Protein 2GS9 (pdb70)

Foldseek 3Di:
DLCQPVQPCVCVQCPDPVNVVQVVFVVVQVVVQDDDFAAEEEEQCRLVPVLQVDDHQAYEYEHQHPSLVNNCVRNVSYHYHRDALLDDPAAFQQTQEYEYAQNCQAHPDNLSSVVSRNRNHHVVHKYKYKFQACQALVVVVLCVCLVVPRPPSVRTDHHHVVVVCVRQNDFPDKGAGAQAHPPDDPPVVVSRVVSVVVPGGGRMIMGMHD/DLCQPVLVCVCVQCPDPVVVVFVVQVVVQVVVPDDDFAEEEEFQCRLVPVVQPDPHQAYEYEHQHPNLVNNCVSRVSYHYHHDHLLDDPAAFQAGQEYEYAQNLFQHDDNLSSVVSSNRNHHVNHKYKYKFQACQALVVVVLCVCLVVPDPDSVRTDHHHVVNVCVRQNAFPDKGAGALAHPPDDPVPVVSRVVSVVVVGGGRMIMGMHD

Structure (mmCIF, N/CA/C/O backbone):
data_2GS9
#
_entry.id   2GS9
#
_cell.length_a   161.662
_cell.length_b   161.662
_cell.length_c   139.946
_cell.angle_alpha   90.00
_cell.angle_beta   90.00
_cell.angle_gamma   120.00
#
_symmetry.space_group_name_H-M   'P 65 2 2'
#
loop_
_entity.id
_entity.type
_entity.pdbx_description
1 polymer 'Hypothetical protein TT1324'
2 non-polymer S-ADENOSYL-L-HOMOCYSTEINE
3 non-polymer 'FORMIC ACID'
4 water water
#
loop_
_atom_site.group_PDB
_atom_site.id
_atom_site.type_symbol
_atom_site.label_atom_id
_atom_site.label_alt_id
_atom_site.label_comp_id
_atom_site.label_asym_id
_atom_site.label_entity_id
_atom_site.label_seq_id
_atom_site.pdbx_PDB_ins_code
_atom_site.Cartn_x
_atom_site.Cartn_y
_atom_site.Cartn_z
_atom_site.occupancy
_atom_site.B_iso_or_equiv
_atom_site.auth_seq_id
_atom_site.auth_comp_id
_atom_site.auth_asym_id
_atom_site.auth_atom_id
_atom_site.pdbx_PDB_model_num
ATOM 1 N N . ASP A 1 1 ? 39.581 39.551 15.929 1.00 46.29 2 ASP A N 1
ATOM 2 C CA . ASP A 1 1 ? 40.630 40.601 15.724 1.00 47.03 2 ASP A CA 1
ATOM 3 C C . ASP A 1 1 ? 41.756 40.497 16.747 1.00 45.96 2 ASP A C 1
ATOM 4 O O . ASP A 1 1 ? 41.628 40.972 17.877 1.00 45.71 2 ASP A O 1
ATOM 9 N N . PRO A 1 2 ? 42.886 39.890 16.345 1.00 44.81 3 PRO A N 1
ATOM 10 C CA . PRO A 1 2 ? 44.081 39.685 17.173 1.00 42.64 3 PRO A CA 1
ATOM 11 C C . PRO A 1 2 ? 44.742 40.972 17.645 1.00 41.74 3 PRO A C 1
ATOM 12 O O . PRO A 1 2 ? 45.519 40.967 18.599 1.00 41.77 3 PRO A O 1
ATOM 16 N N . PHE A 1 3 ? 44.436 42.076 16.978 1.00 40.57 4 PHE A N 1
ATOM 17 C CA . PHE A 1 3 ? 45.022 43.357 17.350 1.00 40.71 4 PHE A CA 1
ATOM 18 C C . PHE A 1 3 ? 44.116 44.140 18.270 1.00 39.81 4 PHE A C 1
ATOM 19 O O . PHE A 1 3 ? 44.500 45.192 18.775 1.00 40.03 4 PHE A O 1
ATOM 27 N N . ALA A 1 4 ? 42.917 43.615 18.489 1.00 38.98 5 ALA A N 1
ATOM 28 C CA . ALA A 1 4 ? 41.926 44.273 19.327 1.00 39.00 5 ALA A CA 1
ATOM 29 C C . ALA A 1 4 ? 42.474 44.919 20.601 1.00 39.73 5 ALA A C 1
ATOM 30 O O . ALA A 1 4 ? 42.064 46.022 20.965 1.00 39.94 5 ALA A O 1
ATOM 32 N N . SER A 1 5 ? 43.413 44.257 21.269 1.00 40.05 6 SER A N 1
ATOM 33 C CA . SER A 1 5 ? 43.955 44.803 22.509 1.00 41.62 6 SER A CA 1
ATOM 34 C C . SER A 1 5 ? 45.392 45.307 22.425 1.00 42.17 6 SER A C 1
ATOM 35 O O . SER A 1 5 ? 45.970 45.689 23.444 1.00 42.77 6 SER A O 1
ATOM 38 N N . LEU A 1 6 ? 45.967 45.322 21.226 1.00 41.78 7 LEU A N 1
ATOM 39 C CA . LEU A 1 6 ? 47.357 45.744 21.052 1.00 40.61 7 LEU A CA 1
ATOM 40 C C . LEU A 1 6 ? 47.563 47.173 20.559 1.00 41.10 7 LEU A C 1
ATOM 41 O O . LEU A 1 6 ? 48.668 47.708 20.641 1.00 42.40 7 LEU A O 1
ATOM 46 N N . ALA A 1 7 ? 46.504 47.791 20.052 1.00 40.93 8 ALA A N 1
ATOM 47 C CA . ALA A 1 7 ? 46.596 49.140 19.500 1.00 41.05 8 ALA A CA 1
ATOM 48 C C . ALA A 1 7 ? 47.349 50.183 20.316 1.00 40.00 8 ALA A C 1
ATOM 49 O O . ALA A 1 7 ? 48.300 50.785 19.829 1.00 39.08 8 ALA A O 1
ATOM 51 N N . GLU A 1 8 ? 46.927 50.405 21.551 1.00 41.01 9 GLU A N 1
ATOM 52 C CA . GLU A 1 8 ? 47.565 51.421 22.372 1.00 43.65 9 GLU A CA 1
ATOM 53 C C . GLU A 1 8 ? 49.072 51.347 22.536 1.00 42.75 9 GLU A C 1
ATOM 54 O O . GLU A 1 8 ? 49.755 52.355 22.367 1.00 43.24 9 GLU A O 1
ATOM 60 N N . ALA A 1 9 ? 49.597 50.173 22.868 1.00 40.75 10 ALA A N 1
ATOM 61 C CA . ALA A 1 9 ? 51.034 50.039 23.074 1.00 39.75 10 ALA A CA 1
ATOM 62 C C . ALA A 1 9 ? 51.764 49.379 21.907 1.00 38.42 10 ALA A C 1
ATOM 63 O O . ALA A 1 9 ? 52.896 48.917 22.056 1.00 37.06 10 ALA A O 1
ATOM 65 N N . TYR A 1 10 ? 51.119 49.353 20.748 1.00 36.84 11 TYR A N 1
ATOM 66 C CA . TYR A 1 10 ? 51.694 48.741 19.562 1.00 37.04 11 TYR A CA 1
ATOM 67 C C . TYR A 1 10 ? 53.072 49.287 19.171 1.00 38.35 11 TYR A C 1
ATOM 68 O O . TYR A 1 10 ? 53.897 48.563 18.613 1.00 40.86 11 TYR A O 1
ATOM 77 N N . GLU A 1 11 ? 53.324 50.557 19.462 1.00 37.21 12 GLU A N 1
ATOM 78 C CA . GLU A 1 11 ? 54.597 51.177 19.113 1.00 36.15 12 GLU A CA 1
ATOM 79 C C . GLU A 1 11 ? 55.552 51.356 20.287 1.00 34.84 12 GLU A C 1
ATOM 80 O O . GLU A 1 11 ? 56.622 51.943 20.129 1.00 34.36 12 GLU A O 1
ATOM 86 N N . ALA A 1 12 ? 55.164 50.865 21.458 1.00 32.89 13 ALA A N 1
ATOM 87 C CA . ALA A 1 12 ? 55.988 50.995 22.654 1.00 31.56 13 ALA A CA 1
ATOM 88 C C . ALA A 1 12 ? 57.380 50.433 22.438 1.00 31.21 13 ALA A C 1
ATOM 89 O O . ALA A 1 12 ? 58.381 51.039 22.821 1.00 29.98 13 ALA A O 1
ATOM 91 N N . TRP A 1 13 ? 57.442 49.267 21.814 1.00 31.60 14 TRP A N 1
ATOM 92 C CA . TRP A 1 13 ? 58.722 48.628 21.578 1.00 33.19 14 TRP A CA 1
ATOM 93 C C . TRP A 1 13 ? 59.700 49.500 20.777 1.00 33.44 14 TRP A C 1
ATOM 94 O O . TRP A 1 13 ? 60.915 49.425 20.986 1.00 32.36 14 TRP A O 1
ATOM 105 N N . TYR A 1 14 ? 59.179 50.325 19.869 1.00 32.55 15 TYR A N 1
ATOM 106 C CA . TYR A 1 14 ? 60.047 51.187 19.068 1.00 32.15 15 TYR A CA 1
ATOM 107 C C . TYR A 1 14 ? 60.823 52.174 19.928 1.00 33.00 15 TYR A C 1
ATOM 108 O O . TYR A 1 14 ? 61.807 52.763 19.479 1.00 33.24 15 TYR A O 1
ATOM 117 N N . GLY A 1 15 ? 60.375 52.348 21.166 1.00 32.55 16 GLY A N 1
ATOM 118 C CA . GLY A 1 15 ? 61.050 53.257 22.068 1.00 31.31 16 GLY A CA 1
ATOM 119 C C . GLY A 1 15 ? 62.280 52.633 22.696 1.00 32.14 16 GLY A C 1
ATOM 120 O O . GLY A 1 15 ? 63.199 53.346 23.095 1.00 31.92 16 GLY A O 1
ATOM 121 N N . THR A 1 16 ? 62.303 51.306 22.792 1.00 31.43 17 THR A N 1
ATOM 122 C CA . THR A 1 16 ? 63.446 50.618 23.379 1.00 30.76 17 THR A CA 1
ATOM 123 C C . THR A 1 16 ? 64.635 50.643 22.424 1.00 30.59 17 THR A C 1
ATOM 124 O O . THR A 1 16 ? 64.474 50.802 21.212 1.00 30.53 17 THR A O 1
ATOM 128 N N . PRO A 1 17 ? 65.851 50.495 22.967 1.00 29.92 18 PRO A N 1
ATOM 129 C CA . PRO A 1 17 ? 67.087 50.502 22.181 1.00 28.90 18 PRO A CA 1
ATOM 130 C C . PRO A 1 17 ? 67.054 49.574 20.982 1.00 28.44 18 PRO A C 1
ATOM 131 O O . PRO A 1 17 ? 67.297 49.999 19.852 1.00 30.00 18 PRO A O 1
ATOM 135 N N . LEU A 1 18 ? 66.752 48.307 21.221 1.00 27.79 19 LEU A N 1
ATOM 136 C CA . LEU A 1 18 ? 66.704 47.354 20.126 1.00 26.74 19 LEU A CA 1
ATOM 137 C C . LEU A 1 18 ? 65.576 47.689 19.159 1.00 26.57 19 LEU A C 1
ATOM 138 O O . LEU A 1 18 ? 65.772 47.707 17.940 1.00 26.16 19 LEU A O 1
ATOM 143 N N . GLY A 1 19 ? 64.394 47.954 19.706 1.00 25.56 20 GLY A N 1
ATOM 144 C CA . GLY A 1 19 ? 63.262 48.285 18.864 1.00 26.07 20 GLY A CA 1
ATOM 145 C C . GLY A 1 19 ? 63.523 49.533 18.035 1.00 27.26 20 GLY A C 1
ATOM 146 O O . GLY A 1 19 ? 63.165 49.604 16.856 1.00 25.68 20 GLY A O 1
ATOM 147 N N . ALA A 1 20 ? 64.150 50.525 18.656 1.00 27.43 21 ALA A N 1
ATOM 148 C CA . ALA A 1 20 ? 64.460 51.769 17.965 1.00 28.05 21 ALA A CA 1
ATOM 149 C C . ALA A 1 20 ? 65.369 51.466 16.776 1.00 28.78 21 ALA A C 1
ATOM 150 O O . ALA A 1 20 ? 65.216 52.037 15.686 1.00 28.66 21 ALA A O 1
ATOM 152 N N . TYR A 1 21 ? 66.308 50.553 16.991 1.00 27.51 22 TYR A N 1
ATOM 153 C CA . TYR A 1 21 ? 67.241 50.175 15.946 1.00 27.34 22 TYR A CA 1
ATOM 154 C C . TYR A 1 21 ? 66.501 49.448 14.818 1.00 27.40 22 TYR A C 1
ATOM 155 O O . TYR A 1 21 ? 66.689 49.732 13.633 1.00 25.74 22 TYR A O 1
ATOM 164 N N . VAL A 1 22 ? 65.654 48.503 15.195 1.00 26.21 23 VAL A N 1
ATOM 165 C CA . VAL A 1 22 ? 64.929 47.746 14.203 1.00 25.67 23 VAL A CA 1
ATOM 166 C C . VAL A 1 22 ? 64.058 48.647 13.336 1.00 25.66 23 VAL A C 1
ATOM 167 O O . VAL A 1 22 ? 64.140 48.603 12.107 1.00 23.63 23 VAL A O 1
ATOM 171 N N . ILE A 1 23 ? 63.236 49.477 13.974 1.00 25.79 24 ILE A N 1
ATOM 172 C CA . ILE A 1 23 ? 62.338 50.339 13.226 1.00 25.95 24 ILE A CA 1
ATOM 173 C C . ILE A 1 23 ? 63.110 51.340 12.368 1.00 27.05 24 ILE A C 1
ATOM 174 O O . ILE A 1 23 ? 62.658 51.715 11.281 1.00 27.51 24 ILE A O 1
ATOM 179 N N . ALA A 1 24 ? 64.279 51.760 12.841 1.00 26.62 25 ALA A N 1
ATOM 180 C CA . ALA A 1 24 ? 65.100 52.680 12.064 1.00 27.46 25 ALA A CA 1
ATOM 181 C C . ALA A 1 24 ? 65.599 51.974 10.802 1.00 29.74 25 ALA A C 1
ATOM 182 O O . ALA A 1 24 ? 65.518 52.517 9.702 1.00 32.95 25 ALA A O 1
ATOM 184 N N . GLU A 1 25 ? 66.110 50.759 10.949 1.00 29.77 26 GLU A N 1
ATOM 185 C CA . GLU A 1 25 ? 66.604 50.054 9.785 1.00 31.47 26 GLU A CA 1
ATOM 186 C C . GLU A 1 25 ? 65.516 49.749 8.782 1.00 31.29 26 GLU A C 1
ATOM 187 O O . GLU A 1 25 ? 65.742 49.851 7.575 1.00 32.17 26 GLU A O 1
ATOM 193 N N . GLU A 1 26 ? 64.336 49.382 9.273 1.00 31.44 27 GLU A N 1
ATOM 194 C CA . GLU A 1 26 ? 63.230 49.053 8.380 1.00 31.35 27 GLU A CA 1
ATOM 195 C C . GLU A 1 26 ? 62.786 50.272 7.580 1.00 31.27 27 GLU A C 1
ATOM 196 O O . GLU A 1 26 ? 62.563 50.178 6.371 1.00 29.36 27 GLU A O 1
ATOM 202 N N . GLU A 1 27 ? 62.664 51.419 8.240 1.00 30.66 28 GLU A N 1
ATOM 203 C CA . GLU A 1 27 ? 62.264 52.611 7.514 1.00 33.07 28 GLU A CA 1
ATOM 204 C C . GLU A 1 27 ? 63.297 52.931 6.422 1.00 33.27 28 GLU A C 1
ATOM 205 O O . GLU A 1 27 ? 62.942 53.234 5.274 1.00 32.22 28 GLU A O 1
ATOM 211 N N . ARG A 1 28 ? 64.574 52.844 6.781 1.00 32.21 29 ARG A N 1
ATOM 212 C CA . ARG A 1 28 ? 65.647 53.144 5.841 1.00 32.41 29 ARG A CA 1
ATOM 213 C C . ARG A 1 28 ? 65.534 52.247 4.610 1.00 31.86 29 ARG A C 1
ATOM 214 O O . ARG A 1 28 ? 65.675 52.704 3.473 1.00 31.68 29 ARG A O 1
ATOM 222 N N . ALA A 1 29 ? 65.253 50.971 4.840 1.00 29.08 30 ALA A N 1
ATOM 223 C CA . ALA A 1 29 ? 65.112 50.023 3.751 1.00 28.53 30 ALA A CA 1
ATOM 224 C C . ALA A 1 29 ? 63.896 50.380 2.910 1.00 30.32 30 ALA A C 1
ATOM 225 O O . ALA A 1 29 ? 63.952 50.343 1.679 1.00 32.63 30 ALA A O 1
ATOM 227 N N . LEU A 1 30 ? 62.798 50.718 3.581 1.00 28.91 31 LEU A N 1
ATOM 228 C CA . LEU A 1 30 ? 61.563 51.085 2.901 1.00 28.40 31 LEU A CA 1
ATOM 229 C C . LEU A 1 30 ? 61.781 52.319 2.025 1.00 29.16 31 LEU A C 1
ATOM 230 O O . LEU A 1 30 ? 61.334 52.369 0.878 1.00 26.35 31 LEU A O 1
ATOM 235 N N . LYS A 1 31 ? 62.474 53.311 2.574 1.00 29.64 32 LYS A N 1
ATOM 236 C CA . LYS A 1 31 ? 62.740 54.534 1.836 1.00 29.95 32 LYS A CA 1
ATOM 237 C C . LYS A 1 31 ? 63.488 54.209 0.555 1.00 31.69 32 LYS A C 1
ATOM 238 O O . LYS A 1 31 ? 63.281 54.845 -0.474 1.00 33.17 32 LYS A O 1
ATOM 244 N N . GLY A 1 32 ? 64.331 53.188 0.610 1.00 32.93 33 GLY A N 1
ATOM 245 C CA . GLY A 1 32 ? 65.087 52.803 -0.567 1.00 34.02 33 GLY A CA 1
ATOM 246 C C . GLY A 1 32 ? 64.252 52.235 -1.698 1.00 34.63 33 GLY A C 1
ATOM 247 O O . GLY A 1 32 ? 64.731 52.122 -2.818 1.00 35.47 33 GLY A O 1
ATOM 248 N N . LEU A 1 33 ? 63.009 51.869 -1.415 1.00 36.42 34 LEU A N 1
ATOM 249 C CA . LEU A 1 33 ? 62.138 51.317 -2.446 1.00 38.71 34 LEU A CA 1
ATOM 250 C C . LEU A 1 33 ? 61.008 52.256 -2.847 1.00 40.55 34 LEU A C 1
ATOM 251 O O . LEU A 1 33 ? 60.394 52.080 -3.904 1.00 40.85 34 LEU A O 1
ATOM 256 N N . LEU A 1 34 ? 60.727 53.244 -2.002 1.00 42.23 35 LEU A N 1
ATOM 257 C CA . LEU A 1 34 ? 59.648 54.187 -2.272 1.00 43.14 35 LEU A CA 1
ATOM 258 C C . LEU A 1 34 ? 59.859 54.981 -3.546 1.00 42.57 35 LEU A C 1
ATOM 259 O O . LEU A 1 34 ? 60.831 55.718 -3.675 1.00 42.78 35 LEU A O 1
ATOM 264 N N . PRO A 1 35 ? 58.948 54.824 -4.515 1.00 42.22 36 PRO A N 1
ATOM 265 C CA . PRO A 1 35 ? 59.045 55.538 -5.789 1.00 42.96 36 PRO A CA 1
ATOM 266 C C . PRO A 1 35 ? 58.317 56.879 -5.782 1.00 43.46 36 PRO A C 1
ATOM 267 O O . PRO A 1 35 ? 57.579 57.196 -4.850 1.00 42.14 36 PRO A O 1
ATOM 271 N N . PRO A 1 36 ? 58.543 57.700 -6.819 1.00 45.37 37 PRO A N 1
ATOM 272 C CA . PRO A 1 36 ? 57.878 59.006 -6.900 1.00 44.28 37 PRO A CA 1
ATOM 273 C C . PRO A 1 36 ? 56.394 58.763 -7.129 1.00 43.23 37 PRO A C 1
ATOM 274 O O . PRO A 1 36 ? 56.010 57.777 -7.765 1.00 42.38 37 PRO A O 1
ATOM 278 N N . GLY A 1 37 ? 55.556 59.651 -6.612 1.00 41.98 38 GLY A N 1
ATOM 279 C CA . GLY A 1 37 ? 54.132 59.470 -6.790 1.00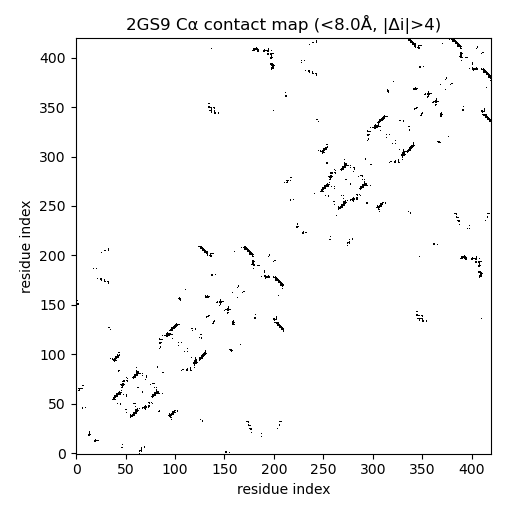 40.48 38 GLY A CA 1
ATOM 280 C C . GLY A 1 37 ? 53.324 60.546 -6.107 1.00 40.41 38 GLY A C 1
ATOM 281 O O . GLY A 1 37 ? 53.858 61.368 -5.356 1.00 37.79 38 GLY A O 1
ATOM 282 N N . GLU A 1 38 ? 52.022 60.531 -6.365 1.00 41.17 39 GLU A N 1
ATOM 283 C CA . GLU A 1 38 ? 51.130 61.514 -5.786 1.00 42.71 39 GLU A CA 1
ATOM 284 C C . GLU A 1 38 ? 50.231 60.886 -4.741 1.00 40.73 39 GLU A C 1
ATOM 285 O O . GLU A 1 38 ? 50.088 61.414 -3.643 1.00 40.84 39 GLU A O 1
ATOM 291 N N . SER A 1 39 ? 49.628 59.753 -5.084 1.00 39.46 40 SER A N 1
ATOM 292 C CA . SER A 1 39 ? 48.726 59.078 -4.162 1.00 39.01 40 SER A CA 1
ATOM 293 C C . SER A 1 39 ? 49.258 57.746 -3.661 1.00 37.89 40 SER A C 1
ATOM 294 O O . SER A 1 39 ? 49.740 56.916 -4.438 1.00 36.83 40 SER A O 1
ATOM 297 N N . LEU A 1 40 ? 49.146 57.554 -2.352 1.00 36.70 41 LEU A N 1
ATOM 298 C CA . LEU A 1 40 ? 49.584 56.333 -1.698 1.00 34.91 41 LEU A CA 1
ATOM 299 C C . LEU A 1 40 ? 48.447 55.711 -0.911 1.00 34.87 41 LEU A C 1
ATOM 300 O O . LEU A 1 40 ? 47.673 56.407 -0.251 1.00 34.86 41 LEU A O 1
ATOM 305 N N . LEU A 1 41 ? 48.360 54.391 -0.980 1.00 33.98 42 LEU A N 1
ATOM 306 C CA . LEU A 1 41 ? 47.351 53.651 -0.253 1.00 32.22 42 LEU A CA 1
ATOM 307 C C . LEU A 1 41 ? 48.023 52.567 0.575 1.00 32.90 42 LEU A C 1
ATOM 308 O O . LEU A 1 41 ? 48.702 51.707 0.019 1.00 34.60 42 LEU A O 1
ATOM 313 N N . GLU A 1 42 ? 47.868 52.604 1.894 1.00 32.26 43 GLU A N 1
ATOM 314 C CA . GLU A 1 42 ? 48.449 51.539 2.698 1.00 32.72 43 GLU A CA 1
ATOM 315 C C . GLU A 1 42 ? 47.338 50.617 3.192 1.00 33.29 43 GLU A C 1
ATOM 316 O O . GLU A 1 42 ? 46.430 51.047 3.906 1.00 33.21 43 GLU A O 1
ATOM 322 N N . VAL A 1 43 ? 47.400 49.352 2.791 1.00 32.91 44 VAL A N 1
ATOM 323 C CA . VAL A 1 43 ? 46.411 48.373 3.222 1.00 31.50 44 VAL A CA 1
ATOM 324 C C . VAL A 1 43 ? 46.920 47.827 4.557 1.00 31.88 44 VAL A C 1
ATOM 325 O O . VAL A 1 43 ? 48.048 47.352 4.649 1.00 32.67 44 VAL A O 1
ATOM 329 N N . GLY A 1 44 ? 46.090 47.905 5.590 1.00 31.78 45 GLY A N 1
ATOM 330 C CA . GLY A 1 44 ? 46.506 47.446 6.902 1.00 29.58 45 GLY A CA 1
ATOM 331 C C . GLY A 1 44 ? 47.415 48.501 7.502 1.00 29.75 45 GLY A C 1
ATOM 332 O O . GLY A 1 44 ? 48.481 48.183 8.012 1.00 30.46 45 GLY A O 1
ATOM 333 N N . ALA A 1 45 ? 46.988 49.761 7.437 1.00 29.84 46 ALA A N 1
ATOM 334 C CA . ALA A 1 45 ? 47.766 50.885 7.954 1.00 28.68 46 ALA A CA 1
ATOM 335 C C . ALA A 1 45 ? 47.892 50.912 9.479 1.00 28.43 46 ALA A C 1
ATOM 336 O O . ALA A 1 45 ? 48.614 51.749 10.041 1.00 27.75 46 ALA A O 1
ATOM 338 N N . GLY A 1 46 ? 47.186 50.001 10.141 1.00 27.57 47 GLY A N 1
ATOM 339 C CA . GLY A 1 46 ? 47.250 49.901 11.592 1.00 29.26 47 GLY A CA 1
ATOM 340 C C . GLY A 1 46 ? 47.229 51.204 12.380 1.00 29.98 47 GLY A C 1
ATOM 341 O O . GLY A 1 46 ? 46.250 51.955 12.326 1.00 29.77 47 GLY A O 1
ATOM 342 N N . THR A 1 47 ? 48.295 51.476 13.127 1.00 28.35 48 THR A N 1
ATOM 343 C CA . THR A 1 47 ? 48.334 52.698 13.914 1.00 28.24 48 THR A CA 1
ATOM 344 C C . THR A 1 47 ? 48.847 53.869 13.090 1.00 27.91 48 THR A C 1
ATOM 345 O O . THR A 1 47 ? 49.117 54.945 13.628 1.00 27.98 48 THR A O 1
ATOM 349 N N . GLY A 1 48 ? 48.973 53.650 11.781 1.00 26.28 49 GLY A N 1
ATOM 350 C CA . GLY A 1 48 ? 49.427 54.701 10.887 1.00 26.67 49 GLY A CA 1
ATOM 351 C C . GLY A 1 48 ? 50.880 55.114 11.017 1.00 27.66 49 GLY A C 1
ATOM 352 O O . GLY A 1 48 ? 51.237 56.237 10.667 1.00 29.32 49 GLY A O 1
ATOM 353 N N . TYR A 1 49 ? 51.724 54.207 11.496 1.00 29.05 50 TYR A N 1
ATOM 354 C CA . TYR A 1 49 ? 53.141 54.500 11.681 1.00 29.56 50 TYR A CA 1
ATOM 355 C C . TYR A 1 49 ? 53.810 54.981 10.400 1.00 31.08 50 TYR A C 1
ATOM 356 O O . TYR A 1 49 ? 54.601 55.928 10.420 1.00 31.52 50 TYR A O 1
ATOM 365 N N . TRP A 1 50 ? 53.506 54.319 9.290 1.00 31.99 51 TRP A N 1
ATOM 366 C CA . TRP A 1 50 ? 54.100 54.693 8.018 1.00 33.14 51 TRP A CA 1
ATOM 367 C C . TRP A 1 50 ? 53.368 55.855 7.379 1.00 35.49 51 TRP A C 1
ATOM 368 O O . TRP A 1 50 ? 53.994 56.724 6.765 1.00 36.34 51 TRP A O 1
ATOM 379 N N . LEU A 1 51 ? 52.046 55.889 7.529 1.00 36.45 52 LEU A N 1
ATOM 380 C CA . LEU A 1 51 ? 51.285 56.987 6.949 1.00 37.01 52 LEU A CA 1
ATOM 381 C C . LEU A 1 51 ? 51.794 58.355 7.385 1.00 37.61 52 LEU A C 1
ATOM 382 O O . LEU A 1 51 ? 51.904 59.264 6.557 1.00 38.34 52 LEU A O 1
ATOM 387 N N . ARG A 1 52 ? 52.120 58.516 8.663 1.00 36.51 53 ARG A N 1
ATOM 388 C CA . ARG A 1 52 ? 52.606 59.813 9.104 1.00 39.42 53 ARG A CA 1
ATOM 389 C C . ARG A 1 52 ? 54.061 60.081 8.725 1.00 39.70 53 ARG A C 1
ATOM 390 O O . ARG A 1 52 ? 54.494 61.228 8.688 1.00 42.33 53 ARG A O 1
ATOM 398 N N . ARG A 1 53 ? 54.821 59.036 8.425 1.00 39.78 54 ARG A N 1
ATOM 399 C CA . ARG A 1 53 ? 56.216 59.235 8.063 1.00 39.46 54 ARG A CA 1
ATOM 400 C C . ARG A 1 53 ? 56.475 59.354 6.557 1.00 40.47 54 ARG A C 1
ATOM 401 O O . ARG A 1 53 ? 57.470 59.944 6.143 1.00 40.83 54 ARG A O 1
ATOM 409 N N . LEU A 1 54 ? 55.585 58.817 5.731 1.00 42.32 55 LEU A N 1
ATOM 410 C CA . LEU A 1 54 ? 55.778 58.915 4.288 1.00 43.37 55 LEU A CA 1
ATOM 411 C C . LEU A 1 54 ? 55.434 60.326 3.795 1.00 45.00 55 LEU A C 1
ATOM 412 O O . LEU A 1 54 ? 54.522 60.977 4.313 1.00 46.02 55 LEU A O 1
ATOM 417 N N . PRO A 1 55 ? 56.167 60.811 2.780 1.00 45.09 56 PRO A N 1
ATOM 418 C CA . PRO A 1 55 ? 56.032 62.132 2.159 1.00 44.99 56 PRO A CA 1
ATOM 419 C C . PRO A 1 55 ? 54.928 62.367 1.130 1.00 44.76 56 PRO A C 1
ATOM 420 O O . PRO A 1 55 ? 54.608 63.517 0.834 1.00 46.14 56 PRO A O 1
ATOM 424 N N . TYR A 1 56 ? 54.354 61.307 0.575 1.00 42.99 57 TYR A N 1
ATOM 425 C CA . TYR A 1 56 ? 53.304 61.474 -0.427 1.00 43.10 57 TYR A CA 1
ATOM 426 C C . TYR A 1 56 ? 52.240 62.500 -0.027 1.00 43.13 57 TYR A C 1
ATOM 427 O O . TYR A 1 56 ? 51.775 62.527 1.117 1.00 43.77 57 TYR A O 1
ATOM 436 N N . PRO A 1 57 ? 51.846 63.365 -0.973 1.00 42.10 58 PRO A N 1
ATOM 437 C CA . PRO A 1 57 ? 50.840 64.403 -0.738 1.00 41.39 58 PRO A CA 1
ATOM 438 C C . PRO A 1 57 ? 49.430 63.855 -0.564 1.00 40.35 58 PRO A C 1
ATOM 439 O O . PRO A 1 57 ? 48.607 64.465 0.101 1.00 42.19 58 PRO A O 1
ATOM 443 N N . GLN A 1 58 ? 49.149 62.707 -1.165 1.00 39.73 59 GLN A N 1
ATOM 444 C CA . GLN A 1 58 ? 47.826 62.101 -1.047 1.00 38.82 59 GLN A CA 1
ATOM 445 C C . GLN A 1 58 ? 47.951 60.734 -0.376 1.00 36.74 59 GLN A C 1
ATOM 446 O O . GLN A 1 58 ? 48.408 59.768 -0.997 1.00 34.12 59 GLN A O 1
ATOM 452 N N . LYS A 1 59 ? 47.538 60.649 0.885 1.00 34.09 60 LYS A N 1
ATOM 453 C CA . LYS A 1 59 ? 47.645 59.394 1.624 1.00 33.02 60 LYS A CA 1
ATOM 454 C C . LYS A 1 59 ? 46.316 58.849 2.117 1.00 32.12 60 LYS A C 1
ATOM 455 O O . LYS A 1 59 ? 45.507 59.572 2.691 1.00 32.94 60 LYS A O 1
ATOM 461 N N . VAL A 1 60 ? 46.119 57.552 1.899 1.00 32.29 61 VAL A N 1
ATOM 462 C CA . VAL A 1 60 ? 44.897 56.848 2.281 1.00 30.90 61 VAL A CA 1
ATOM 463 C C . VAL A 1 60 ? 45.216 55.555 3.044 1.00 30.71 61 VAL A C 1
ATOM 464 O O . VAL A 1 60 ? 46.017 54.739 2.600 1.00 30.19 61 VAL A O 1
ATOM 468 N N . GLY A 1 61 ? 44.577 55.357 4.187 1.00 32.10 62 GLY A N 1
ATOM 469 C CA . GLY A 1 61 ? 44.831 54.152 4.952 1.00 31.71 62 GLY A CA 1
ATOM 470 C C . GLY A 1 61 ? 43.614 53.265 5.137 1.00 32.03 62 GLY A C 1
ATOM 471 O O . GLY A 1 61 ? 42.570 53.714 5.609 1.00 33.45 62 GLY A O 1
ATOM 472 N N . VAL A 1 62 ? 43.746 52.002 4.749 1.00 31.72 63 VAL A N 1
ATOM 473 C CA . VAL A 1 62 ? 42.671 51.025 4.898 1.00 32.05 63 VAL A CA 1
ATOM 474 C C . VAL A 1 62 ? 43.017 50.126 6.082 1.00 33.43 63 VAL A C 1
ATOM 475 O O . VAL A 1 62 ? 44.036 49.442 6.079 1.00 33.44 63 VAL A O 1
ATOM 479 N N . GLU A 1 63 ? 42.163 50.141 7.094 1.00 34.72 64 GLU A N 1
ATOM 480 C CA . GLU A 1 63 ? 42.384 49.356 8.295 1.00 35.90 64 GLU A CA 1
ATOM 481 C C . GLU A 1 63 ? 41.056 48.803 8.799 1.00 36.70 64 GLU A C 1
ATOM 482 O O . GLU A 1 63 ? 40.132 49.558 9.104 1.00 38.37 64 GLU A O 1
ATOM 488 N N . PRO A 1 64 ? 40.940 47.472 8.878 1.00 36.18 65 PRO A N 1
ATOM 489 C CA . PRO A 1 64 ? 39.716 46.823 9.348 1.00 37.10 65 PRO A CA 1
ATOM 490 C C . PRO A 1 64 ? 39.546 46.794 10.871 1.00 38.34 65 PRO A C 1
ATOM 491 O O . PRO A 1 64 ? 38.419 46.797 11.371 1.00 39.33 65 PRO A O 1
ATOM 495 N N . SER A 1 65 ? 40.650 46.768 11.609 1.00 38.65 66 SER A N 1
ATOM 496 C CA . SER A 1 65 ? 40.559 46.729 13.062 1.00 40.39 66 SER A CA 1
ATOM 497 C C . SER A 1 65 ? 40.108 48.058 13.638 1.00 41.55 66 SER A C 1
ATOM 498 O O . SER A 1 65 ? 40.793 49.070 13.491 1.00 42.06 66 SER A O 1
ATOM 501 N N . GLU A 1 66 ? 38.957 48.053 14.301 1.00 43.17 67 GLU A N 1
ATOM 502 C CA . GLU A 1 66 ? 38.431 49.270 14.905 1.00 45.56 67 GLU A CA 1
ATOM 503 C C . GLU A 1 66 ? 39.440 49.823 15.899 1.00 44.95 67 GLU A C 1
ATOM 504 O O . GLU A 1 66 ? 39.667 51.035 15.965 1.00 44.08 67 GLU A O 1
ATOM 510 N N . ALA A 1 67 ? 40.048 48.918 16.662 1.00 45.06 68 ALA A N 1
ATOM 511 C CA . ALA A 1 67 ? 41.043 49.282 17.666 1.00 44.57 68 ALA A CA 1
ATOM 512 C C . ALA A 1 67 ? 42.241 49.988 17.034 1.00 44.20 68 ALA A C 1
ATOM 513 O O . ALA A 1 67 ? 42.617 51.086 17.455 1.00 44.00 68 ALA A O 1
ATOM 523 N N . LEU A 1 69 ? 42.497 51.257 13.975 1.00 39.42 70 LEU A N 1
ATOM 524 C CA . LEU A 1 69 ? 41.966 52.438 13.312 1.00 38.08 70 LEU A CA 1
ATOM 525 C C . LEU A 1 69 ? 41.775 53.620 14.264 1.00 36.91 70 LEU A C 1
ATOM 526 O O . LEU A 1 69 ? 42.084 54.762 13.921 1.00 34.01 70 LEU A O 1
ATOM 531 N N . ALA A 1 70 ? 41.263 53.348 15.458 1.00 37.36 71 ALA A N 1
ATOM 532 C CA . ALA A 1 70 ? 41.051 54.409 16.433 1.00 39.13 71 ALA A CA 1
ATOM 533 C C . ALA A 1 70 ? 42.357 55.166 16.662 1.00 41.65 71 ALA A C 1
ATOM 534 O O . ALA A 1 70 ? 42.381 56.401 16.670 1.00 43.90 71 ALA A O 1
ATOM 536 N N . VAL A 1 71 ? 43.446 54.419 16.836 1.00 42.11 72 VAL A N 1
ATOM 537 C CA . VAL A 1 71 ? 44.758 55.020 17.062 1.00 40.89 72 VAL A CA 1
ATOM 538 C C . VAL A 1 71 ? 45.337 55.634 15.796 1.00 40.49 72 VAL A C 1
ATOM 539 O O . VAL A 1 71 ? 45.791 56.778 15.804 1.00 40.11 72 VAL A O 1
ATOM 543 N N . GLY A 1 72 ? 45.317 54.869 14.709 1.00 40.72 73 GLY A N 1
ATOM 544 C CA . GLY A 1 72 ? 45.847 55.349 13.443 1.00 41.34 73 GLY A CA 1
ATOM 545 C C . GLY A 1 72 ? 45.369 56.716 12.973 1.00 41.99 73 GLY A C 1
ATOM 546 O O . GLY A 1 72 ? 46.174 57.594 12.661 1.00 41.06 73 GLY A O 1
ATOM 547 N N . ARG A 1 73 ? 44.062 56.918 12.917 1.00 43.66 74 ARG A N 1
ATOM 548 C CA . ARG A 1 73 ? 43.557 58.200 12.452 1.00 47.08 74 ARG A CA 1
ATOM 549 C C . ARG A 1 73 ? 43.910 59.340 13.395 1.00 47.47 74 ARG A C 1
ATOM 550 O O . ARG A 1 73 ? 43.954 60.507 12.994 1.00 47.53 74 ARG A O 1
ATOM 558 N N . ARG A 1 74 ? 44.164 59.002 14.652 1.00 47.26 75 ARG A N 1
ATOM 559 C CA . ARG A 1 74 ? 44.545 60.008 15.627 1.00 47.05 75 ARG A CA 1
ATOM 560 C C . ARG A 1 74 ? 45.982 60.442 15.314 1.00 45.25 75 ARG A C 1
ATOM 561 O O . ARG A 1 74 ? 46.280 61.632 15.230 1.00 43.58 75 ARG A O 1
ATOM 569 N N . ARG A 1 75 ? 46.856 59.459 15.104 1.00 44.45 76 ARG A N 1
ATOM 570 C CA . ARG A 1 75 ? 48.267 59.710 14.824 1.00 42.84 76 ARG A CA 1
ATOM 571 C C . ARG A 1 75 ? 48.602 60.160 13.407 1.00 41.12 76 ARG A C 1
ATOM 572 O O . ARG A 1 75 ? 49.596 60.844 13.204 1.00 40.10 76 ARG A O 1
ATOM 580 N N . ALA A 1 76 ? 47.788 59.789 12.425 1.00 40.03 77 ALA A N 1
ATOM 581 C CA . ALA A 1 76 ? 48.039 60.216 11.047 1.00 39.85 77 ALA A CA 1
ATOM 582 C C . ALA A 1 76 ? 46.793 60.887 10.454 1.00 40.01 77 ALA A C 1
ATOM 583 O O . ALA A 1 76 ? 46.288 60.474 9.407 1.00 38.98 77 ALA A O 1
ATOM 585 N N . PRO A 1 77 ? 46.293 61.945 11.119 1.00 39.86 78 PRO A N 1
ATOM 586 C CA . PRO A 1 77 ? 45.106 62.689 10.685 1.00 39.10 78 PRO A CA 1
ATOM 587 C C . PRO A 1 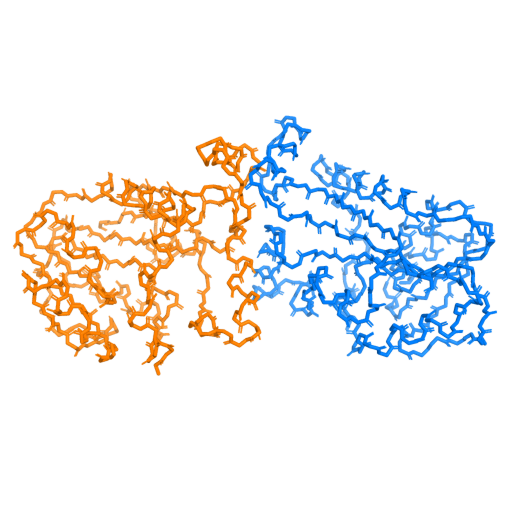77 ? 45.149 63.239 9.258 1.00 38.82 78 PRO A C 1
ATOM 588 O O . PRO A 1 77 ? 44.115 63.328 8.595 1.00 38.60 78 PRO A O 1
ATOM 592 N N . GLU A 1 78 ? 46.334 63.606 8.786 1.00 37.95 79 GLU A N 1
ATOM 593 C CA . GLU A 1 78 ? 46.458 64.154 7.443 1.00 39.15 79 GLU A CA 1
ATOM 594 C C . GLU A 1 78 ? 45.993 63.181 6.369 1.00 39.43 79 GLU A C 1
ATOM 595 O O . GLU A 1 78 ? 45.755 63.578 5.235 1.00 41.38 79 GLU A O 1
ATOM 601 N N . ALA A 1 79 ? 45.856 61.909 6.716 1.00 39.05 80 ALA A N 1
ATOM 602 C CA . ALA A 1 79 ? 45.429 60.921 5.732 1.00 39.24 80 ALA A CA 1
ATOM 603 C C . ALA A 1 79 ? 43.952 60.620 5.867 1.00 39.00 80 ALA A C 1
ATOM 604 O O . ALA A 1 79 ? 43.338 60.934 6.881 1.00 39.86 80 ALA A O 1
ATOM 606 N N . THR A 1 80 ? 43.387 60.014 4.831 1.00 38.31 81 THR A N 1
ATOM 607 C CA . THR A 1 80 ? 41.980 59.636 4.832 1.00 37.50 81 THR A CA 1
ATOM 608 C C . THR A 1 80 ? 41.927 58.196 5.318 1.00 37.86 81 THR A C 1
ATOM 609 O O . THR A 1 80 ? 42.514 57.307 4.692 1.00 38.70 81 THR A O 1
ATOM 613 N N . TRP A 1 81 ? 41.232 57.958 6.427 1.00 37.32 82 TRP A N 1
ATOM 614 C CA . TRP A 1 81 ? 41.141 56.606 6.974 1.00 36.58 82 TRP A CA 1
ATOM 615 C C . TRP A 1 81 ? 39.852 55.878 6.617 1.00 36.50 82 TRP A C 1
ATOM 616 O O . TRP A 1 81 ? 38.756 56.328 6.943 1.00 37.35 82 TRP A O 1
ATOM 627 N N . VAL A 1 82 ? 40.002 54.735 5.953 1.00 36.16 83 VAL A N 1
ATOM 628 C CA . VAL A 1 82 ? 38.872 53.929 5.517 1.00 36.37 83 VAL A CA 1
ATOM 629 C C . VAL A 1 82 ? 38.802 52.571 6.229 1.00 39.13 83 VAL A C 1
ATOM 630 O O . VAL A 1 82 ? 39.794 51.846 6.303 1.00 41.17 83 VAL A O 1
ATOM 634 N N . ARG A 1 83 ? 37.630 52.227 6.755 1.00 40.27 84 ARG A N 1
ATOM 635 C CA . ARG A 1 83 ? 37.452 50.950 7.438 1.00 41.83 84 ARG A CA 1
ATOM 636 C C . ARG A 1 83 ? 37.023 49.904 6.421 1.00 41.96 84 ARG A C 1
ATOM 637 O O . ARG A 1 83 ? 35.859 49.842 6.045 1.00 41.93 84 ARG A O 1
ATOM 645 N N . ALA A 1 84 ? 37.973 49.090 5.975 1.00 42.56 85 ALA A N 1
ATOM 646 C CA . ALA A 1 84 ? 37.698 48.050 4.991 1.00 42.64 85 ALA A CA 1
ATOM 647 C C . ALA A 1 84 ? 38.728 46.923 5.078 1.00 43.54 85 ALA A C 1
ATOM 648 O O . ALA A 1 84 ? 39.683 46.997 5.853 1.00 42.98 85 ALA A O 1
ATOM 650 N N . TRP A 1 85 ? 38.526 45.881 4.277 1.00 43.46 86 TRP A N 1
ATOM 651 C CA . TRP A 1 85 ? 39.439 44.749 4.261 1.00 43.50 86 TRP A CA 1
ATOM 652 C C . TRP A 1 85 ? 40.228 44.745 2.961 1.00 43.33 86 TRP A C 1
ATOM 653 O O . TRP A 1 85 ? 39.730 45.200 1.928 1.00 43.02 86 TRP A O 1
ATOM 664 N N . GLY A 1 86 ? 41.458 44.240 3.019 1.00 40.94 87 GLY A N 1
ATOM 665 C CA . GLY A 1 86 ? 42.293 44.193 1.835 1.00 40.35 87 GLY A CA 1
ATOM 666 C C . GLY A 1 86 ? 41.652 43.407 0.706 1.00 40.94 87 GLY A C 1
ATOM 667 O O . GLY A 1 86 ? 41.871 43.701 -0.470 1.00 40.23 87 GLY A O 1
ATOM 668 N N . GLU A 1 87 ? 40.857 42.404 1.066 1.00 40.80 88 GLU A N 1
ATOM 669 C CA . GLU A 1 87 ? 40.177 41.565 0.086 1.00 42.31 88 GLU A CA 1
ATOM 670 C C . GLU A 1 87 ? 39.165 42.341 -0.773 1.00 43.18 88 GLU A C 1
ATOM 671 O O . GLU A 1 87 ? 38.866 41.938 -1.899 1.00 44.32 88 GLU A O 1
ATOM 677 N N . ALA A 1 88 ? 38.638 43.445 -0.246 1.00 41.69 89 ALA A N 1
ATOM 678 C CA . ALA A 1 88 ? 37.659 44.244 -0.982 1.00 39.94 89 ALA A CA 1
ATOM 679 C C . ALA A 1 88 ? 37.856 45.740 -0.778 1.00 38.85 89 ALA A C 1
ATOM 680 O O . ALA A 1 88 ? 37.189 46.350 0.051 1.00 38.29 89 ALA A O 1
ATOM 682 N N . LEU A 1 89 ? 38.768 46.328 -1.543 1.00 38.72 90 LEU A N 1
ATOM 683 C CA . LEU A 1 89 ? 39.049 47.754 -1.439 1.00 38.36 90 LEU A CA 1
ATOM 684 C C . LEU A 1 89 ? 37.959 48.574 -2.133 1.00 39.92 90 LEU A C 1
ATOM 685 O O . LEU A 1 89 ? 37.690 48.388 -3.328 1.00 39.81 90 LEU A O 1
ATOM 690 N N . PRO A 1 90 ? 37.317 49.497 -1.388 1.00 40.03 91 PRO A N 1
ATOM 691 C CA . PRO A 1 90 ? 36.245 50.365 -1.891 1.00 38.96 91 PRO A CA 1
ATOM 692 C C . PRO A 1 90 ? 36.746 51.521 -2.757 1.00 39.31 91 PRO A C 1
ATOM 693 O O . PRO A 1 90 ? 36.407 52.680 -2.513 1.00 39.66 91 PRO A O 1
ATOM 697 N N . PHE A 1 91 ? 37.556 51.207 -3.761 1.00 38.09 92 PHE A N 1
ATOM 698 C CA . PHE A 1 91 ? 38.081 52.231 -4.649 1.00 38.32 92 PHE A CA 1
ATOM 699 C C . PHE A 1 91 ? 37.947 51.735 -6.071 1.00 38.78 92 PHE A C 1
ATOM 700 O O . PHE A 1 91 ? 37.976 50.530 -6.319 1.00 38.26 92 PHE A O 1
ATOM 708 N N . PRO A 1 92 ? 37.777 52.657 -7.025 1.00 38.96 93 PRO A N 1
ATOM 709 C CA . PRO A 1 92 ? 37.653 52.249 -8.424 1.00 39.52 93 PRO A CA 1
ATOM 710 C C . PRO A 1 92 ? 39.045 51.841 -8.895 1.00 40.46 93 PRO A C 1
ATOM 711 O O . PRO A 1 92 ? 40.036 52.146 -8.231 1.00 40.90 93 PRO A O 1
ATOM 715 N N . GLY A 1 93 ? 39.121 51.154 -10.028 1.00 40.90 94 GLY A N 1
ATOM 716 C CA . GLY A 1 93 ? 40.411 50.730 -10.532 1.00 41.72 94 GLY A CA 1
ATOM 717 C C . GLY A 1 93 ? 41.328 51.879 -10.907 1.00 43.89 94 GLY A C 1
ATOM 718 O O . GLY A 1 93 ? 40.883 52.999 -11.141 1.00 44.44 94 GLY A O 1
ATOM 719 N N . GLU A 1 94 ? 42.622 51.591 -10.950 1.00 45.72 95 GLU A N 1
ATOM 720 C CA . GLU A 1 94 ? 43.641 52.570 -11.317 1.00 47.67 95 GLU A CA 1
ATOM 721 C C . GLU A 1 94 ? 43.483 53.928 -10.650 1.00 46.81 95 GLU A C 1
ATOM 722 O O . GLU A 1 94 ? 43.393 54.950 -11.330 1.00 46.45 95 GLU A O 1
ATOM 728 N N . SER A 1 95 ? 43.480 53.942 -9.321 1.00 46.49 96 SER A N 1
ATOM 729 C CA . SER A 1 95 ? 43.322 55.187 -8.582 1.00 44.85 96 SER A CA 1
ATOM 730 C C . SER A 1 95 ? 44.529 55.599 -7.737 1.00 43.58 96 SER A C 1
ATOM 731 O O . SER A 1 95 ? 44.581 56.728 -7.246 1.00 43.82 96 SER A O 1
ATOM 734 N N . PHE A 1 96 ? 45.504 54.704 -7.578 1.00 40.97 97 PHE A N 1
ATOM 735 C CA . PHE A 1 96 ? 46.697 55.023 -6.786 1.00 37.85 97 PHE A CA 1
ATOM 736 C C . PHE A 1 96 ? 48.013 54.833 -7.546 1.00 37.03 97 PHE A C 1
ATOM 737 O O . PHE A 1 96 ? 48.104 54.008 -8.454 1.00 36.39 97 PHE A O 1
ATOM 745 N N . ASP A 1 97 ? 49.029 55.599 -7.162 1.00 37.29 98 ASP A N 1
ATOM 746 C CA . ASP A 1 97 ? 50.341 55.498 -7.789 1.00 39.47 98 ASP A CA 1
ATOM 747 C C . ASP A 1 97 ? 51.173 54.458 -7.058 1.00 40.27 98 ASP A C 1
ATOM 748 O O . ASP A 1 97 ? 52.014 53.790 -7.657 1.00 41.86 98 ASP A O 1
ATOM 753 N N . VAL A 1 98 ? 50.939 54.341 -5.753 1.00 40.38 99 VAL A N 1
ATOM 754 C CA . VAL A 1 98 ? 51.667 53.401 -4.908 1.00 38.02 99 VAL A CA 1
ATOM 755 C C . VAL A 1 98 ? 50.761 52.740 -3.872 1.00 37.33 99 VAL A C 1
ATOM 756 O O . VAL A 1 98 ? 49.957 53.409 -3.231 1.00 37.90 99 VAL A O 1
ATOM 760 N N . VAL A 1 99 ? 50.877 51.425 -3.724 1.00 35.65 100 VAL A N 1
ATOM 761 C CA . VAL A 1 99 ? 50.107 50.716 -2.706 1.00 34.79 100 VAL A CA 1
ATOM 762 C C . VAL A 1 99 ? 51.120 49.993 -1.822 1.00 34.69 100 VAL A C 1
ATOM 763 O O . VAL A 1 99 ? 51.974 49.252 -2.318 1.00 33.67 100 VAL A O 1
ATOM 767 N N . LEU A 1 100 ? 51.027 50.236 -0.516 1.00 33.49 101 LEU A N 1
ATOM 768 C CA . LEU A 1 100 ? 51.942 49.653 0.456 1.00 31.54 101 LEU A CA 1
ATOM 769 C C . LEU A 1 100 ? 51.299 48.587 1.322 1.00 31.90 101 LEU A C 1
ATOM 770 O O . LEU A 1 100 ? 50.183 48.752 1.808 1.00 32.69 101 LEU A O 1
ATOM 775 N N . LEU A 1 101 ? 52.020 47.490 1.507 1.00 32.64 102 LEU A N 1
ATOM 776 C CA . LEU A 1 101 ? 51.574 46.374 2.339 1.00 33.60 102 LEU A CA 1
ATOM 777 C C . LEU A 1 101 ? 52.748 45.993 3.237 1.00 33.54 102 LEU A C 1
ATOM 778 O O . LEU A 1 101 ? 53.613 45.210 2.849 1.00 34.21 102 LEU A O 1
ATOM 783 N N . PHE A 1 102 ? 52.779 46.561 4.435 1.00 33.16 103 PHE A N 1
ATOM 784 C CA . PHE A 1 102 ? 53.864 46.302 5.368 1.00 33.23 103 PHE A CA 1
ATOM 785 C C . PHE A 1 102 ? 53.429 45.331 6.459 1.00 33.89 103 PHE A C 1
ATOM 786 O O . PHE A 1 102 ? 52.597 45.674 7.302 1.00 34.45 103 PHE A O 1
ATOM 794 N N . THR A 1 103 ? 54.013 44.131 6.437 1.00 34.19 104 THR A N 1
ATOM 795 C CA . THR A 1 103 ? 53.706 43.053 7.386 1.00 36.13 104 THR A CA 1
ATOM 796 C C . THR A 1 103 ? 52.205 42.936 7.637 1.00 36.82 104 THR A C 1
ATOM 797 O O . THR A 1 103 ? 51.746 42.856 8.782 1.00 39.11 104 THR A O 1
ATOM 801 N N . THR A 1 104 ? 51.447 42.918 6.549 1.00 35.41 105 THR A N 1
ATOM 802 C CA . THR A 1 104 ? 50.002 42.821 6.622 1.00 34.31 105 THR A CA 1
ATOM 803 C C . THR A 1 104 ? 49.549 41.483 6.065 1.00 33.08 105 THR A C 1
ATOM 804 O O . THR A 1 104 ? 48.608 40.884 6.577 1.00 32.53 105 THR A O 1
ATOM 808 N N . LEU A 1 105 ? 50.229 41.012 5.025 1.00 32.90 106 LEU A N 1
ATOM 809 C CA . LEU A 1 105 ? 49.899 39.729 4.416 1.00 33.38 106 LEU A CA 1
ATOM 810 C C . LEU A 1 105 ? 49.981 38.591 5.439 1.00 33.50 106 LEU A C 1
ATOM 811 O O . LEU A 1 105 ? 49.378 37.532 5.261 1.00 34.77 106 LEU A O 1
ATOM 816 N N . GLU A 1 106 ? 50.726 38.821 6.515 1.00 33.75 107 GLU A N 1
ATOM 817 C CA . GLU A 1 106 ? 50.866 37.839 7.578 1.00 34.49 107 GLU A CA 1
ATOM 818 C C . GLU A 1 106 ? 49.544 37.653 8.319 1.00 35.27 107 GLU A C 1
ATOM 819 O O . GLU A 1 106 ? 49.343 36.641 8.994 1.00 36.13 107 GLU A O 1
ATOM 825 N N . PHE A 1 107 ? 48.642 38.620 8.187 1.00 35.03 108 PHE A N 1
ATOM 826 C CA . PHE A 1 107 ? 47.379 38.562 8.903 1.00 35.83 108 PHE A CA 1
ATOM 827 C C . PHE A 1 107 ? 46.094 38.608 8.090 1.00 38.50 108 PHE A C 1
ATOM 828 O O . PHE A 1 107 ? 45.016 38.441 8.664 1.00 38.70 108 PHE A O 1
ATOM 836 N N . VAL A 1 108 ? 46.182 38.846 6.782 1.00 40.52 109 VAL A N 1
ATOM 837 C CA . VAL A 1 108 ? 44.973 38.916 5.958 1.00 42.42 109 VAL A CA 1
ATOM 838 C C . VAL A 1 108 ? 44.295 37.552 5.898 1.00 44.64 109 VAL A C 1
ATOM 839 O O . VAL A 1 108 ? 44.865 36.560 6.338 1.00 45.22 109 VAL A O 1
ATOM 843 N N . GLU A 1 109 ? 43.076 37.494 5.373 1.00 46.47 110 GLU A N 1
ATOM 844 C CA . GLU A 1 109 ? 42.390 36.217 5.302 1.00 48.45 110 GLU A CA 1
ATOM 845 C C . GLU A 1 109 ? 42.630 35.513 3.976 1.00 47.00 110 GLU A C 1
ATOM 846 O O . GLU A 1 109 ? 42.529 34.293 3.880 1.00 46.19 110 GLU A O 1
ATOM 852 N N . ASP A 1 110 ? 42.956 36.289 2.954 1.00 46.75 111 ASP A N 1
ATOM 853 C CA . ASP A 1 110 ? 43.221 35.736 1.633 1.00 46.72 111 ASP A CA 1
ATOM 854 C C . ASP A 1 110 ? 44.331 36.562 1.003 1.00 45.72 111 ASP A C 1
ATOM 855 O O . ASP A 1 110 ? 44.111 37.699 0.598 1.00 45.86 111 ASP A O 1
ATOM 860 N N . VAL A 1 111 ? 45.524 35.989 0.920 1.00 46.26 112 VAL A N 1
ATOM 861 C CA . VAL A 1 111 ? 46.662 36.705 0.364 1.00 46.92 112 VAL A CA 1
ATOM 862 C C . VAL A 1 111 ? 46.544 37.010 -1.121 1.00 47.95 112 VAL A C 1
ATOM 863 O O . VAL A 1 111 ? 46.724 38.156 -1.536 1.00 47.41 112 VAL A O 1
ATOM 867 N N . GLU A 1 112 ? 46.245 35.998 -1.925 1.00 49.04 113 GLU A N 1
ATOM 868 C CA . GLU A 1 112 ? 46.134 36.221 -3.357 1.00 52.29 113 GLU A CA 1
ATOM 869 C C . GLU A 1 112 ? 45.072 37.257 -3.692 1.00 51.43 113 GLU A C 1
ATOM 870 O O . GLU A 1 112 ? 45.251 38.077 -4.597 1.00 51.36 113 GLU A O 1
ATOM 876 N N . ARG A 1 113 ? 43.969 37.225 -2.954 1.00 49.85 114 ARG A N 1
ATOM 877 C CA . ARG A 1 113 ? 42.878 38.157 -3.185 1.00 49.20 114 ARG A CA 1
ATOM 878 C C . ARG A 1 113 ? 43.329 39.578 -2.876 1.00 47.18 114 ARG A C 1
ATOM 879 O O . ARG A 1 113 ? 43.096 40.498 -3.667 1.00 46.87 114 ARG A O 1
ATOM 887 N N . VAL A 1 114 ? 43.983 39.744 -1.727 1.00 43.92 115 VAL A N 1
ATOM 888 C CA . VAL A 1 114 ? 44.492 41.044 -1.290 1.00 40.18 115 VAL A CA 1
ATOM 889 C C . VAL A 1 114 ? 45.461 41.624 -2.322 1.00 39.41 115 VAL A C 1
ATOM 890 O O . VAL A 1 114 ? 45.459 42.829 -2.583 1.00 37.47 115 VAL A O 1
ATOM 894 N N . LEU A 1 115 ? 46.284 40.757 -2.906 1.00 38.72 116 LEU A N 1
ATOM 895 C CA . LEU A 1 115 ? 47.249 41.180 -3.912 1.00 38.87 116 LEU A CA 1
ATOM 896 C C . LEU A 1 115 ? 46.542 41.585 -5.193 1.00 39.23 116 LEU A C 1
ATOM 897 O O . LEU A 1 115 ? 46.980 42.501 -5.888 1.00 39.53 116 LEU A O 1
ATOM 902 N N . LEU A 1 116 ? 45.447 40.902 -5.507 1.00 39.72 117 LEU A N 1
ATOM 903 C CA . LEU A 1 116 ? 44.689 41.230 -6.703 1.00 41.07 117 LEU A CA 1
ATOM 904 C C . LEU A 1 116 ? 44.070 42.604 -6.532 1.00 40.52 117 LEU A C 1
ATOM 905 O O . LEU A 1 116 ? 44.140 43.451 -7.428 1.00 40.25 117 LEU A O 1
ATOM 910 N N . GLU A 1 117 ? 43.467 42.820 -5.371 1.00 39.30 118 GLU A N 1
ATOM 911 C CA . GLU A 1 117 ? 42.858 44.100 -5.067 1.00 38.47 118 GLU A CA 1
ATOM 912 C C . GLU A 1 117 ? 43.902 45.209 -5.155 1.00 38.37 118 GLU A C 1
ATOM 913 O O . GLU A 1 117 ? 43.646 46.273 -5.718 1.00 37.70 118 GLU A O 1
ATOM 919 N N . ALA A 1 118 ? 45.084 44.950 -4.609 1.00 37.13 119 ALA A N 1
ATOM 920 C CA . ALA A 1 118 ? 46.158 45.931 -4.640 1.00 37.32 119 ALA A CA 1
ATOM 921 C C . ALA A 1 118 ? 46.508 46.337 -6.069 1.00 37.68 119 ALA A C 1
ATOM 922 O O . ALA A 1 118 ? 46.731 47.518 -6.347 1.00 37.31 119 ALA A O 1
ATOM 924 N N . ARG A 1 119 ? 46.550 45.367 -6.978 1.00 38.37 120 ARG A N 1
ATOM 925 C CA . ARG A 1 119 ? 46.901 45.658 -8.362 1.00 40.28 120 ARG A CA 1
ATOM 926 C C . ARG A 1 119 ? 45.781 46.329 -9.165 1.00 40.75 120 ARG A C 1
ATOM 927 O O . ARG A 1 119 ? 46.051 47.127 -10.072 1.00 41.48 120 ARG A O 1
ATOM 935 N N . ARG A 1 120 ? 44.533 46.013 -8.833 1.00 40.71 121 ARG A N 1
ATOM 936 C CA . ARG A 1 120 ? 43.377 46.598 -9.519 1.00 41.89 121 ARG A CA 1
ATOM 937 C C . ARG A 1 120 ? 43.295 48.092 -9.224 1.00 42.19 121 ARG A C 1
ATOM 938 O O . ARG A 1 120 ? 43.134 48.923 -10.112 1.00 42.00 121 ARG A O 1
ATOM 946 N N . VAL A 1 121 ? 43.405 48.400 -7.945 1.00 43.24 122 VAL A N 1
ATOM 947 C CA . VAL A 1 121 ? 43.347 49.751 -7.424 1.00 44.48 122 VAL A CA 1
ATOM 948 C C . VAL A 1 121 ? 44.572 50.553 -7.865 1.00 45.25 122 VAL A C 1
ATOM 949 O O . VAL A 1 121 ? 44.581 51.791 -7.874 1.00 44.81 122 VAL A O 1
ATOM 953 N N . LEU A 1 122 ? 45.608 49.825 -8.244 1.00 46.55 123 LEU A N 1
ATOM 954 C CA . LEU A 1 122 ? 46.850 50.433 -8.680 1.00 49.31 123 LEU A CA 1
ATOM 955 C C . LEU A 1 122 ? 46.685 50.868 -10.134 1.00 50.96 123 LEU A C 1
ATOM 956 O O . LEU A 1 122 ? 46.144 50.118 -10.954 1.00 51.93 123 LEU A O 1
ATOM 961 N N . ARG A 1 123 ? 47.131 52.077 -10.459 1.00 51.53 124 ARG A N 1
ATOM 962 C CA . ARG A 1 123 ? 47.003 52.544 -11.829 1.00 53.70 124 ARG A CA 1
ATOM 963 C C . ARG A 1 123 ? 48.140 52.013 -12.701 1.00 53.40 124 ARG A C 1
ATOM 964 O O . ARG A 1 123 ? 49.142 51.522 -12.190 1.00 52.90 124 ARG A O 1
ATOM 972 N N . PRO A 1 124 ? 47.988 52.099 -14.035 1.00 54.07 125 PRO A N 1
ATOM 973 C CA . PRO A 1 124 ? 48.983 51.629 -15.008 1.00 52.67 125 PRO A CA 1
ATOM 974 C C . PRO A 1 124 ? 50.433 51.834 -14.594 1.00 51.13 125 PRO A C 1
ATOM 975 O O . PRO A 1 124 ? 50.871 52.964 -14.379 1.00 50.29 125 PRO A O 1
ATOM 979 N N . GLY A 1 125 ? 51.170 50.730 -14.489 1.00 50.86 126 GLY A N 1
ATOM 980 C CA . GLY A 1 125 ? 52.571 50.794 -14.101 1.00 50.95 126 GLY A CA 1
ATOM 981 C C . GLY A 1 125 ? 52.746 51.210 -12.652 1.00 50.79 126 GLY A C 1
ATOM 982 O O . GLY A 1 125 ? 53.838 51.605 -12.230 1.00 50.23 126 GLY A O 1
ATOM 983 N N . GLY A 1 126 ? 51.657 51.123 -11.892 1.00 50.22 127 GLY A N 1
ATOM 984 C CA . GLY A 1 126 ? 51.685 51.495 -10.489 1.00 47.86 127 GLY A CA 1
ATOM 985 C C . GLY A 1 126 ? 52.638 50.637 -9.682 1.00 46.40 127 GLY A C 1
ATOM 986 O O . GLY A 1 126 ? 52.879 49.468 -10.008 1.00 45.66 127 GLY A O 1
ATOM 987 N N . ALA A 1 127 ? 53.174 51.223 -8.618 1.00 43.50 128 ALA A N 1
ATOM 988 C CA . ALA A 1 127 ? 54.116 50.533 -7.757 1.00 41.16 128 ALA A CA 1
ATOM 989 C C . ALA A 1 127 ? 53.466 49.871 -6.547 1.00 40.50 128 ALA A C 1
ATOM 990 O O . ALA A 1 127 ? 52.785 50.522 -5.749 1.00 40.67 128 ALA A O 1
ATOM 992 N N . LEU A 1 128 ? 53.672 48.564 -6.434 1.00 39.07 129 LEU A N 1
ATOM 993 C CA . LEU A 1 128 ? 53.175 47.797 -5.301 1.00 37.45 129 LEU A CA 1
ATOM 994 C C . LEU A 1 128 ? 54.403 47.460 -4.448 1.00 37.77 129 LEU A C 1
ATOM 995 O O . LEU A 1 128 ? 55.320 46.783 -4.908 1.00 38.77 129 LEU A O 1
ATOM 1000 N N . VAL A 1 129 ? 54.436 47.957 -3.219 1.00 36.34 130 VAL A N 1
ATOM 1001 C CA . VAL A 1 129 ? 55.549 47.682 -2.325 1.00 34.25 130 VAL A CA 1
ATOM 1002 C C . VAL A 1 129 ? 55.058 46.765 -1.208 1.00 34.33 130 VAL A C 1
ATOM 1003 O O . VAL A 1 129 ? 54.117 47.096 -0.484 1.00 34.06 130 VAL A O 1
ATOM 1007 N N . VAL A 1 130 ? 55.688 45.601 -1.086 1.00 34.61 131 VAL A N 1
ATOM 1008 C CA . VAL A 1 130 ? 55.303 44.630 -0.070 1.00 32.89 131 VAL A CA 1
ATOM 1009 C C . VAL A 1 130 ? 56.440 44.350 0.904 1.00 33.99 131 VAL A C 1
ATOM 1010 O O . VAL A 1 130 ? 57.594 44.162 0.507 1.00 32.66 131 VAL A O 1
ATOM 1014 N N . GLY A 1 131 ? 56.102 44.334 2.186 1.00 34.20 132 GLY A N 1
ATOM 1015 C CA . GLY A 1 131 ? 57.088 44.060 3.208 1.00 34.16 132 GLY A CA 1
ATOM 1016 C C . GLY A 1 131 ? 56.596 42.931 4.090 1.00 34.32 132 GLY A C 1
ATOM 1017 O O . GLY A 1 131 ? 55.451 42.958 4.547 1.00 34.91 132 GLY A O 1
ATOM 1018 N N . VAL A 1 132 ? 57.447 41.935 4.323 1.00 33.79 133 VAL A N 1
ATOM 1019 C CA . VAL A 1 132 ? 57.087 40.801 5.171 1.00 34.02 133 VAL A CA 1
ATOM 1020 C C . VAL A 1 132 ? 58.219 40.423 6.112 1.00 34.20 133 VAL A C 1
ATOM 1021 O O . VAL A 1 132 ? 59.378 40.773 5.878 1.00 33.11 133 VAL A O 1
ATOM 1025 N N . LEU A 1 133 ? 57.872 39.715 7.183 1.00 35.78 134 LEU A N 1
ATOM 1026 C CA . LEU A 1 133 ? 58.866 39.231 8.133 1.00 37.31 134 LEU A CA 1
ATOM 1027 C C . LEU A 1 133 ? 59.318 37.903 7.550 1.00 38.35 134 LEU A C 1
ATOM 1028 O O . LEU A 1 133 ? 58.653 36.889 7.739 1.00 39.75 134 LEU A O 1
ATOM 1033 N N . GLU A 1 134 ? 60.425 37.935 6.808 1.00 37.92 135 GLU A N 1
ATOM 1034 C CA . GLU A 1 134 ? 61.002 36.760 6.162 1.00 38.00 135 GLU A CA 1
ATOM 1035 C C . GLU A 1 134 ? 60.880 35.554 7.093 1.00 37.03 135 GLU A C 1
ATOM 1036 O O . GLU A 1 134 ? 61.427 35.544 8.203 1.00 34.93 135 GLU A O 1
ATOM 1042 N N . ALA A 1 135 ? 60.158 34.538 6.633 1.00 36.32 136 ALA A N 1
ATOM 1043 C CA . ALA A 1 135 ? 59.926 33.338 7.426 1.00 36.56 136 ALA A CA 1
ATOM 1044 C C . ALA A 1 135 ? 61.194 32.631 7.899 1.00 36.66 136 ALA A C 1
ATOM 1045 O O . ALA A 1 135 ? 61.172 31.925 8.912 1.00 37.17 136 ALA A O 1
ATOM 1047 N N . LEU A 1 136 ? 62.297 32.833 7.183 1.00 35.93 137 LEU A N 1
ATOM 1048 C CA . LEU A 1 136 ? 63.549 32.170 7.519 1.00 34.43 137 LEU A CA 1
ATOM 1049 C C . LEU A 1 136 ? 64.486 32.892 8.466 1.00 33.14 137 LEU A C 1
ATOM 1050 O O . LEU A 1 136 ? 65.607 32.437 8.686 1.00 32.46 137 LEU A O 1
ATOM 1055 N N . SER A 1 137 ? 64.043 33.998 9.047 1.00 31.95 138 SER A N 1
ATOM 1056 C CA . SER A 1 137 ? 64.919 34.724 9.961 1.00 31.73 138 SER A CA 1
ATOM 1057 C C . SER A 1 137 ? 64.685 34.293 11.404 1.00 31.26 138 SER A C 1
ATOM 1058 O O . SER A 1 137 ? 63.604 33.817 11.748 1.00 33.04 138 SER A O 1
ATOM 1061 N N . PRO A 1 138 ? 65.701 34.450 12.267 1.00 30.28 139 PRO A N 1
ATOM 1062 C CA . PRO A 1 138 ? 65.555 34.066 13.675 1.00 29.80 139 PRO A CA 1
ATOM 1063 C C . PRO A 1 138 ? 64.377 34.768 14.351 1.00 29.64 139 PRO A C 1
ATOM 1064 O O . PRO A 1 138 ? 63.878 34.300 15.378 1.00 30.32 139 PRO A O 1
ATOM 1068 N N . TRP A 1 139 ? 63.945 35.894 13.783 1.00 28.05 140 TRP A N 1
ATOM 1069 C CA . TRP A 1 139 ? 62.800 36.629 14.329 1.00 26.86 140 TRP A CA 1
ATOM 1070 C C . TRP A 1 139 ? 61.540 35.805 14.085 1.00 26.77 140 TRP A C 1
ATOM 1071 O O . TRP A 1 139 ? 60.659 35.722 14.939 1.00 28.00 140 TRP A O 1
ATOM 1082 N N . ALA A 1 140 ? 61.459 35.192 12.912 1.00 24.44 141 ALA A N 1
ATOM 1083 C CA . ALA A 1 140 ? 60.321 34.353 12.608 1.00 25.50 141 ALA A CA 1
ATOM 1084 C C . ALA A 1 140 ? 60.325 33.220 13.633 1.00 26.75 141 ALA A C 1
ATOM 1085 O O . ALA A 1 140 ? 59.272 32.816 14.132 1.00 27.23 141 ALA A O 1
ATOM 1087 N N . ALA A 1 141 ? 61.512 32.709 13.952 1.00 26.21 142 ALA A N 1
ATOM 1088 C CA . ALA A 1 141 ? 61.597 31.625 14.918 1.00 27.45 142 ALA A CA 1
ATOM 1089 C C . ALA A 1 141 ? 60.963 32.088 16.226 1.00 28.39 142 ALA A C 1
ATOM 1090 O O . ALA A 1 141 ? 60.155 31.378 16.815 1.00 30.21 142 ALA A O 1
ATOM 1092 N N . LEU A 1 142 ? 61.316 33.291 16.666 1.00 27.92 143 LEU A N 1
ATOM 1093 C CA . LEU A 1 142 ? 60.770 33.829 17.900 1.00 27.68 143 LEU A CA 1
ATOM 1094 C C . LEU A 1 142 ? 59.254 34.008 17.815 1.00 29.65 143 LEU A C 1
ATOM 1095 O O . LEU A 1 142 ? 58.517 33.578 18.705 1.00 29.65 143 LEU A O 1
ATOM 1100 N N . TYR A 1 143 ? 58.781 34.631 16.741 1.00 30.48 144 TYR A N 1
ATOM 1101 C CA . TYR A 1 143 ? 57.354 34.857 16.605 1.00 31.41 144 TYR A CA 1
ATOM 1102 C C . TYR A 1 143 ? 56.566 33.567 16.463 1.00 32.66 144 TYR A C 1
ATOM 1103 O O . TYR A 1 143 ? 55.471 33.447 17.015 1.00 34.19 144 TYR A O 1
ATOM 1112 N N . ARG A 1 144 ? 57.106 32.598 15.733 1.00 33.09 145 ARG A N 1
ATOM 1113 C CA . ARG A 1 144 ? 56.405 31.329 15.596 1.00 33.84 145 ARG A CA 1
ATOM 1114 C C . ARG A 1 144 ? 56.244 30.712 16.989 1.00 34.99 145 ARG A C 1
ATOM 1115 O O . ARG A 1 144 ? 55.171 30.222 17.337 1.00 35.55 145 ARG A O 1
ATOM 1123 N N . ARG A 1 145 ? 57.306 30.752 17.792 1.00 34.41 146 ARG A N 1
ATOM 1124 C CA . ARG A 1 145 ? 57.253 30.197 19.139 1.00 34.62 146 ARG A CA 1
ATOM 1125 C C . ARG A 1 145 ? 56.243 30.947 19.996 1.00 35.27 146 ARG A C 1
ATOM 1126 O O . ARG A 1 145 ? 55.415 30.337 20.675 1.00 35.26 146 ARG A O 1
ATOM 1134 N N . LEU A 1 146 ? 56.321 32.273 19.968 1.00 36.47 147 LEU A N 1
ATOM 1135 C CA . LEU A 1 146 ? 55.400 33.107 20.731 1.00 37.93 147 LEU A CA 1
ATOM 1136 C C . LEU A 1 146 ? 53.967 32.811 20.310 1.00 38.85 147 LEU A C 1
ATOM 1137 O O . LEU A 1 146 ? 53.059 32.783 21.140 1.00 38.60 147 LEU A O 1
ATOM 1142 N N . GLY A 1 147 ? 53.780 32.590 19.013 1.00 39.91 148 GLY A N 1
ATOM 1143 C CA . GLY A 1 147 ? 52.464 32.293 18.490 1.00 41.61 148 GLY A CA 1
ATOM 1144 C C . GLY A 1 147 ? 51.882 31.045 19.116 1.00 44.63 148 GLY A C 1
ATOM 1145 O O . GLY A 1 147 ? 50.833 31.106 19.762 1.00 45.41 148 GLY A O 1
ATOM 1146 N N . GLU A 1 148 ? 52.558 29.911 18.935 1.00 46.97 149 GLU A N 1
ATOM 1147 C CA . GLU A 1 148 ? 52.085 28.648 19.496 1.00 49.17 149 GLU A CA 1
ATOM 1148 C C . GLU A 1 148 ? 51.972 28.750 21.010 1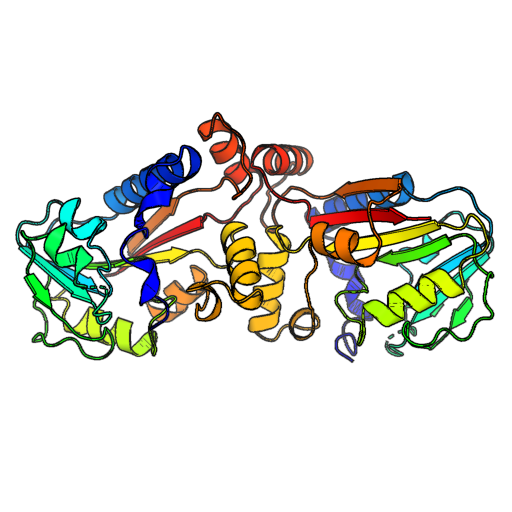.00 48.84 149 GLU A C 1
ATOM 1149 O O . GLU A 1 148 ? 51.221 28.010 21.640 1.00 49.47 149 GLU A O 1
ATOM 1155 N N . LYS A 1 149 ? 52.719 29.677 21.588 1.00 48.64 150 LYS A N 1
ATOM 1156 C CA . LYS A 1 149 ? 52.685 29.885 23.024 1.00 49.70 150 LYS A CA 1
ATOM 1157 C C . LYS A 1 149 ? 51.438 30.717 23.341 1.00 49.63 150 LYS A C 1
ATOM 1158 O O . LYS A 1 149 ? 51.220 31.128 24.484 1.00 50.08 150 LYS A O 1
ATOM 1164 N N . GLY A 1 150 ? 50.636 30.976 22.309 1.00 48.18 151 GLY A N 1
ATOM 1165 C CA . GLY A 1 150 ? 49.409 31.739 22.475 1.00 47.13 151 GLY A CA 1
ATOM 1166 C C . GLY A 1 150 ? 49.494 33.259 22.558 1.00 47.11 151 GLY A C 1
ATOM 1167 O O . GLY A 1 150 ? 48.505 33.908 22.907 1.00 47.30 151 GLY A O 1
ATOM 1168 N N . VAL A 1 151 ? 50.649 33.843 22.247 1.00 45.50 152 VAL A N 1
ATOM 1169 C CA . VAL A 1 151 ? 50.782 35.298 22.298 1.00 42.97 152 VAL A CA 1
ATOM 1170 C C . VAL A 1 151 ? 50.214 35.954 21.037 1.00 42.64 152 VAL A C 1
ATOM 1171 O O . VAL A 1 151 ? 50.453 35.499 19.916 1.00 42.17 152 VAL A O 1
ATOM 1175 N N . LEU A 1 152 ? 49.452 37.024 21.232 1.00 41.70 153 LEU A N 1
ATOM 1176 C CA . LEU A 1 152 ? 48.850 37.743 20.120 1.00 40.76 153 LEU A CA 1
ATOM 1177 C C . LEU A 1 152 ? 49.793 38.811 19.607 1.00 39.63 153 LEU A C 1
ATOM 1178 O O . LEU A 1 152 ? 50.546 39.410 20.378 1.00 39.54 153 LEU A O 1
ATOM 1183 N N . PRO A 1 153 ? 49.730 39.106 18.304 1.00 37.92 154 PRO A N 1
ATOM 1184 C CA . PRO A 1 153 ? 48.844 38.520 17.298 1.00 38.13 154 PRO A CA 1
ATOM 1185 C C . PRO A 1 153 ? 49.476 37.317 16.615 1.00 39.14 154 PRO A C 1
ATOM 1186 O O . PRO A 1 153 ? 48.904 36.730 15.691 1.00 39.78 154 PRO A O 1
ATOM 1190 N N . TRP A 1 154 ? 50.663 36.963 17.079 1.00 38.85 155 TRP A N 1
ATOM 1191 C CA . TRP A 1 154 ? 51.432 35.876 16.500 1.00 38.58 155 TRP A CA 1
ATOM 1192 C C . TRP A 1 154 ? 50.719 34.534 16.355 1.00 39.65 155 TRP A C 1
ATOM 1193 O O . TRP A 1 154 ? 50.957 33.798 15.393 1.00 38.35 155 TRP A O 1
ATOM 1204 N N . ALA A 1 155 ? 49.834 34.218 17.292 1.00 41.63 156 ALA A N 1
ATOM 1205 C CA . ALA A 1 155 ? 49.112 32.951 17.229 1.00 44.01 156 ALA A CA 1
ATOM 1206 C C . ALA A 1 155 ? 48.305 32.840 15.936 1.00 45.28 156 ALA A C 1
ATOM 1207 O O . ALA A 1 155 ? 48.040 31.740 15.454 1.00 46.55 156 ALA A O 1
ATOM 1209 N N . GLN A 1 156 ? 47.934 33.979 15.362 1.00 46.29 157 GLN A N 1
ATOM 1210 C CA . GLN A 1 156 ? 47.146 33.975 14.139 1.00 47.82 157 GLN A CA 1
ATOM 1211 C C . GLN A 1 156 ? 47.878 34.483 12.906 1.00 46.53 157 GLN A C 1
ATOM 1212 O O . GLN A 1 156 ? 47.248 34.869 11.919 1.00 46.56 157 GLN A O 1
ATOM 1218 N N . ALA A 1 157 ? 49.204 34.467 12.953 1.00 44.69 158 ALA A N 1
ATOM 1219 C CA . ALA A 1 157 ? 50.002 34.939 11.831 1.00 43.34 158 ALA A CA 1
ATOM 1220 C C . ALA A 1 157 ? 50.392 33.790 10.911 1.00 42.42 158 ALA A C 1
ATOM 1221 O O . ALA A 1 157 ? 50.312 32.631 11.294 1.00 43.52 158 ALA A O 1
ATOM 1223 N N . ARG A 1 158 ? 50.777 34.119 9.685 1.00 41.69 159 ARG A N 1
ATOM 1224 C CA . ARG A 1 158 ? 51.239 33.128 8.720 1.00 41.78 159 ARG A CA 1
ATOM 1225 C C . ARG A 1 158 ? 52.576 33.727 8.331 1.00 40.58 159 ARG A C 1
ATOM 1226 O O . ARG A 1 158 ? 52.700 34.943 8.268 1.00 41.75 159 ARG A O 1
ATOM 1234 N N . PHE A 1 159 ? 53.585 32.911 8.077 1.00 40.93 160 PHE A N 1
ATOM 1235 C CA . PHE A 1 159 ? 54.876 33.487 7.717 1.00 40.51 160 PHE A CA 1
ATOM 1236 C C . PHE A 1 159 ? 55.259 33.246 6.278 1.00 38.78 160 PHE A C 1
ATOM 1237 O O . PHE A 1 159 ? 55.111 32.145 5.754 1.00 37.52 160 PHE A O 1
ATOM 1245 N N . LEU A 1 160 ? 55.742 34.304 5.639 1.00 37.87 161 LEU A N 1
ATOM 1246 C CA . LEU A 1 160 ? 56.122 34.243 4.240 1.00 36.71 161 LEU A CA 1
ATOM 1247 C C . LEU A 1 160 ? 57.599 34.479 4.021 1.00 36.69 161 LEU A C 1
ATOM 1248 O O . LEU A 1 160 ? 58.250 35.197 4.777 1.00 36.63 161 LEU A O 1
ATOM 1253 N N . ALA A 1 161 ? 58.119 33.859 2.972 1.00 37.18 162 ALA A N 1
ATOM 1254 C CA . ALA A 1 161 ? 59.514 34.005 2.594 1.00 37.27 162 ALA A CA 1
ATOM 1255 C C . ALA A 1 161 ? 59.492 34.747 1.266 1.00 37.91 162 ALA A C 1
ATOM 1256 O O . ALA A 1 161 ? 58.505 34.672 0.530 1.00 37.86 162 ALA A O 1
ATOM 1258 N N . ARG A 1 162 ? 60.566 35.465 0.959 1.00 37.92 163 ARG A N 1
ATOM 1259 C CA . ARG A 1 162 ? 60.626 36.211 -0.287 1.00 39.05 163 ARG A CA 1
ATOM 1260 C C . ARG A 1 162 ? 60.271 35.294 -1.460 1.00 39.79 163 ARG A C 1
ATOM 1261 O O . ARG A 1 162 ? 59.735 35.738 -2.478 1.00 40.64 163 ARG A O 1
ATOM 1269 N N . GLU A 1 163 ? 60.559 34.008 -1.303 1.00 40.03 164 GLU A N 1
ATOM 1270 C CA . GLU A 1 163 ? 60.260 33.032 -2.340 1.00 40.55 164 GLU A CA 1
ATOM 1271 C C . GLU A 1 163 ? 58.760 32.991 -2.622 1.00 40.17 164 GLU A C 1
ATOM 1272 O O . GLU A 1 163 ? 58.341 32.895 -3.775 1.00 39.77 164 GLU A O 1
ATOM 1278 N N . ASP A 1 164 ? 57.955 33.053 -1.565 1.00 39.36 165 ASP A N 1
ATOM 1279 C CA . ASP A 1 164 ? 56.504 33.013 -1.709 1.00 39.59 165 ASP A CA 1
ATOM 1280 C C . ASP A 1 164 ? 55.958 34.221 -2.457 1.00 39.00 165 ASP A C 1
ATOM 1281 O O . ASP A 1 164 ? 55.029 34.097 -3.256 1.00 38.20 165 ASP A O 1
ATOM 1286 N N . LEU A 1 165 ? 56.522 35.392 -2.177 1.00 38.55 166 LEU A N 1
ATOM 1287 C CA . LEU A 1 165 ? 56.083 36.611 -2.835 1.00 38.36 166 LEU A CA 1
ATOM 1288 C C . LEU A 1 165 ? 56.411 36.508 -4.310 1.00 39.21 166 LEU A C 1
ATOM 1289 O O . LEU A 1 165 ? 55.533 36.668 -5.154 1.00 39.27 166 LEU A O 1
ATOM 1294 N N . LYS A 1 166 ? 57.674 36.230 -4.617 1.00 39.72 167 LYS A N 1
ATOM 1295 C CA . LYS A 1 166 ? 58.101 36.103 -6.004 1.00 39.29 167 LYS A CA 1
ATOM 1296 C C . LYS A 1 166 ? 57.248 35.053 -6.698 1.00 39.78 167 LYS A C 1
ATOM 1297 O O . LYS A 1 166 ? 56.953 35.153 -7.886 1.00 40.74 167 LYS A O 1
ATOM 1303 N N . ALA A 1 167 ? 56.829 34.053 -5.938 1.00 39.78 168 ALA A N 1
ATOM 1304 C CA . ALA A 1 167 ? 55.993 33.004 -6.483 1.00 40.50 168 ALA A CA 1
ATOM 1305 C C . ALA A 1 167 ? 54.638 33.582 -6.874 1.00 41.88 168 ALA A C 1
ATOM 1306 O O . ALA A 1 167 ? 54.037 33.159 -7.859 1.00 44.66 168 ALA A O 1
ATOM 1308 N N . LEU A 1 168 ? 54.161 34.552 -6.099 1.00 41.87 169 LEU A N 1
ATOM 1309 C CA . LEU A 1 168 ? 52.865 35.179 -6.345 1.00 41.20 169 LEU A CA 1
ATOM 1310 C C . LEU A 1 168 ? 52.862 36.389 -7.279 1.00 41.85 169 LEU A C 1
ATOM 1311 O O . LEU A 1 168 ? 51.970 36.536 -8.103 1.00 42.71 169 LEU A O 1
ATOM 1316 N N . LEU A 1 169 ? 53.857 37.252 -7.152 1.00 41.73 170 LEU A N 1
ATOM 1317 C CA . LEU A 1 169 ? 53.910 38.459 -7.961 1.00 43.11 170 LEU A CA 1
ATOM 1318 C C . LEU A 1 169 ? 54.946 38.402 -9.073 1.00 44.52 170 LEU A C 1
ATOM 1319 O O . LEU A 1 169 ? 55.015 39.299 -9.910 1.00 45.37 170 LEU A O 1
ATOM 1324 N N . GLY A 1 170 ? 55.752 37.351 -9.089 1.00 45.94 171 GLY A N 1
ATOM 1325 C CA . GLY A 1 170 ? 56.779 37.264 -10.105 1.00 46.27 171 GLY A CA 1
ATOM 1326 C C . GLY A 1 170 ? 57.992 38.026 -9.613 1.00 47.78 171 GLY A C 1
ATOM 1327 O O . GLY A 1 170 ? 58.036 38.433 -8.454 1.00 48.14 171 GLY A O 1
ATOM 1328 N N . PRO A 1 171 ? 58.991 38.248 -10.474 1.00 48.91 172 PRO A N 1
ATOM 1329 C CA . PRO A 1 171 ? 60.236 38.961 -10.159 1.00 48.96 172 PRO A CA 1
ATOM 1330 C C . PRO A 1 171 ? 60.089 40.456 -9.884 1.00 49.21 172 PRO A C 1
ATOM 1331 O O . PRO A 1 171 ? 59.721 41.226 -10.771 1.00 47.91 172 PRO A O 1
ATOM 1335 N N . PRO A 1 172 ? 60.399 40.886 -8.651 1.00 49.23 173 PRO A N 1
ATOM 1336 C CA . PRO A 1 172 ? 60.304 42.295 -8.263 1.00 49.03 173 PRO A CA 1
ATOM 1337 C C . PRO A 1 172 ? 61.269 43.181 -9.034 1.00 48.45 173 PRO A C 1
ATOM 1338 O O . PRO A 1 172 ? 62.369 42.765 -9.382 1.00 50.24 173 PRO A O 1
ATOM 1342 N N . GLU A 1 173 ? 60.838 44.407 -9.292 1.00 47.56 174 GLU A N 1
ATOM 1343 C CA . GLU A 1 173 ? 61.632 45.394 -10.008 1.00 46.29 174 GLU A CA 1
ATOM 1344 C C . GLU A 1 173 ? 62.785 45.869 -9.128 1.00 44.07 174 GLU A C 1
ATOM 1345 O O . GLU A 1 173 ? 63.806 46.345 -9.618 1.00 43.59 174 GLU A O 1
ATOM 1351 N N . ALA A 1 174 ? 62.607 45.740 -7.819 1.00 42.41 175 ALA A N 1
ATOM 1352 C CA . ALA A 1 174 ? 63.622 46.154 -6.855 1.00 40.17 175 ALA A CA 1
ATOM 1353 C C . ALA A 1 174 ? 63.358 45.447 -5.538 1.00 38.75 175 ALA A C 1
ATOM 1354 O O . ALA A 1 174 ? 62.237 45.015 -5.273 1.00 39.47 175 ALA A O 1
ATOM 1356 N N . GLU A 1 175 ? 64.392 45.334 -4.714 1.00 37.73 176 GLU A N 1
ATOM 1357 C CA . GLU A 1 175 ? 64.268 44.658 -3.430 1.00 35.99 176 GLU A CA 1
ATOM 1358 C C . GLU A 1 175 ? 64.988 45.424 -2.348 1.00 34.00 176 GLU A C 1
ATOM 1359 O O . GLU A 1 175 ? 65.817 46.281 -2.628 1.00 32.67 176 GLU A O 1
ATOM 1365 N N . GLY A 1 176 ? 64.666 45.083 -1.106 1.00 33.06 177 GLY A N 1
ATOM 1366 C CA . GLY A 1 176 ? 65.290 45.709 0.043 1.00 30.32 177 GLY A CA 1
ATOM 1367 C C . GLY A 1 176 ? 65.199 44.725 1.192 1.00 29.47 177 GLY A C 1
ATOM 1368 O O . GLY A 1 176 ? 64.365 43.818 1.165 1.00 27.51 177 GLY A O 1
ATOM 1369 N N . GLU A 1 177 ? 66.059 44.887 2.190 1.00 28.42 178 GLU A N 1
ATOM 1370 C CA . GLU A 1 177 ? 66.048 44.000 3.344 1.00 29.17 178 GLU A CA 1
ATOM 1371 C C . GLU A 1 177 ? 66.690 44.683 4.524 1.00 29.23 178 GLU A C 1
ATOM 1372 O O . GLU A 1 177 ? 67.599 45.495 4.362 1.00 29.72 178 GLU A O 1
ATOM 1378 N N . ALA A 1 178 ? 66.220 44.348 5.721 1.00 27.95 179 ALA A N 1
ATOM 1379 C CA . ALA A 1 178 ? 66.757 44.974 6.912 1.00 26.26 179 ALA A CA 1
ATOM 1380 C C . ALA A 1 178 ? 66.709 44.099 8.149 1.00 26.57 179 ALA A C 1
ATOM 1381 O O . ALA A 1 178 ? 65.852 43.218 8.272 1.00 24.54 179 ALA A O 1
ATOM 1383 N N . VAL A 1 179 ? 67.630 44.399 9.066 1.00 26.37 180 VAL A N 1
ATOM 1384 C CA . VAL A 1 179 ? 67.758 43.719 10.347 1.00 27.27 180 VAL A CA 1
ATOM 1385 C C . VAL A 1 179 ? 68.282 42.296 10.216 1.00 27.43 180 VAL A C 1
ATOM 1386 O O . VAL A 1 179 ? 67.498 41.345 10.099 1.00 26.27 180 VAL A O 1
ATOM 1390 N N . PHE A 1 180 ? 69.606 42.156 10.230 1.00 27.93 181 PHE A N 1
ATOM 1391 C CA . PHE A 1 180 ? 70.226 40.839 10.134 1.00 27.86 181 PHE A CA 1
ATOM 1392 C C . PHE A 1 180 ? 70.629 40.321 11.497 1.00 26.29 181 PHE A C 1
ATOM 1393 O O . PHE A 1 180 ? 70.935 39.148 11.628 1.00 26.46 181 PHE A O 1
ATOM 1401 N N . LEU A 1 181 ? 70.637 41.188 12.506 1.00 25.49 182 LEU A N 1
ATOM 1402 C CA . LEU A 1 181 ? 70.975 40.736 13.850 1.00 26.71 182 LEU A CA 1
ATOM 1403 C C . LEU A 1 181 ? 69.791 39.914 14.377 1.00 27.30 182 LEU A C 1
ATOM 1404 O O . LEU A 1 181 ? 68.718 39.911 13.775 1.00 29.66 182 LEU A O 1
ATOM 1409 N N . ALA A 1 182 ? 69.979 39.211 15.485 1.00 25.85 183 ALA A N 1
ATOM 1410 C CA . ALA A 1 182 ? 68.915 38.382 16.033 1.00 24.78 183 ALA A CA 1
ATOM 1411 C C . ALA A 1 182 ? 68.221 39.065 17.208 1.00 25.66 183 ALA A C 1
ATOM 1412 O O . ALA A 1 182 ? 68.743 40.027 17.768 1.00 27.44 183 ALA A O 1
ATOM 1414 N N . PRO A 1 183 ? 67.032 38.570 17.594 1.00 24.83 184 PRO A N 1
ATOM 1415 C CA . PRO A 1 183 ? 66.248 39.111 18.704 1.00 24.24 184 PRO A CA 1
ATOM 1416 C C . PRO A 1 183 ? 67.028 39.314 20.001 1.00 25.13 184 PRO A C 1
ATOM 1417 O O . PRO A 1 183 ? 66.767 40.254 20.743 1.00 25.52 184 PRO A O 1
ATOM 1421 N N . GLU A 1 184 ? 67.989 38.446 20.283 1.00 25.78 185 GLU A N 1
ATOM 1422 C CA . GLU A 1 184 ? 68.738 38.585 21.525 1.00 26.75 185 GLU A CA 1
ATOM 1423 C C . GLU A 1 184 ? 70.097 39.248 21.353 1.00 27.09 185 GLU A C 1
ATOM 1424 O O . GLU A 1 184 ? 71.001 39.067 22.173 1.00 27.43 185 GLU A O 1
ATOM 1430 N N . ALA A 1 185 ? 70.226 40.041 20.296 1.00 25.55 186 ALA A N 1
ATOM 1431 C CA . ALA A 1 185 ? 71.471 40.730 20.015 1.00 24.20 186 ALA A CA 1
ATOM 1432 C C . ALA A 1 185 ? 71.838 41.716 21.107 1.00 25.46 186 ALA A C 1
ATOM 1433 O O . ALA A 1 185 ? 70.976 42.266 21.787 1.00 25.14 186 ALA A O 1
ATOM 1435 N N . HIS A 1 186 ? 73.135 41.932 21.274 1.00 29.42 187 HIS A N 1
ATOM 1436 C CA . HIS A 1 186 ? 73.638 42.885 22.251 1.00 32.43 187 HIS A CA 1
ATOM 1437 C C . HIS A 1 186 ? 74.325 44.036 21.517 1.00 32.27 187 HIS A C 1
ATOM 1438 O O . HIS A 1 186 ? 74.982 43.835 20.493 1.00 32.33 187 HIS A O 1
ATOM 1445 N N . PRO A 1 187 ? 74.170 45.261 22.029 1.00 33.42 188 PRO A N 1
ATOM 1446 C CA . PRO A 1 187 ? 74.764 46.471 21.442 1.00 33.59 188 PRO A CA 1
ATOM 1447 C C . PRO A 1 187 ? 76.272 46.527 21.654 1.00 34.65 188 PRO A C 1
ATOM 1448 O O . PRO A 1 187 ? 76.798 45.836 22.515 1.00 36.13 188 PRO A O 1
ATOM 1452 N N . PRO A 1 188 ? 76.994 47.327 20.850 1.00 36.67 189 PRO A N 1
ATOM 1453 C CA . PRO A 1 188 ? 76.510 48.181 19.748 1.00 36.98 189 PRO A CA 1
ATOM 1454 C C . PRO A 1 188 ? 75.831 47.377 18.634 1.00 35.92 189 PRO A C 1
ATOM 1455 O O . PRO A 1 188 ? 76.452 46.531 17.987 1.00 36.12 189 PRO A O 1
ATOM 1459 N N . TYR A 1 189 ? 74.555 47.668 18.414 1.00 34.15 190 TYR A N 1
ATOM 1460 C CA . TYR A 1 189 ? 73.756 46.962 17.430 1.00 33.12 190 TYR A CA 1
ATOM 1461 C C . TYR A 1 189 ? 74.277 46.898 15.996 1.00 32.68 190 TYR A C 1
ATOM 1462 O O . TYR A 1 189 ? 73.992 45.935 15.273 1.00 31.57 190 TYR A O 1
ATOM 1471 N N . GLU A 1 190 ? 75.047 47.890 15.571 1.00 32.58 191 GLU A N 1
ATOM 1472 C CA . GLU A 1 190 ? 75.556 47.843 14.206 1.00 34.51 191 GLU A CA 1
ATOM 1473 C C . GLU A 1 190 ? 76.525 46.676 14.026 1.00 33.11 191 GLU A C 1
ATOM 1474 O O . GLU A 1 190 ? 76.554 46.048 12.962 1.00 31.85 191 GLU A O 1
ATOM 1480 N N . GLU A 1 191 ? 77.306 46.374 15.063 1.00 31.73 192 GLU A N 1
ATOM 1481 C CA . GLU A 1 191 ? 78.233 45.250 14.986 1.00 33.17 192 GLU A CA 1
ATOM 1482 C C . GLU A 1 191 ? 77.396 43.979 14.851 1.00 32.63 192 GLU A C 1
ATOM 1483 O O . GLU A 1 191 ? 77.581 43.181 13.921 1.00 31.83 192 GLU A O 1
ATOM 1489 N N . ALA A 1 192 ? 76.478 43.800 15.798 1.00 30.25 193 ALA A N 1
ATOM 1490 C CA . ALA A 1 192 ? 75.594 42.645 15.809 1.00 28.50 193 ALA A CA 1
ATOM 1491 C C . ALA A 1 192 ? 74.936 42.484 14.451 1.00 28.26 193 ALA A C 1
ATOM 1492 O O . ALA A 1 192 ? 74.824 41.372 13.937 1.00 27.96 193 ALA A O 1
ATOM 1494 N N . ASP A 1 193 ? 74.505 43.599 13.869 1.00 27.74 194 ASP A N 1
ATOM 1495 C CA . ASP A 1 193 ? 73.840 43.565 12.573 1.00 27.84 194 ASP A CA 1
ATOM 1496 C C . ASP A 1 193 ? 74.760 43.090 11.453 1.00 27.40 194 ASP A C 1
ATOM 1497 O O . ASP A 1 193 ? 74.394 42.205 10.681 1.00 27.41 194 ASP A O 1
ATOM 1502 N N . LEU A 1 194 ? 75.953 43.666 11.348 1.00 26.42 195 LEU A N 1
ATOM 1503 C CA . LEU A 1 194 ? 76.872 43.226 10.302 1.00 27.13 195 LEU A CA 1
ATOM 1504 C C . LEU A 1 194 ? 77.207 41.746 10.520 1.00 27.21 195 LEU A C 1
ATOM 1505 O O . LEU A 1 194 ? 77.294 40.967 9.564 1.00 26.07 195 LEU A O 1
ATOM 1510 N N . ALA A 1 195 ? 77.363 41.369 11.789 1.00 26.17 196 ALA A N 1
ATOM 1511 C CA . ALA A 1 195 ? 77.670 39.993 12.167 1.00 26.44 196 ALA A CA 1
ATOM 1512 C C . ALA A 1 195 ? 76.574 39.052 11.690 1.00 25.65 196 ALA A C 1
ATOM 1513 O O . ALA A 1 195 ? 76.846 37.998 11.120 1.00 26.76 196 ALA A O 1
ATOM 1515 N N . GLY A 1 196 ? 75.329 39.437 11.929 1.00 25.26 197 GLY A N 1
ATOM 1516 C CA . GLY A 1 196 ? 74.221 38.608 11.510 1.00 26.41 197 GLY A CA 1
ATOM 1517 C C . GLY A 1 196 ? 74.231 38.380 10.016 1.00 27.85 197 GLY A C 1
ATOM 1518 O O . GLY A 1 196 ? 73.824 37.326 9.538 1.00 29.88 197 GLY A O 1
ATOM 1519 N N . ARG A 1 197 ? 74.697 39.370 9.263 1.00 30.98 198 ARG A N 1
ATOM 1520 C CA . ARG A 1 197 ? 74.744 39.237 7.813 1.00 31.89 198 ARG A CA 1
ATOM 1521 C C . ARG A 1 197 ? 75.749 38.156 7.445 1.00 30.32 198 ARG A C 1
ATOM 1522 O O . ARG A 1 197 ? 75.430 37.218 6.715 1.00 27.81 198 ARG A O 1
ATOM 1530 N N . ARG A 1 198 ? 76.959 38.306 7.978 1.00 30.15 199 ARG A N 1
ATOM 1531 C CA . ARG A 1 198 ? 78.056 37.377 7.753 1.00 32.16 199 ARG A CA 1
ATOM 1532 C C . ARG A 1 198 ? 77.731 35.953 8.206 1.00 33.33 199 ARG A C 1
ATOM 1533 O O . ARG A 1 198 ? 78.248 34.987 7.650 1.00 34.19 199 ARG A O 1
ATOM 1541 N N . ALA A 1 199 ? 76.893 35.828 9.230 1.00 32.80 200 ALA A N 1
ATOM 1542 C CA . ALA A 1 199 ? 76.521 34.520 9.738 1.00 31.24 200 ALA A CA 1
ATOM 1543 C C . ALA A 1 199 ? 75.558 33.837 8.785 1.00 30.48 200 ALA A C 1
ATOM 1544 O O . ALA A 1 199 ? 75.279 32.648 8.929 1.00 31.06 200 ALA A O 1
ATOM 1546 N N . GLY A 1 200 ? 75.040 34.593 7.819 1.00 29.13 201 GLY A N 1
ATOM 1547 C CA . GLY A 1 200 ? 74.118 34.023 6.853 1.00 27.46 201 GLY A CA 1
ATOM 1548 C C . GLY A 1 200 ? 72.645 34.188 7.183 1.00 28.15 201 GLY A C 1
ATOM 1549 O O . GLY A 1 200 ? 71.791 33.627 6.495 1.00 27.93 201 GLY A O 1
ATOM 1550 N N . ASN A 1 201 ? 72.335 34.953 8.224 1.00 27.08 202 ASN A N 1
ATOM 1551 C CA . ASN A 1 201 ? 70.945 35.166 8.618 1.00 27.90 202 ASN A CA 1
ATOM 1552 C C . ASN A 1 201 ? 70.100 35.765 7.504 1.00 29.58 202 ASN A C 1
ATOM 1553 O O . ASN A 1 201 ? 70.570 36.636 6.769 1.00 29.59 202 ASN A O 1
ATOM 1558 N N . ARG A 1 202 ? 68.858 35.298 7.372 1.00 30.13 203 ARG A N 1
ATOM 1559 C CA . ARG A 1 202 ? 67.945 35.898 6.409 1.00 29.78 203 ARG A CA 1
ATOM 1560 C C . ARG A 1 202 ? 67.551 37.168 7.164 1.00 29.39 203 ARG A C 1
ATOM 1561 O O . ARG A 1 202 ? 67.541 37.187 8.397 1.00 29.57 203 ARG A O 1
ATOM 1569 N N . PRO A 1 203 ? 67.241 38.251 6.452 1.00 28.95 204 PRO A N 1
ATOM 1570 C CA . PRO A 1 203 ? 66.876 39.455 7.206 1.00 28.19 204 PRO A CA 1
ATOM 1571 C C . PRO A 1 203 ? 65.521 39.314 7.895 1.00 27.56 204 PRO A C 1
ATOM 1572 O O . PRO A 1 203 ? 64.730 38.429 7.557 1.00 28.43 204 PRO A O 1
ATOM 1576 N N . ALA A 1 204 ? 65.254 40.171 8.870 1.00 26.34 205 ALA A N 1
ATOM 1577 C CA . ALA A 1 204 ? 63.968 40.122 9.549 1.00 27.33 205 ALA A CA 1
ATOM 1578 C C . ALA A 1 204 ? 62.903 40.716 8.617 1.00 28.03 205 ALA A C 1
ATOM 1579 O O . ALA A 1 204 ? 61.738 40.325 8.656 1.00 28.48 205 ALA A O 1
ATOM 1581 N N . LEU A 1 205 ? 63.306 41.659 7.774 1.00 29.17 206 LEU A N 1
ATO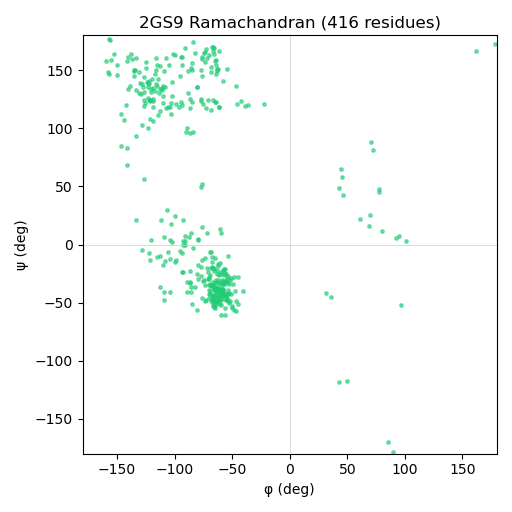M 1582 C CA . LEU A 1 205 ? 62.363 42.276 6.855 1.00 30.58 206 LEU A CA 1
ATOM 1583 C C . LEU A 1 205 ? 62.796 42.229 5.403 1.00 31.66 206 LEU A C 1
ATOM 1584 O O . LEU A 1 205 ? 63.882 42.686 5.043 1.00 32.74 206 LEU A O 1
ATOM 1589 N N . TYR A 1 206 ? 61.933 41.671 4.570 1.00 31.08 207 TYR A N 1
ATOM 1590 C CA . TYR A 1 206 ? 62.193 41.622 3.147 1.00 32.17 207 TYR A CA 1
ATOM 1591 C C . TYR A 1 206 ? 61.207 42.584 2.476 1.00 32.18 207 TYR A C 1
ATOM 1592 O O . TYR A 1 206 ? 60.029 42.599 2.821 1.00 30.95 207 TYR A O 1
ATOM 1601 N N . LEU A 1 207 ? 61.694 43.380 1.526 1.00 33.23 208 LEU A N 1
ATOM 1602 C CA . LEU A 1 207 ? 60.855 44.331 0.800 1.00 32.84 208 LEU A CA 1
ATOM 1603 C C . LEU A 1 207 ? 61.007 44.141 -0.701 1.00 35.16 208 LEU A C 1
ATOM 1604 O O . LEU A 1 207 ? 62.122 43.980 -1.210 1.00 35.12 208 LEU A O 1
ATOM 1609 N N . GLY A 1 208 ? 59.872 44.159 -1.398 1.00 36.93 209 GLY A N 1
ATOM 1610 C CA . GLY A 1 208 ? 59.860 44.024 -2.844 1.00 38.27 209 GLY A CA 1
ATOM 1611 C C . GLY A 1 208 ? 58.930 45.045 -3.489 1.00 40.53 209 GLY A C 1
ATOM 1612 O O . GLY A 1 208 ? 57.890 45.393 -2.920 1.00 39.25 209 GLY A O 1
ATOM 1613 N N . ARG A 1 209 ? 59.305 45.537 -4.671 1.00 41.97 210 ARG A N 1
ATOM 1614 C CA . ARG A 1 209 ? 58.486 46.506 -5.405 1.00 42.21 210 ARG A CA 1
ATOM 1615 C C . ARG A 1 209 ? 58.121 45.941 -6.771 1.00 42.92 210 ARG A C 1
ATOM 1616 O O . ARG A 1 209 ? 59.003 45.588 -7.552 1.00 43.37 210 ARG A O 1
ATOM 1624 N N . TRP A 1 210 ? 56.824 45.865 -7.056 1.00 43.80 211 TRP A N 1
ATOM 1625 C CA . TRP A 1 210 ? 56.339 45.330 -8.327 1.00 45.83 211 TRP A CA 1
ATOM 1626 C C . TRP A 1 210 ? 55.473 46.326 -9.091 1.00 48.13 211 TRP A C 1
ATOM 1627 O O . TRP A 1 210 ? 54.622 47.006 -8.504 1.00 48.39 211 TRP A O 1
ATOM 1638 N N . ARG A 1 211 ? 55.691 46.395 -10.405 1.00 49.24 212 ARG A N 1
ATOM 1639 C CA . ARG A 1 211 ? 54.917 47.270 -11.281 1.00 49.57 212 ARG A CA 1
ATOM 1640 C C . ARG A 1 211 ? 54.160 46.420 -12.298 1.00 50.84 212 ARG A C 1
ATOM 1641 O O . ARG A 1 211 ? 54.299 45.175 -12.236 1.00 51.47 212 ARG A O 1
ATOM 1650 N N . ASP B 1 1 ? 55.197 6.648 10.819 1.00 55.55 2 ASP B N 1
ATOM 1651 C CA . ASP B 1 1 ? 56.650 6.931 11.034 1.00 56.39 2 ASP B CA 1
ATOM 1652 C C . ASP B 1 1 ? 57.215 7.929 10.025 1.00 56.84 2 ASP B C 1
ATOM 1653 O O . ASP B 1 1 ? 57.426 7.609 8.852 1.00 56.07 2 ASP B O 1
ATOM 1658 N N . PRO B 1 2 ? 57.489 9.157 10.485 1.00 57.24 3 PRO B N 1
ATOM 1659 C CA . PRO B 1 2 ? 58.030 10.230 9.647 1.00 57.13 3 PRO B CA 1
ATOM 1660 C C . PRO B 1 2 ? 59.357 9.901 8.964 1.00 56.34 3 PRO B C 1
ATOM 1661 O O . PRO B 1 2 ? 59.609 10.350 7.843 1.00 54.85 3 PRO B O 1
ATOM 1665 N N . PHE B 1 3 ? 60.193 9.114 9.641 1.00 55.82 4 PHE B N 1
ATOM 1666 C CA . PHE B 1 3 ? 61.500 8.729 9.107 1.00 55.43 4 PHE B CA 1
ATOM 1667 C C . PHE B 1 3 ? 61.425 7.467 8.249 1.00 55.05 4 PHE B C 1
ATOM 1668 O O . PHE B 1 3 ? 62.452 6.946 7.816 1.00 54.66 4 PHE B O 1
ATOM 1676 N N . ALA B 1 4 ? 60.205 6.994 8.003 1.00 55.04 5 ALA B N 1
ATOM 1677 C CA . ALA B 1 4 ? 59.962 5.788 7.216 1.00 55.28 5 ALA B CA 1
ATOM 1678 C C . ALA B 1 4 ? 60.767 5.671 5.927 1.00 55.63 5 ALA B C 1
ATOM 1679 O O . ALA B 1 4 ? 61.043 4.565 5.469 1.00 54.95 5 ALA B O 1
ATOM 1681 N N . SER B 1 5 ? 61.149 6.796 5.336 1.00 56.76 6 SER B N 1
ATOM 1682 C CA . SER B 1 5 ? 61.906 6.747 4.090 1.00 57.45 6 SER B CA 1
ATOM 1683 C C . SER B 1 5 ? 63.121 7.667 4.080 1.00 56.99 6 SER B C 1
ATOM 1684 O O . SER B 1 5 ? 63.631 8.024 3.017 1.00 56.46 6 SER B O 1
ATOM 1687 N N . LEU B 1 6 ? 63.598 8.037 5.260 1.00 56.81 7 LEU B N 1
ATOM 1688 C CA . LEU B 1 6 ? 64.741 8.935 5.350 1.00 57.28 7 LEU B CA 1
ATOM 1689 C C . LEU B 1 6 ? 66.014 8.240 5.824 1.00 57.52 7 LEU B C 1
ATOM 1690 O O . LEU B 1 6 ? 67.113 8.786 5.704 1.00 58.13 7 LEU B O 1
ATOM 1695 N N . ALA B 1 7 ? 65.859 7.034 6.356 1.00 57.25 8 ALA B N 1
ATOM 1696 C CA . ALA B 1 7 ? 66.978 6.268 6.881 1.00 56.87 8 ALA B CA 1
ATOM 1697 C C . ALA B 1 7 ? 68.214 6.198 5.985 1.00 57.06 8 ALA B C 1
ATOM 1698 O O . ALA B 1 7 ? 69.331 6.437 6.444 1.00 56.48 8 ALA B O 1
ATOM 1700 N N . GLU B 1 8 ? 68.027 5.881 4.710 1.00 58.62 9 GLU B N 1
ATOM 1701 C CA . GLU B 1 8 ? 69.172 5.766 3.813 1.00 60.60 9 GLU B CA 1
ATOM 1702 C C . GLU B 1 8 ? 69.926 7.058 3.524 1.00 60.12 9 GLU B C 1
ATOM 1703 O O . GLU B 1 8 ? 71.157 7.082 3.582 1.00 59.58 9 GLU B O 1
ATOM 1709 N N . ALA B 1 9 ? 69.199 8.129 3.221 1.00 59.25 10 ALA B N 1
ATOM 1710 C CA . ALA B 1 9 ? 69.838 9.409 2.919 1.00 58.89 10 ALA B CA 1
ATOM 1711 C C . ALA B 1 9 ? 69.990 10.304 4.149 1.00 58.34 10 ALA B C 1
ATOM 1712 O O . ALA B 1 9 ? 70.519 11.410 4.057 1.00 58.32 10 ALA B O 1
ATOM 1714 N N . TYR B 1 10 ? 69.535 9.819 5.299 1.00 57.36 11 TYR B N 1
ATOM 1715 C CA . TYR B 1 10 ? 69.604 10.590 6.533 1.00 56.72 11 TYR B CA 1
ATOM 1716 C C . TYR B 1 10 ? 70.948 11.278 6.765 1.00 55.61 11 TYR B C 1
ATOM 1717 O O . TYR B 1 10 ? 70.993 12.474 7.027 1.00 56.40 11 TYR B O 1
ATOM 1726 N N . GLU B 1 11 ? 72.040 10.530 6.660 1.00 54.88 12 GLU B N 1
ATOM 1727 C CA . GLU B 1 11 ? 73.369 11.088 6.891 1.00 53.38 12 GLU B CA 1
ATOM 1728 C C . GLU B 1 11 ? 74.007 11.799 5.698 1.00 51.35 12 GLU B C 1
ATOM 1729 O O . GLU B 1 11 ? 75.092 12.371 5.817 1.00 50.72 12 GLU B O 1
ATOM 1735 N N . ALA B 1 12 ? 73.327 11.780 4.557 1.00 49.40 13 ALA B N 1
ATOM 1736 C CA . ALA B 1 12 ? 73.835 12.404 3.335 1.00 47.74 13 ALA B CA 1
ATOM 1737 C C . ALA B 1 12 ? 74.361 13.828 3.506 1.00 47.05 13 ALA B C 1
ATOM 1738 O O . ALA B 1 12 ? 75.510 14.121 3.167 1.00 45.73 13 ALA B O 1
ATOM 1740 N N . TRP B 1 13 ? 73.516 14.711 4.024 1.00 46.26 14 TRP B N 1
ATOM 1741 C CA . TRP B 1 13 ? 73.900 16.105 4.210 1.00 45.96 14 TRP B CA 1
ATOM 1742 C C . TRP B 1 13 ? 75.266 16.280 4.875 1.00 45.42 14 TRP B C 1
ATOM 1743 O O . TRP B 1 13 ? 76.042 17.162 4.493 1.00 44.06 14 TRP B O 1
ATOM 1754 N N . TYR B 1 14 ? 75.557 15.440 5.865 1.00 45.32 15 TYR B N 1
ATOM 1755 C CA . TYR B 1 14 ? 76.833 15.512 6.573 1.00 44.94 15 TYR B CA 1
ATOM 1756 C C . TYR B 1 14 ? 78.022 15.450 5.621 1.00 43.64 15 TYR B C 1
ATOM 1757 O O . TYR B 1 14 ? 79.163 15.674 6.028 1.00 42.65 15 TYR B O 1
ATOM 1766 N N . GLY B 1 15 ? 77.739 15.144 4.355 1.00 43.25 16 GLY B N 1
ATOM 1767 C CA . GLY B 1 15 ? 78.775 15.063 3.341 1.00 41.96 16 GLY B CA 1
ATOM 1768 C C . GLY B 1 15 ? 79.085 16.399 2.685 1.00 42.27 16 GLY B C 1
ATOM 1769 O O . GLY B 1 15 ? 80.166 16.583 2.132 1.00 43.68 16 GLY B O 1
ATOM 1770 N N . THR B 1 16 ? 78.142 17.336 2.735 1.00 41.49 17 THR B N 1
ATOM 1771 C CA . THR B 1 16 ? 78.360 18.655 2.147 1.00 40.03 17 THR B CA 1
ATOM 1772 C C . THR B 1 16 ? 79.263 19.475 3.069 1.00 39.15 17 THR B C 1
ATOM 1773 O O . THR B 1 16 ? 79.385 19.176 4.258 1.00 38.54 17 THR B O 1
ATOM 1777 N N . PRO B 1 17 ? 79.909 20.522 2.532 1.00 38.74 18 PRO B N 1
ATOM 1778 C CA . PRO B 1 17 ? 80.809 21.370 3.322 1.00 38.86 18 PRO B CA 1
ATOM 1779 C C . PRO B 1 17 ? 80.226 21.932 4.615 1.00 39.10 18 PRO B C 1
ATOM 1780 O O . PRO B 1 17 ? 80.849 21.828 5.673 1.00 37.52 18 PRO B O 1
ATOM 1784 N N . LEU B 1 18 ? 79.039 22.531 4.531 1.00 39.24 19 LEU B N 1
ATOM 1785 C CA . LEU B 1 18 ? 78.404 23.085 5.719 1.00 38.13 19 LEU B CA 1
ATOM 1786 C C . LEU B 1 18 ? 78.001 21.931 6.633 1.00 38.59 19 LEU B C 1
ATOM 1787 O O . LEU B 1 18 ? 78.286 21.951 7.835 1.00 38.38 19 LEU B O 1
ATOM 1792 N N . GLY B 1 19 ? 77.344 20.927 6.055 1.00 38.28 20 GLY B N 1
ATOM 1793 C CA . GLY B 1 19 ? 76.933 19.770 6.828 1.00 38.19 20 GLY B CA 1
ATOM 1794 C C . GLY B 1 19 ? 78.126 19.209 7.583 1.00 39.06 20 GLY B C 1
ATOM 1795 O O . GLY B 1 19 ? 78.061 18.957 8.792 1.00 39.98 20 GLY B O 1
ATOM 1796 N N . ALA B 1 20 ? 79.232 19.025 6.874 1.00 36.95 21 ALA B N 1
ATOM 1797 C CA . ALA B 1 20 ? 80.434 18.502 7.498 1.00 37.44 21 ALA B CA 1
ATOM 1798 C C . ALA B 1 20 ? 80.809 19.356 8.709 1.00 37.36 21 ALA B C 1
ATOM 1799 O O . ALA B 1 20 ? 81.087 18.833 9.798 1.00 38.59 21 ALA B O 1
ATOM 1801 N N . TYR B 1 21 ? 80.810 20.672 8.511 1.00 35.30 22 TYR B N 1
ATOM 1802 C CA . TYR B 1 21 ? 81.158 21.615 9.566 1.00 32.89 22 TYR B CA 1
ATOM 1803 C C . TYR B 1 21 ? 80.219 21.518 10.758 1.00 33.37 22 TYR B C 1
ATOM 1804 O O . TYR B 1 21 ? 80.657 21.434 11.917 1.00 31.81 22 TYR B O 1
ATOM 1813 N N . VAL B 1 22 ? 78.924 21.563 10.460 1.00 31.73 23 VAL B N 1
ATOM 1814 C CA . VAL B 1 22 ? 77.891 21.501 11.478 1.00 31.94 23 VAL B CA 1
ATOM 1815 C C . VAL B 1 22 ? 78.008 20.246 12.345 1.00 33.58 23 VAL B C 1
ATOM 1816 O O . VAL B 1 22 ? 78.206 20.337 13.565 1.00 32.44 23 VAL B O 1
ATOM 1820 N N . ILE B 1 23 ? 77.907 19.079 11.712 1.00 33.20 24 ILE B N 1
ATOM 1821 C CA . ILE B 1 23 ? 77.974 17.817 12.437 1.00 32.93 24 ILE B CA 1
ATOM 1822 C C . ILE B 1 23 ? 79.255 17.659 13.254 1.00 33.57 24 ILE B C 1
ATOM 1823 O O . ILE B 1 23 ? 79.242 17.054 14.328 1.00 34.53 24 ILE B O 1
ATOM 1828 N N . ALA B 1 24 ? 80.358 18.203 12.754 1.00 32.69 25 ALA B N 1
ATOM 1829 C CA . ALA B 1 24 ? 81.620 18.105 13.470 1.00 32.16 25 ALA B CA 1
ATOM 1830 C C . ALA B 1 24 ? 81.538 18.979 14.705 1.00 33.05 25 ALA B C 1
ATOM 1831 O O . ALA B 1 24 ? 82.023 18.612 15.775 1.00 34.28 25 ALA B O 1
ATOM 1833 N N . GLU B 1 25 ? 80.921 20.142 14.555 1.00 33.72 26 GLU B N 1
ATOM 1834 C CA . GLU B 1 25 ? 80.771 21.053 15.677 1.00 35.00 26 GLU B CA 1
ATOM 1835 C C . GLU B 1 25 ? 79.874 20.437 16.740 1.00 34.46 26 GLU B C 1
ATOM 1836 O O . GLU B 1 25 ? 80.131 20.579 17.940 1.00 34.58 26 GLU B O 1
ATOM 1842 N N . GLU B 1 26 ? 78.825 19.749 16.303 1.00 33.79 27 GLU B N 1
ATOM 1843 C CA . GLU B 1 26 ? 77.915 19.115 17.248 1.00 36.10 27 GLU B CA 1
ATOM 1844 C C . GLU B 1 26 ? 78.650 18.008 17.998 1.00 36.95 27 GLU B C 1
ATOM 1845 O O . GLU B 1 26 ? 78.543 17.910 19.229 1.00 35.45 27 GLU B O 1
ATOM 1851 N N . GLU B 1 27 ? 79.418 17.197 17.267 1.00 36.99 28 GLU B N 1
ATOM 1852 C CA . GLU B 1 27 ? 80.161 16.110 17.893 1.00 36.86 28 GLU B CA 1
ATOM 1853 C C . GLU B 1 27 ? 81.090 16.647 18.972 1.00 37.06 28 GLU B C 1
ATOM 1854 O O . GLU B 1 27 ? 81.187 16.082 20.068 1.00 36.78 28 GLU B O 1
ATOM 1860 N N . ARG B 1 28 ? 81.765 17.748 18.670 1.00 36.06 29 ARG B N 1
ATOM 1861 C CA . ARG B 1 28 ? 82.681 18.327 19.633 1.00 37.62 29 ARG B CA 1
ATOM 1862 C C . ARG B 1 28 ? 81.945 18.750 20.898 1.00 36.92 29 ARG B C 1
ATOM 1863 O O . ARG B 1 28 ? 82.384 18.450 22.009 1.00 36.98 29 ARG B O 1
ATOM 1871 N N . ALA B 1 29 ? 80.820 19.439 20.734 1.00 34.74 30 ALA B N 1
ATOM 1872 C CA . ALA B 1 29 ? 80.047 19.885 21.886 1.00 34.03 30 ALA B CA 1
ATOM 1873 C C . ALA B 1 29 ? 79.518 18.696 22.702 1.00 34.44 30 ALA B C 1
ATOM 1874 O O . ALA B 1 29 ? 79.566 18.707 23.937 1.00 34.49 30 ALA B O 1
ATOM 1876 N N . LEU B 1 30 ? 79.020 17.676 22.006 1.00 32.94 31 LEU B N 1
ATOM 1877 C CA . LEU B 1 30 ? 78.489 16.485 22.659 1.00 31.41 31 LEU B CA 1
ATOM 1878 C C . LEU B 1 30 ? 79.561 15.760 23.462 1.00 31.09 31 LEU B C 1
ATOM 1879 O O . LEU B 1 30 ? 79.367 15.459 24.638 1.00 30.03 31 LEU B O 1
ATOM 1884 N N . LYS B 1 31 ? 80.696 15.479 22.836 1.00 31.04 32 LYS B N 1
ATOM 1885 C CA . LYS B 1 31 ? 81.763 14.785 23.546 1.00 32.92 32 LYS B CA 1
ATOM 1886 C C . LYS B 1 31 ? 82.250 15.592 24.751 1.00 33.54 32 LYS B C 1
ATOM 1887 O O . LYS B 1 31 ? 82.644 15.021 25.772 1.00 33.98 32 LYS B O 1
ATOM 1893 N N . GLY B 1 32 ? 82.221 16.919 24.635 1.00 32.06 33 GLY B N 1
ATOM 1894 C CA . GLY B 1 32 ? 82.673 17.750 25.732 1.00 30.03 33 GLY B CA 1
ATOM 1895 C C . GLY B 1 32 ? 81.773 17.647 26.949 1.00 32.11 33 GLY B C 1
ATOM 1896 O O . GLY B 1 32 ? 82.191 17.955 28.072 1.00 31.23 33 GLY B O 1
ATOM 1897 N N . LEU B 1 33 ? 80.540 17.191 26.737 1.00 31.87 34 LEU B N 1
ATOM 1898 C CA . LEU B 1 33 ? 79.574 17.089 27.823 1.00 34.03 34 LEU B CA 1
ATOM 1899 C C . LEU B 1 33 ? 79.345 15.663 28.335 1.00 36.07 34 LEU B C 1
ATOM 1900 O O . LEU B 1 33 ? 78.738 15.467 29.392 1.00 35.16 34 LEU B O 1
ATOM 1905 N N . LEU B 1 34 ? 79.827 14.671 27.586 1.00 37.75 35 LEU B N 1
ATOM 1906 C CA . LEU B 1 34 ? 79.682 13.273 27.986 1.00 38.78 35 LEU B CA 1
ATOM 1907 C C . LEU B 1 34 ? 80.576 12.947 29.191 1.00 40.61 35 LEU B C 1
ATOM 1908 O O . LEU B 1 34 ? 81.793 13.142 29.158 1.00 40.29 35 LEU B O 1
ATOM 1913 N N . PRO B 1 35 ? 79.972 12.429 30.270 1.00 41.34 36 PRO B N 1
ATOM 1914 C CA . PRO B 1 35 ? 80.653 12.066 31.512 1.00 41.15 36 PRO B CA 1
ATOM 1915 C C . PRO B 1 35 ? 81.287 10.684 31.528 1.00 40.85 36 PRO B C 1
ATOM 1916 O O . PRO B 1 35 ? 81.133 9.906 30.586 1.00 39.61 36 PRO B O 1
ATOM 1920 N N . PRO B 1 36 ? 82.020 10.368 32.615 1.00 41.76 37 PRO B N 1
ATOM 1921 C CA . PRO B 1 36 ? 82.680 9.067 32.780 1.00 41.87 37 PRO B CA 1
ATOM 1922 C C . PRO B 1 36 ? 81.588 8.005 32.964 1.00 42.44 37 PRO B C 1
ATOM 1923 O O . PRO B 1 36 ? 80.494 8.317 33.448 1.00 41.99 37 PRO B O 1
ATOM 1927 N N . GLY B 1 37 ? 81.870 6.763 32.585 1.00 43.33 38 GLY B N 1
ATOM 1928 C CA . GLY B 1 37 ? 80.870 5.721 32.744 1.00 43.31 38 GLY B CA 1
ATOM 1929 C C . GLY B 1 37 ? 81.128 4.490 31.905 1.00 43.58 38 GLY B C 1
ATOM 1930 O O . GLY B 1 37 ? 81.943 4.518 30.980 1.00 43.59 38 GLY B O 1
ATOM 1931 N N . GLU B 1 38 ? 80.413 3.412 32.220 1.00 44.24 39 GLU B N 1
ATOM 1932 C CA . GLU B 1 38 ? 80.570 2.147 31.510 1.00 44.20 39 GLU B CA 1
ATOM 1933 C C . GLU B 1 38 ? 79.434 1.880 30.541 1.00 41.14 39 GLU B C 1
ATOM 1934 O O . GLU B 1 38 ? 79.660 1.384 29.431 1.00 40.25 39 GLU B O 1
ATOM 1940 N N . SER B 1 39 ? 78.212 2.198 30.959 1.00 37.67 40 SER B N 1
ATOM 1941 C CA . SER B 1 39 ? 77.044 1.935 30.120 1.00 36.30 40 SER B CA 1
ATOM 1942 C C . SER B 1 39 ? 76.271 3.157 29.634 1.00 35.06 40 SER B C 1
ATOM 1943 O O . SER B 1 39 ? 76.005 4.096 30.390 1.00 34.18 40 SER B O 1
ATOM 1946 N N . LEU B 1 40 ? 75.903 3.110 28.358 1.00 34.52 41 LEU B N 1
ATOM 1947 C CA . LEU B 1 40 ? 75.171 4.183 27.705 1.00 34.10 41 LEU B CA 1
ATOM 1948 C C . LEU B 1 40 ? 73.929 3.687 26.995 1.00 33.69 41 LEU B C 1
ATOM 1949 O O . LEU B 1 40 ? 73.956 2.654 26.326 1.00 33.83 41 LEU B O 1
ATOM 1954 N N . LEU B 1 41 ? 72.849 4.447 27.129 1.00 33.07 42 LEU B N 1
ATOM 1955 C CA . LEU B 1 41 ? 71.593 4.143 26.458 1.00 32.35 42 LEU B CA 1
ATOM 1956 C C . LEU B 1 41 ? 71.209 5.342 25.595 1.00 33.02 42 LEU B C 1
ATOM 1957 O O . LEU B 1 41 ? 71.134 6.464 26.103 1.00 33.13 42 LEU B O 1
ATOM 1962 N N . GLU B 1 42 ? 70.992 5.133 24.299 1.00 33.00 43 GLU B N 1
ATOM 1963 C CA . GLU B 1 42 ? 70.552 6.252 23.477 1.00 33.98 43 GLU B CA 1
ATOM 1964 C C . GLU B 1 42 ? 69.133 5.996 23.014 1.00 33.42 43 GLU B C 1
ATOM 1965 O O . GLU B 1 42 ? 68.882 5.056 22.257 1.00 32.79 43 GLU B O 1
ATOM 1971 N N . VAL B 1 43 ? 68.210 6.833 23.481 1.00 32.71 44 VAL B N 1
ATOM 1972 C CA . VAL B 1 43 ? 66.802 6.719 23.109 1.00 31.10 44 VAL B CA 1
ATOM 1973 C C . VAL B 1 43 ? 66.603 7.449 21.786 1.00 31.25 44 VAL B C 1
ATOM 1974 O O . VAL B 1 43 ? 66.899 8.634 21.669 1.00 30.72 44 VAL B O 1
ATOM 1978 N N . GLY B 1 44 ? 66.103 6.732 20.789 1.00 32.42 45 GLY B N 1
ATOM 1979 C CA . GLY B 1 44 ? 65.927 7.328 19.480 1.00 33.26 45 GLY B CA 1
ATOM 1980 C C . GLY B 1 44 ? 67.298 7.380 18.828 1.00 33.68 45 GLY B C 1
ATOM 1981 O O . GLY B 1 44 ? 67.682 8.392 18.251 1.00 35.30 45 GLY B O 1
ATOM 1982 N N . ALA B 1 45 ? 68.039 6.280 18.931 1.00 34.65 46 ALA B N 1
ATOM 1983 C CA . ALA B 1 45 ? 69.388 6.181 18.374 1.00 35.86 46 ALA B CA 1
ATOM 1984 C C . ALA B 1 45 ? 69.460 6.268 16.842 1.00 35.78 46 ALA B C 1
ATOM 1985 O O . ALA B 1 45 ? 70.547 6.389 16.275 1.00 35.81 46 ALA B O 1
ATOM 1987 N N . GLY B 1 46 ? 68.309 6.189 16.182 1.00 34.71 47 GLY B N 1
ATOM 1988 C CA . GLY B 1 46 ? 68.267 6.294 14.734 1.00 36.66 47 GLY B CA 1
ATOM 1989 C C . GLY B 1 46 ? 69.229 5.432 13.936 1.00 37.62 47 GLY B C 1
ATOM 1990 O O . GLY B 1 46 ? 69.157 4.207 13.986 1.00 39.51 47 GLY B O 1
ATOM 1991 N N . THR B 1 47 ? 70.126 6.067 13.188 1.00 37.76 48 THR B N 1
ATOM 1992 C CA . THR B 1 47 ? 71.083 5.337 12.366 1.00 38.03 48 THR B CA 1
ATOM 1993 C C . THR B 1 47 ? 72.409 5.085 13.083 1.00 38.38 48 THR B C 1
ATOM 1994 O O . THR B 1 47 ? 73.436 4.845 12.446 1.00 39.12 48 THR B O 1
ATOM 1998 N N . GLY B 1 48 ? 72.378 5.150 14.412 1.00 38.24 49 GLY B N 1
ATOM 1999 C CA . GLY B 1 48 ? 73.566 4.889 15.210 1.00 37.19 49 GLY B CA 1
ATOM 2000 C C . GLY B 1 48 ? 74.757 5.797 14.988 1.00 37.25 49 GLY B C 1
ATOM 2001 O O . GLY B 1 48 ? 75.893 5.427 15.299 1.00 37.56 49 GLY B O 1
ATOM 2002 N N . TYR B 1 49 ? 74.506 6.989 14.458 1.00 36.69 50 TYR B N 1
ATOM 2003 C CA . TYR B 1 49 ? 75.578 7.943 14.208 1.00 35.41 50 TYR B CA 1
ATOM 2004 C C . TYR B 1 49 ? 76.404 8.233 15.469 1.00 34.57 50 TYR B C 1
ATOM 2005 O O . TYR B 1 49 ? 77.631 8.322 15.413 1.00 33.36 50 TYR B O 1
ATOM 2014 N N . TRP B 1 50 ? 75.730 8.390 16.603 1.00 35.18 51 TRP B N 1
ATOM 2015 C CA . TRP B 1 50 ? 76.429 8.681 17.850 1.00 37.28 51 TRP B CA 1
ATOM 2016 C C . TRP B 1 50 ? 76.924 7.421 18.559 1.00 38.04 51 TRP B C 1
ATOM 2017 O O . TRP B 1 50 ? 78.001 7.421 19.165 1.00 37.90 51 TRP B O 1
ATOM 2028 N N . LEU B 1 51 ? 76.138 6.351 18.483 1.00 37.70 52 LEU B N 1
ATOM 2029 C CA . LEU B 1 51 ? 76.521 5.095 19.106 1.00 39.09 52 LEU B CA 1
ATOM 2030 C C . LEU B 1 51 ? 77.851 4.613 18.531 1.00 41.95 52 LEU B C 1
ATOM 2031 O O . LEU B 1 51 ? 78.739 4.150 19.257 1.00 41.19 52 LEU B O 1
ATOM 2036 N N . ARG B 1 52 ? 77.983 4.739 17.216 1.00 43.48 53 ARG B N 1
ATOM 2037 C CA . ARG B 1 52 ? 79.193 4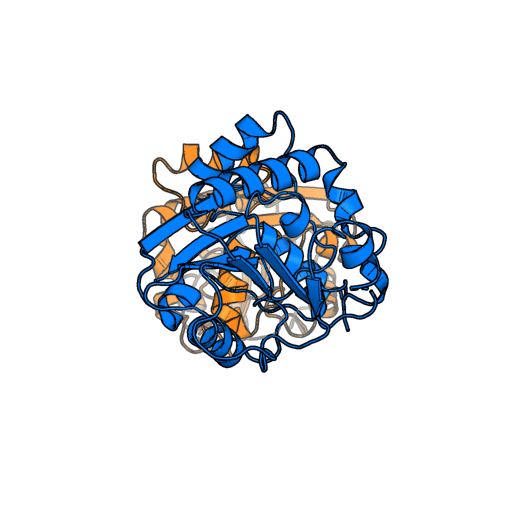.325 16.528 1.00 45.09 53 ARG B CA 1
ATOM 2038 C C . ARG B 1 52 ? 80.393 5.202 16.899 1.00 44.05 53 ARG B C 1
ATOM 2039 O O . ARG B 1 52 ? 81.532 4.861 16.592 1.00 43.70 53 ARG B O 1
ATOM 2047 N N . ARG B 1 53 ? 80.153 6.312 17.587 1.00 42.60 54 ARG B N 1
ATOM 2048 C CA . ARG B 1 53 ? 81.250 7.211 17.919 1.00 41.83 54 ARG B CA 1
ATOM 2049 C C . ARG B 1 53 ? 81.524 7.483 19.392 1.00 42.62 54 ARG B C 1
ATOM 2050 O O . ARG B 1 53 ? 82.391 8.289 19.704 1.00 43.15 54 ARG B O 1
ATOM 205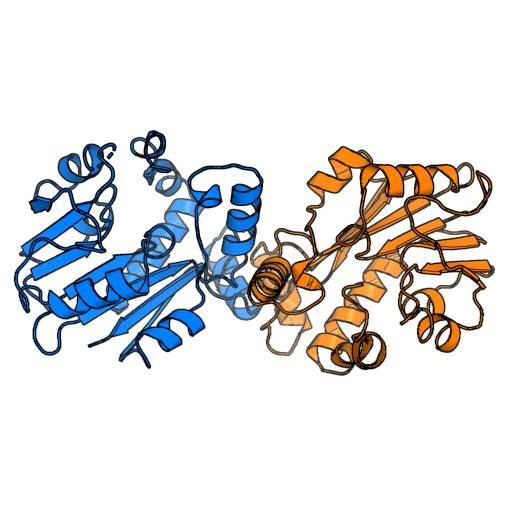8 N N . LEU B 1 54 ? 80.814 6.831 20.305 1.00 44.14 55 LEU B N 1
ATOM 2059 C CA . LEU B 1 54 ? 81.050 7.093 21.729 1.00 45.73 55 LEU B CA 1
ATOM 2060 C C . LEU B 1 54 ? 81.891 6.042 22.474 1.00 46.91 55 LEU B C 1
ATOM 2061 O O . LEU B 1 54 ? 81.723 4.839 22.280 1.00 47.77 55 LEU B O 1
ATOM 2066 N N . PRO B 1 55 ? 82.791 6.500 23.364 1.00 48.26 56 PRO B N 1
ATOM 2067 C CA . PRO B 1 55 ? 83.711 5.695 24.183 1.00 48.09 56 PRO B CA 1
ATOM 2068 C C . PRO B 1 55 ? 83.128 4.582 25.047 1.00 48.34 56 PRO B C 1
ATOM 2069 O O . PRO B 1 55 ? 83.780 3.563 25.263 1.00 50.73 56 PRO B O 1
ATOM 2073 N N . TYR B 1 56 ? 81.912 4.769 25.545 1.00 47.56 57 TYR B N 1
ATOM 2074 C CA . TYR B 1 56 ? 81.286 3.778 26.418 1.00 46.17 57 TYR B CA 1
ATOM 2075 C C . TYR B 1 56 ? 81.385 2.323 25.948 1.00 46.19 57 TYR B C 1
ATOM 2076 O O . TYR B 1 56 ? 80.921 1.962 24.860 1.00 46.56 57 TYR B O 1
ATOM 2085 N N . PRO B 1 57 ? 81.997 1.466 26.785 1.00 45.08 58 PRO B N 1
ATOM 2086 C CA . PRO B 1 57 ? 82.203 0.037 26.531 1.00 44.94 58 PRO B CA 1
ATOM 2087 C C . PRO B 1 57 ? 80.918 -0.742 26.315 1.00 44.52 58 PRO B C 1
ATOM 2088 O O . PRO B 1 57 ? 80.868 -1.653 25.497 1.00 44.90 58 PRO B O 1
ATOM 2092 N N . GLN B 1 58 ? 79.876 -0.382 27.047 1.00 45.15 59 GLN B N 1
ATOM 2093 C CA . GLN B 1 58 ? 78.599 -1.068 26.909 1.00 46.06 59 GLN B CA 1
ATOM 2094 C C . GLN B 1 58 ? 77.508 -0.075 26.515 1.00 43.98 59 GLN B C 1
ATOM 2095 O O . GLN B 1 58 ? 77.096 0.759 27.324 1.00 43.83 59 GLN B O 1
ATOM 2101 N N . LYS B 1 59 ? 77.046 -0.151 25.272 1.00 40.79 60 LYS B N 1
ATOM 2102 C CA . LYS B 1 59 ? 76.005 0.763 24.830 1.00 40.46 60 LYS B CA 1
ATOM 2103 C C . LYS B 1 59 ? 74.803 0.130 24.151 1.00 38.86 60 LYS B C 1
ATOM 2104 O O . LYS B 1 59 ? 74.926 -0.795 23.354 1.00 39.27 60 LYS B O 1
ATOM 2110 N N . VAL B 1 60 ? 73.630 0.655 24.487 1.00 37.09 61 VAL B N 1
ATOM 2111 C CA . VAL B 1 60 ? 72.375 0.172 23.941 1.00 35.85 61 VAL B CA 1
ATOM 2112 C C . VAL B 1 60 ? 71.643 1.267 23.172 1.00 35.58 61 VAL B C 1
ATOM 2113 O O . VAL B 1 60 ? 71.652 2.438 23.560 1.00 34.95 61 VAL B O 1
ATOM 2117 N N . GLY B 1 61 ? 71.010 0.878 22.076 1.00 35.16 62 GLY B N 1
ATOM 2118 C CA . GLY B 1 61 ? 70.263 1.834 21.290 1.00 35.46 62 GLY B CA 1
ATOM 2119 C C . GLY B 1 61 ? 68.788 1.473 21.216 1.00 35.98 62 GLY B C 1
ATOM 2120 O O . GLY B 1 61 ? 68.431 0.374 20.799 1.00 38.44 62 GLY B O 1
ATOM 2121 N N . VAL B 1 62 ? 67.924 2.387 21.637 1.00 35.19 63 VAL B N 1
ATOM 2122 C CA . VAL B 1 62 ? 66.485 2.160 21.571 1.00 34.65 63 VAL B CA 1
ATOM 2123 C C . VAL B 1 62 ? 65.953 2.966 20.386 1.00 35.49 63 VAL B C 1
ATOM 2124 O O . VAL B 1 62 ? 66.126 4.183 20.329 1.00 34.65 63 VAL B O 1
ATOM 2128 N N . GLU B 1 63 ? 65.316 2.286 19.438 1.00 36.19 64 GLU B N 1
ATOM 2129 C CA . GLU B 1 63 ? 64.794 2.944 18.246 1.00 36.40 64 GLU B CA 1
ATOM 2130 C C . GLU B 1 63 ? 63.508 2.281 17.751 1.00 37.21 64 GLU B C 1
ATOM 2131 O O . GLU B 1 63 ? 63.522 1.142 17.284 1.00 38.85 64 GLU B O 1
ATOM 2137 N N . PRO B 1 64 ? 62.375 2.994 17.840 1.00 37.56 65 PRO B N 1
ATOM 2138 C CA . PRO B 1 64 ? 61.071 2.477 17.407 1.00 39.29 65 PRO B CA 1
ATOM 2139 C C . PRO B 1 64 ? 60.904 2.319 15.896 1.00 40.10 65 PRO B C 1
ATOM 2140 O O . PRO B 1 64 ? 60.155 1.460 15.440 1.00 40.99 65 PRO B O 1
ATOM 2144 N N . SER B 1 65 ? 61.588 3.147 15.119 1.00 41.49 66 SER B N 1
ATOM 2145 C CA . SER B 1 65 ? 61.478 3.050 13.672 1.00 43.78 66 SER B CA 1
ATOM 2146 C C . SER B 1 65 ? 62.259 1.863 13.152 1.00 46.11 66 SER B C 1
ATOM 2147 O O . SER B 1 65 ? 63.474 1.776 13.357 1.00 46.95 66 SER B O 1
ATOM 2150 N N . GLU B 1 66 ? 61.563 0.950 12.482 1.00 47.33 67 GLU B N 1
ATOM 2151 C CA . GLU B 1 66 ? 62.216 -0.218 11.911 1.00 48.68 67 GLU B CA 1
ATOM 2152 C C . GLU B 1 66 ? 63.097 0.218 10.743 1.00 47.35 67 GLU B C 1
ATOM 2153 O O . GLU B 1 66 ? 64.168 -0.348 10.512 1.00 46.13 67 GLU B O 1
ATOM 2159 N N . ALA B 1 67 ? 62.647 1.245 10.027 1.00 46.66 68 ALA B N 1
ATOM 2160 C CA . ALA B 1 67 ? 63.393 1.785 8.896 1.00 46.55 68 ALA B CA 1
ATOM 2161 C C . ALA B 1 67 ? 64.759 2.280 9.374 1.00 47.04 68 ALA B C 1
ATOM 2162 O O . ALA B 1 67 ? 65.798 1.860 8.857 1.00 46.02 68 ALA B O 1
ATOM 2172 N N . LEU B 1 69 ? 66.133 1.778 12.354 1.00 47.90 70 LEU B N 1
ATOM 2173 C CA . LEU B 1 69 ? 66.746 0.658 13.061 1.00 47.39 70 LEU B CA 1
ATOM 2174 C C . LEU B 1 69 ? 67.546 -0.245 12.129 1.00 46.62 70 LEU B C 1
ATOM 2175 O O . LEU B 1 69 ? 68.667 -0.651 12.448 1.00 45.10 70 LEU B O 1
ATOM 2180 N N . ALA B 1 70 ? 66.960 -0.559 10.979 1.00 45.88 71 ALA B N 1
ATOM 2181 C CA . ALA B 1 70 ? 67.619 -1.401 9.991 1.00 46.01 71 ALA B CA 1
ATOM 2182 C C . ALA B 1 70 ? 69.009 -0.847 9.667 1.00 46.46 71 ALA B C 1
ATOM 2183 O O . ALA B 1 70 ? 69.979 -1.599 9.540 1.00 47.81 71 ALA B O 1
ATOM 2185 N N . VAL B 1 71 ? 69.100 0.474 9.542 1.00 46.31 72 VAL B N 1
ATOM 2186 C CA . VAL B 1 71 ? 70.368 1.126 9.237 1.00 46.21 72 VAL B CA 1
ATOM 2187 C C . VAL B 1 71 ? 71.266 1.182 10.470 1.00 46.67 72 VAL B C 1
ATOM 2188 O O . VAL B 1 71 ? 72.457 0.866 10.401 1.00 46.14 72 VAL B O 1
ATOM 2192 N N . GLY B 1 72 ? 70.685 1.582 11.596 1.00 46.46 73 GLY B N 1
ATOM 2193 C CA . GLY B 1 72 ? 71.448 1.685 12.827 1.00 47.10 73 GLY B CA 1
ATOM 2194 C C . GLY B 1 72 ? 72.158 0.415 13.258 1.00 48.05 73 GLY B C 1
ATOM 2195 O O . GLY B 1 72 ? 73.371 0.416 13.484 1.00 46.02 73 GLY B O 1
ATOM 2196 N N . ARG B 1 73 ? 71.405 -0.675 13.379 1.00 49.58 74 ARG B N 1
ATOM 2197 C CA . ARG B 1 73 ? 71.986 -1.945 13.804 1.00 51.49 74 ARG B CA 1
ATOM 2198 C C . ARG B 1 73 ? 73.119 -2.343 12.871 1.00 51.68 74 ARG B C 1
ATOM 2199 O O . ARG B 1 73 ? 74.002 -3.122 13.236 1.00 52.34 74 ARG B O 1
ATOM 2207 N N . ARG B 1 74 ? 73.096 -1.782 11.671 1.00 51.54 75 ARG B N 1
ATOM 2208 C CA . ARG B 1 74 ? 74.107 -2.071 10.672 1.00 51.53 75 ARG B CA 1
ATOM 2209 C C . ARG B 1 74 ? 75.341 -1.181 10.861 1.00 50.98 75 ARG B C 1
ATOM 2210 O O . ARG B 1 74 ? 76.466 -1.672 10.923 1.00 49.34 75 ARG B O 1
ATOM 2218 N N . ARG B 1 75 ? 75.126 0.127 10.968 1.00 51.28 76 ARG B N 1
ATOM 2219 C CA . ARG B 1 75 ? 76.231 1.070 11.118 1.00 52.31 76 ARG B CA 1
ATOM 2220 C C . ARG B 1 75 ? 76.848 1.113 12.504 1.00 52.30 76 ARG B C 1
ATOM 2221 O O . ARG B 1 75 ? 77.917 1.690 12.692 1.00 52.68 76 ARG B O 1
ATOM 2229 N N . ALA B 1 76 ? 76.174 0.515 13.476 1.00 52.23 77 ALA B N 1
ATOM 2230 C CA . ALA B 1 76 ? 76.680 0.478 14.846 1.00 53.21 77 ALA B CA 1
ATOM 2231 C C . ALA B 1 76 ? 76.344 -0.894 15.427 1.00 53.49 77 ALA B C 1
ATOM 2232 O O . ALA B 1 76 ? 75.518 -1.030 16.336 1.00 53.19 77 ALA B O 1
ATOM 2234 N N . PRO B 1 77 ? 76.992 -1.937 14.894 1.00 52.81 78 PRO B N 1
ATOM 2235 C CA . PRO B 1 77 ? 76.790 -3.321 15.320 1.00 52.38 78 PRO B CA 1
ATOM 2236 C C . PRO B 1 77 ? 77.312 -3.635 16.715 1.00 50.75 78 PRO B C 1
ATOM 2237 O O . PRO B 1 77 ? 76.807 -4.537 17.371 1.00 50.08 78 PRO B O 1
ATOM 2241 N N . GLU B 1 78 ? 78.312 -2.891 17.169 1.00 50.32 79 GLU B N 1
ATOM 2242 C CA . GLU B 1 78 ? 78.880 -3.146 18.483 1.00 51.67 79 GLU B CA 1
ATOM 2243 C C . GLU B 1 78 ? 77.967 -2.731 19.622 1.00 49.98 79 GLU B C 1
ATOM 2244 O O . GLU B 1 78 ? 78.381 -2.715 20.775 1.00 50.56 79 GLU B O 1
ATOM 2250 N N . ALA B 1 79 ? 76.725 -2.389 19.305 1.00 47.68 80 ALA B N 1
ATOM 2251 C CA . ALA B 1 79 ? 75.779 -1.998 20.340 1.00 44.05 80 ALA B CA 1
ATOM 2252 C C . ALA B 1 79 ? 74.545 -2.869 20.227 1.00 42.92 80 ALA B C 1
ATOM 2253 O O . ALA B 1 79 ? 74.267 -3.429 19.159 1.00 42.20 80 ALA B O 1
ATOM 2255 N N . THR B 1 80 ? 73.815 -2.991 21.331 1.00 41.15 81 THR B N 1
ATOM 2256 C CA . THR B 1 80 ? 72.599 -3.797 21.362 1.00 40.57 81 THR B CA 1
ATOM 2257 C C . THR B 1 80 ? 71.417 -2.940 20.911 1.00 40.37 81 THR B C 1
ATOM 2258 O O . THR B 1 80 ? 71.084 -1.943 21.554 1.00 41.53 81 THR B O 1
ATOM 2262 N N . TRP B 1 81 ? 70.785 -3.317 19.806 1.00 38.83 82 TRP B N 1
ATOM 2263 C CA . TRP B 1 81 ? 69.654 -2.546 19.316 1.00 37.28 82 TRP B CA 1
ATOM 2264 C C . TRP B 1 81 ? 68.311 -3.102 19.751 1.00 37.30 82 TRP B C 1
ATOM 2265 O O . TRP B 1 81 ? 67.948 -4.230 19.416 1.00 37.99 82 TRP B O 1
ATOM 2276 N N . VAL B 1 82 ? 67.581 -2.280 20.500 1.00 36.82 83 VAL B N 1
ATOM 2277 C CA . VAL B 1 82 ? 66.274 -2.638 21.029 1.00 36.91 83 VAL B CA 1
ATOM 2278 C C . VAL B 1 82 ? 65.158 -1.858 20.345 1.00 38.42 83 VAL B C 1
ATOM 2279 O O . VAL B 1 82 ? 65.199 -0.628 20.280 1.00 38.81 83 VAL B O 1
ATOM 2283 N N . ARG B 1 83 ? 64.158 -2.573 19.841 1.00 39.44 84 ARG B N 1
ATOM 2284 C CA . ARG B 1 83 ? 63.043 -1.928 19.173 1.00 41.80 84 ARG B CA 1
ATOM 2285 C C . ARG B 1 83 ? 61.947 -1.614 20.178 1.00 42.36 84 ARG B C 1
ATOM 2286 O O . ARG B 1 83 ? 61.135 -2.478 20.501 1.00 43.84 84 ARG B O 1
ATOM 2294 N N . ALA B 1 84 ? 61.932 -0.376 20.668 1.00 42.16 85 ALA B N 1
ATOM 2295 C CA . ALA B 1 84 ? 60.932 0.074 21.641 1.00 41.59 85 ALA B CA 1
ATOM 2296 C C . ALA B 1 84 ? 60.793 1.596 21.603 1.00 41.14 85 ALA B C 1
ATOM 2297 O O . ALA B 1 84 ? 61.506 2.272 20.867 1.00 41.44 85 ALA B O 1
ATOM 2299 N N . TRP B 1 85 ? 59.872 2.130 22.395 1.00 40.68 86 TRP B N 1
ATOM 2300 C CA . TRP B 1 85 ? 59.653 3.568 22.448 1.00 41.09 86 TRP B CA 1
ATOM 2301 C C . TRP B 1 85 ? 60.233 4.134 23.730 1.00 40.30 86 TRP B C 1
ATOM 2302 O O . TRP B 1 85 ? 60.363 3.422 24.723 1.00 40.00 86 TRP B O 1
ATOM 2313 N N . GLY B 1 86 ? 60.581 5.416 23.708 1.00 37.95 87 GLY B N 1
ATOM 2314 C CA . GLY B 1 86 ? 61.152 6.039 24.886 1.00 37.12 87 GLY B CA 1
ATOM 2315 C C . GLY B 1 86 ? 60.151 6.136 26.017 1.00 37.07 87 GLY B C 1
ATOM 2316 O O . GLY B 1 86 ? 60.526 6.289 27.182 1.00 36.05 87 GLY B O 1
ATOM 2317 N N . GLU B 1 87 ? 58.870 6.048 25.667 1.00 37.08 88 GLU B N 1
ATOM 2318 C CA . GLU B 1 87 ? 57.796 6.123 26.648 1.00 37.22 88 GLU B CA 1
ATOM 2319 C C . GLU B 1 87 ? 57.731 4.862 27.506 1.00 37.32 88 GLU B C 1
ATOM 2320 O O . GLU B 1 87 ? 57.158 4.874 28.596 1.00 37.39 88 GLU B O 1
ATOM 2326 N N . ALA B 1 88 ? 58.316 3.776 27.011 1.00 36.46 89 ALA B N 1
ATOM 2327 C CA . ALA B 1 88 ? 58.315 2.511 27.739 1.00 35.14 89 ALA B CA 1
ATOM 2328 C C . ALA B 1 88 ? 59.597 1.738 27.472 1.00 35.08 89 ALA B C 1
ATOM 2329 O O . ALA B 1 88 ? 59.645 0.882 26.586 1.00 36.01 89 ALA B O 1
ATOM 2331 N N . LEU B 1 89 ? 60.638 2.043 28.233 1.00 33.52 90 LEU B N 1
ATOM 2332 C CA . LEU B 1 89 ? 61.914 1.369 28.069 1.00 32.65 90 LEU B CA 1
ATOM 2333 C C . LEU B 1 89 ? 61.862 -0.019 28.699 1.00 33.66 90 LEU B C 1
ATOM 2334 O O . LEU B 1 89 ? 61.534 -0.163 29.887 1.00 36.23 90 LEU B O 1
ATOM 2339 N N . PRO B 1 90 ? 62.186 -1.062 27.915 1.00 32.69 91 PRO B N 1
ATOM 2340 C CA . PRO B 1 90 ? 62.175 -2.444 28.410 1.00 32.20 91 PRO B CA 1
ATOM 2341 C C . PRO B 1 90 ? 63.400 -2.775 29.261 1.00 31.97 91 PRO B C 1
ATOM 2342 O O . PRO B 1 90 ? 64.058 -3.781 29.033 1.00 33.68 91 PRO B O 1
ATOM 2346 N N . PHE B 1 91 ? 63.706 -1.928 30.235 1.00 31.49 92 PHE B N 1
ATOM 2347 C CA . PHE B 1 91 ? 64.863 -2.151 31.091 1.00 31.91 92 PHE B CA 1
ATOM 2348 C C . PHE B 1 91 ? 64.505 -1.912 32.542 1.00 32.82 92 PHE B C 1
ATOM 2349 O O . PHE B 1 91 ? 63.632 -1.099 32.855 1.00 33.09 92 PHE B O 1
ATOM 2357 N N . PRO B 1 92 ? 65.176 -2.623 33.458 1.00 33.28 93 PRO B N 1
ATOM 2358 C CA . PRO B 1 92 ? 64.862 -2.406 34.871 1.00 33.66 93 PRO B CA 1
ATOM 2359 C C . PRO B 1 92 ? 65.466 -1.058 35.272 1.00 34.68 93 PRO B C 1
ATOM 2360 O O . PRO B 1 92 ? 66.294 -0.498 34.546 1.00 34.67 93 PRO B O 1
ATOM 2364 N N . GLY B 1 93 ? 65.048 -0.537 36.418 1.00 34.16 94 GLY B N 1
ATOM 2365 C CA . GLY B 1 93 ? 65.566 0.736 36.867 1.00 34.53 94 GLY B CA 1
ATOM 2366 C C . GLY B 1 93 ? 67.041 0.660 37.192 1.00 36.32 94 GLY B C 1
ATOM 2367 O O . GLY B 1 93 ? 67.596 -0.429 37.335 1.00 36.47 94 GLY B O 1
ATOM 2368 N N . GLU B 1 94 ? 67.671 1.825 37.298 1.00 36.32 95 GLU B N 1
ATOM 2369 C CA . GLU B 1 94 ? 69.087 1.925 37.620 1.00 38.55 95 GLU B CA 1
ATOM 2370 C C . GLU B 1 94 ? 69.934 0.930 36.842 1.00 37.59 95 GLU B C 1
ATOM 2371 O O . GLU B 1 94 ? 70.541 0.036 37.425 1.00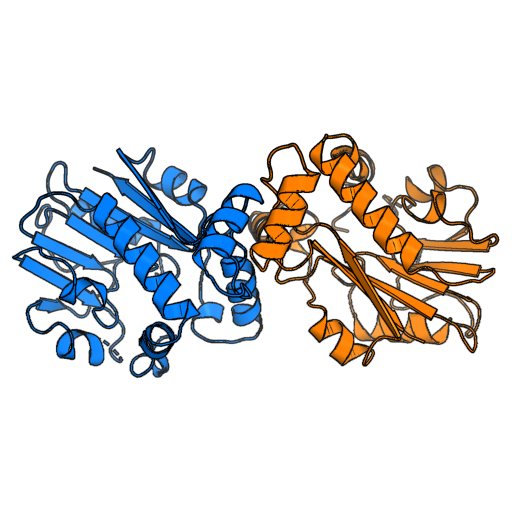 38.32 95 GLU B O 1
ATOM 2377 N N . SER B 1 95 ? 69.988 1.082 35.526 1.00 35.76 96 SER B N 1
ATOM 2378 C CA . SER B 1 95 ? 70.779 0.162 34.732 1.00 33.75 96 SER B CA 1
ATOM 2379 C C . SER B 1 95 ? 71.768 0.817 33.776 1.00 33.21 96 SER B C 1
ATOM 2380 O O . SER B 1 95 ? 72.554 0.131 33.138 1.00 33.91 96 SER B O 1
ATOM 2383 N N . PHE B 1 96 ? 71.749 2.141 33.687 1.00 32.63 97 PHE B N 1
ATOM 2384 C CA . PHE B 1 96 ? 72.671 2.842 32.794 1.00 31.79 97 PHE B CA 1
ATOM 2385 C C . PHE B 1 96 ? 73.367 3.976 33.522 1.00 32.36 97 PHE B C 1
ATOM 2386 O O . PHE B 1 96 ? 72.790 4.581 34.430 1.00 29.86 97 PHE B O 1
ATOM 2394 N N . ASP B 1 97 ? 74.602 4.263 33.116 1.00 32.69 98 ASP B N 1
ATOM 2395 C CA . ASP B 1 97 ? 75.364 5.347 33.721 1.00 33.95 98 ASP B CA 1
ATOM 2396 C C . ASP B 1 97 ? 75.009 6.638 33.003 1.00 33.94 98 ASP B C 1
ATOM 2397 O O . ASP B 1 97 ? 74.985 7.719 33.597 1.00 34.25 98 ASP B O 1
ATOM 2402 N N . VAL B 1 98 ? 74.737 6.512 31.711 1.00 32.45 99 VAL B N 1
ATOM 2403 C CA . VAL B 1 98 ? 74.402 7.658 30.892 1.00 30.74 99 VAL B CA 1
ATOM 2404 C C . VAL B 1 98 ? 73.266 7.349 29.932 1.00 31.02 99 VAL B C 1
ATOM 2405 O O . VAL B 1 98 ? 73.233 6.284 29.316 1.00 30.78 99 VAL B O 1
ATOM 2409 N N . VAL B 1 99 ? 72.330 8.283 29.820 1.00 30.04 100 VAL B N 1
ATOM 2410 C CA . VAL B 1 99 ? 71.222 8.143 28.894 1.00 30.62 100 VAL B CA 1
ATOM 2411 C C . VAL B 1 99 ? 71.317 9.337 27.964 1.00 31.69 100 VAL B C 1
ATOM 2412 O O . VAL B 1 99 ? 71.470 10.472 28.417 1.00 32.57 100 VAL B O 1
ATOM 2416 N N . LEU B 1 100 ? 71.241 9.085 26.664 1.00 32.15 101 LEU B N 1
ATOM 2417 C CA . LEU B 1 100 ? 71.338 10.159 25.686 1.00 31.64 101 LEU B CA 1
ATOM 2418 C C . LEU B 1 100 ? 70.081 10.356 24.844 1.00 32.66 101 LEU B C 1
ATOM 2419 O O . LEU B 1 100 ? 69.514 9.400 24.312 1.00 32.91 101 LEU B O 1
ATOM 2424 N N . LEU B 1 101 ? 69.657 11.610 24.742 1.00 32.95 102 LEU B N 1
ATOM 2425 C CA . LEU B 1 101 ? 68.504 12.002 23.938 1.00 33.38 102 LEU B CA 1
ATOM 2426 C C . LEU B 1 101 ? 69.015 13.140 23.068 1.00 33.90 102 LEU B C 1
ATOM 2427 O O . LEU B 1 101 ? 69.194 14.271 23.535 1.00 31.60 102 LEU B O 1
ATOM 2432 N N . PHE B 1 102 ? 69.280 12.828 21.806 1.00 33.97 103 PHE B N 1
ATOM 2433 C CA . PHE B 1 102 ? 69.791 13.819 20.875 1.00 34.23 103 PHE B CA 1
ATOM 2434 C C . PHE B 1 102 ? 68.754 14.061 19.790 1.00 35.54 103 PHE B C 1
ATOM 2435 O O . PHE B 1 102 ? 68.493 13.184 18.965 1.00 36.79 103 PHE B O 1
ATOM 2443 N N . THR B 1 103 ? 68.176 15.258 19.799 1.00 36.01 104 THR B N 1
ATOM 2444 C CA . THR B 1 103 ? 67.143 15.648 18.842 1.00 37.87 104 THR B CA 1
ATOM 2445 C C . THR B 1 103 ? 66.094 14.548 18.690 1.00 37.13 104 THR B C 1
ATOM 2446 O O . THR B 1 103 ? 65.654 14.228 17.585 1.00 37.68 104 THR B O 1
ATOM 2450 N N . THR B 1 104 ? 65.702 13.974 19.823 1.00 36.28 105 THR B N 1
ATOM 2451 C CA . THR B 1 104 ? 64.688 12.927 19.849 1.00 35.14 105 THR B CA 1
ATOM 2452 C C . THR B 1 104 ? 63.394 13.464 20.472 1.00 33.71 105 THR B C 1
ATOM 2453 O O . THR B 1 104 ? 62.294 13.170 19.992 1.00 32.04 105 THR B O 1
ATOM 2457 N N . LEU B 1 105 ? 63.521 14.259 21.532 1.00 32.01 106 LEU B N 1
ATOM 2458 C CA . LEU B 1 105 ? 62.344 14.815 22.185 1.00 32.56 106 LEU B CA 1
ATOM 2459 C C . LEU B 1 105 ? 61.397 15.526 21.223 1.00 33.16 106 LEU B C 1
ATOM 2460 O O . LEU B 1 105 ? 60.184 15.539 21.441 1.00 32.35 106 LEU B O 1
ATOM 2465 N N . GLU B 1 106 ? 61.934 16.106 20.154 1.00 33.70 107 GLU B N 1
ATOM 2466 C CA . GLU B 1 106 ? 61.079 16.793 19.198 1.00 35.74 107 GLU B CA 1
ATOM 2467 C C . GLU B 1 106 ? 60.191 15.836 18.390 1.00 35.34 107 GLU B C 1
ATOM 2468 O O . GLU B 1 106 ? 59.300 16.272 17.655 1.00 35.46 107 GLU B O 1
ATOM 2474 N N . PHE B 1 107 ? 60.402 14.534 18.549 1.00 35.13 108 PHE B N 1
ATOM 2475 C CA . PHE B 1 107 ? 59.609 13.565 17.799 1.00 35.77 108 PHE B CA 1
ATOM 2476 C C . PHE B 1 107 ? 58.815 12.567 18.633 1.00 36.59 108 PHE B C 1
ATOM 2477 O O . PHE B 1 107 ? 57.933 11.889 18.108 1.00 36.35 108 PHE B O 1
ATOM 2485 N N . VAL B 1 108 ? 59.112 12.479 19.924 1.00 37.99 109 VAL B N 1
ATOM 2486 C CA . VAL B 1 108 ? 58.411 11.531 20.780 1.00 39.80 109 VAL B CA 1
ATOM 2487 C C . VAL B 1 108 ? 56.932 11.882 20.952 1.00 41.99 109 VAL B C 1
ATOM 2488 O O . VAL B 1 108 ? 56.488 12.951 20.542 1.00 42.83 109 VAL B O 1
ATOM 2492 N N . GLU B 1 109 ? 56.175 10.964 21.543 1.00 43.15 110 GLU B N 1
ATOM 2493 C CA . GLU B 1 109 ? 54.755 11.165 21.784 1.00 44.93 110 GLU B CA 1
ATOM 2494 C C . GLU B 1 109 ? 54.546 12.004 23.029 1.00 43.39 110 GLU B C 1
ATOM 2495 O O . GLU B 1 109 ? 53.895 13.042 22.991 1.00 42.65 110 GLU B O 1
ATOM 2501 N N . ASP B 1 110 ? 55.110 11.530 24.134 1.00 42.48 111 ASP B N 1
ATOM 2502 C CA . ASP B 1 110 ? 54.973 12.176 25.431 1.00 42.04 111 ASP B CA 1
ATOM 2503 C C . ASP B 1 110 ? 56.339 12.516 26.015 1.00 40.89 111 ASP B C 1
ATOM 2504 O O . ASP B 1 110 ? 57.008 11.653 26.586 1.00 41.64 111 ASP B O 1
ATOM 2509 N N . VAL B 1 111 ? 56.734 13.778 25.892 1.00 39.67 112 VAL B N 1
ATOM 2510 C CA . VAL B 1 111 ? 58.029 14.243 26.383 1.00 38.41 112 VAL B CA 1
ATOM 2511 C C . VAL B 1 111 ? 58.272 14.035 27.877 1.00 39.06 112 VAL B C 1
ATOM 2512 O O . VAL B 1 111 ? 59.365 13.634 28.281 1.00 37.77 112 VAL B O 1
ATOM 2516 N N . GLU B 1 112 ? 57.268 14.300 28.700 1.00 40.85 113 GLU B N 1
ATOM 2517 C CA . GLU B 1 112 ? 57.446 14.132 30.134 1.00 43.99 113 GLU B CA 1
ATOM 2518 C C . GLU B 1 112 ? 57.655 12.672 30.520 1.00 42.88 113 GLU B C 1
ATOM 2519 O O . GLU B 1 112 ? 58.468 12.368 31.397 1.00 41.70 113 GLU B O 1
ATOM 2525 N N . ARG B 1 113 ? 56.938 11.768 29.857 1.00 42.75 114 ARG B N 1
ATOM 2526 C CA . ARG B 1 113 ? 57.066 10.350 30.164 1.00 42.77 114 ARG B CA 1
ATOM 2527 C C . ARG B 1 113 ? 58.427 9.839 29.710 1.00 39.97 114 ARG B C 1
ATOM 2528 O O . ARG B 1 113 ? 59.087 9.078 30.424 1.00 38.55 114 ARG B O 1
ATOM 2536 N N . VAL B 1 114 ? 58.844 10.256 28.519 1.00 36.12 115 VAL B N 1
ATOM 2537 C CA . VAL B 1 114 ? 60.144 9.860 28.001 1.00 32.01 115 VAL B CA 1
ATOM 2538 C C . VAL B 1 114 ? 61.223 10.241 29.025 1.00 31.92 115 VAL B C 1
ATOM 2539 O O . VAL B 1 114 ? 62.080 9.429 29.362 1.00 31.46 115 VAL B O 1
ATOM 2543 N N . LEU B 1 115 ? 61.166 11.472 29.532 1.00 31.13 116 LEU B N 1
ATOM 2544 C CA . LEU B 1 115 ? 62.144 11.928 30.511 1.00 30.53 116 LEU B CA 1
ATOM 2545 C C . LEU B 1 115 ? 62.030 11.175 31.834 1.00 31.60 116 LEU B C 1
ATOM 2546 O O . LEU B 1 115 ? 63.030 10.978 32.522 1.00 32.21 116 LEU B O 1
ATOM 2551 N N . LEU B 1 116 ? 60.824 10.757 32.203 1.00 32.13 117 LEU B N 1
ATOM 2552 C CA . LEU B 1 116 ? 60.662 10.000 33.441 1.00 33.33 117 LEU B CA 1
ATOM 2553 C C . LEU B 1 116 ? 61.336 8.642 33.284 1.00 33.07 117 LEU B C 1
ATOM 2554 O O . LEU B 1 116 ? 62.029 8.169 34.187 1.00 32.27 117 LEU B O 1
ATOM 2559 N N . GLU B 1 117 ? 61.128 8.026 32.125 1.00 32.41 118 GLU B N 1
ATOM 2560 C CA . GLU B 1 117 ? 61.721 6.732 31.818 1.00 33.87 118 GLU B CA 1
ATOM 2561 C C . GLU B 1 117 ? 63.243 6.841 31.812 1.00 34.16 118 GLU B C 1
ATOM 2562 O O . GLU B 1 117 ? 63.940 5.985 32.361 1.00 34.20 118 GLU B O 1
ATOM 2568 N N . ALA B 1 118 ? 63.756 7.896 31.187 1.00 33.49 119 ALA B N 1
ATOM 2569 C CA . ALA B 1 118 ? 65.191 8.090 31.117 1.00 33.85 119 ALA B CA 1
ATOM 2570 C C . ALA B 1 118 ? 65.766 8.160 32.523 1.00 35.21 119 ALA B C 1
ATOM 2571 O O . ALA B 1 118 ? 66.795 7.548 32.811 1.00 36.02 119 ALA B O 1
ATOM 2573 N N . ARG B 1 119 ? 65.098 8.892 33.407 1.00 35.83 120 ARG B N 1
ATOM 2574 C CA . ARG B 1 119 ? 65.579 9.011 34.775 1.00 38.20 120 ARG B CA 1
ATOM 2575 C C . ARG B 1 119 ? 65.463 7.704 35.544 1.00 36.92 120 ARG B C 1
ATOM 2576 O O . ARG B 1 119 ? 66.328 7.381 36.361 1.00 36.16 120 ARG B O 1
ATOM 2584 N N . ARG B 1 120 ? 64.402 6.949 35.270 1.00 35.39 121 ARG B N 1
ATOM 2585 C CA . ARG B 1 120 ? 64.166 5.678 35.947 1.00 34.59 121 ARG B CA 1
ATOM 2586 C C . ARG B 1 120 ? 65.271 4.657 35.705 1.00 35.29 121 ARG B C 1
ATOM 2587 O O . ARG B 1 120 ? 65.760 4.029 36.646 1.00 34.96 121 ARG B O 1
ATOM 2595 N N . VAL B 1 121 ? 65.661 4.501 34.443 1.00 35.51 122 VAL B N 1
ATOM 2596 C CA . VAL B 1 121 ? 66.688 3.537 34.060 1.00 35.33 122 VAL B CA 1
ATOM 2597 C C . VAL B 1 121 ? 68.103 4.028 34.325 1.00 35.53 122 VAL B C 1
ATOM 2598 O O . VAL B 1 121 ? 69.079 3.351 34.000 1.00 37.04 122 VAL B O 1
ATOM 2602 N N . LEU B 1 122 ? 68.214 5.204 34.921 1.00 34.57 123 LEU B N 1
ATOM 2603 C CA . LEU B 1 122 ? 69.516 5.768 35.215 1.00 36.45 123 LEU B CA 1
ATOM 2604 C C . LEU B 1 122 ? 70.009 5.302 36.592 1.00 38.09 123 LEU B C 1
ATOM 2605 O O . LEU B 1 122 ? 69.281 5.374 37.582 1.00 38.23 123 LEU B O 1
ATOM 2610 N N . ARG B 1 123 ? 71.244 4.815 36.651 1.00 40.17 124 ARG B N 1
ATOM 2611 C CA . ARG B 1 123 ? 71.815 4.346 37.912 1.00 43.18 124 ARG B CA 1
ATOM 2612 C C . ARG B 1 123 ? 72.002 5.515 38.871 1.00 43.21 124 ARG B C 1
ATOM 2613 O O . ARG B 1 123 ? 71.893 6.676 38.479 1.00 42.81 124 ARG B O 1
ATOM 2621 N N . PRO B 1 124 ? 72.260 5.222 40.155 1.00 44.30 125 PRO B N 1
ATOM 2622 C CA . PRO B 1 124 ? 72.457 6.321 41.104 1.00 44.28 125 PRO B CA 1
ATOM 2623 C C . PRO B 1 124 ? 73.753 7.070 40.752 1.00 43.42 125 PRO B C 1
ATOM 2624 O O . PRO B 1 124 ? 74.832 6.473 40.652 1.00 42.30 125 PRO B O 1
ATOM 2628 N N . GLY B 1 125 ? 73.631 8.379 40.551 1.00 42.61 126 GLY B N 1
ATOM 2629 C CA . GLY B 1 125 ? 74.784 9.179 40.186 1.00 40.53 126 GLY B CA 1
ATOM 2630 C C . GLY B 1 125 ? 74.869 9.263 38.675 1.00 40.25 126 GLY B C 1
ATOM 2631 O O . GLY B 1 125 ? 75.825 9.803 38.117 1.00 39.61 126 GLY B O 1
ATOM 2632 N N . GLY B 1 126 ? 73.855 8.718 38.009 1.00 38.84 127 GLY B N 1
ATOM 2633 C CA . GLY B 1 126 ? 73.831 8.731 36.561 1.00 38.83 127 GLY B CA 1
ATOM 2634 C C . GLY B 1 126 ? 73.657 10.129 36.000 1.00 38.47 127 GLY B C 1
ATOM 2635 O O . GLY B 1 126 ? 73.374 11.076 36.740 1.00 39.85 127 GLY B O 1
ATOM 2636 N N . ALA B 1 127 ? 73.824 10.257 34.689 1.00 36.42 128 ALA B N 1
ATOM 2637 C CA . ALA B 1 127 ? 73.692 11.545 34.026 1.00 35.58 128 ALA B CA 1
ATOM 2638 C C . ALA B 1 127 ? 72.845 11.451 32.769 1.00 33.84 128 ALA B C 1
ATOM 2639 O O . ALA B 1 127 ? 73.028 10.557 31.943 1.00 32.43 128 ALA B O 1
ATOM 2641 N N . LEU B 1 128 ? 71.912 12.383 32.644 1.00 32.98 129 LEU B N 1
ATOM 2642 C CA . LEU B 1 128 ? 71.035 12.453 31.487 1.00 32.44 129 LEU B CA 1
ATOM 2643 C C . LEU B 1 128 ? 71.558 13.569 30.589 1.00 32.61 129 LEU B C 1
ATOM 2644 O O . LEU B 1 128 ? 71.775 14.690 31.053 1.00 32.42 129 LEU B O 1
ATOM 2649 N N . VAL B 1 129 ? 71.780 13.265 29.316 1.00 30.94 130 VAL B N 1
ATOM 2650 C CA . VAL B 1 129 ? 72.271 14.278 28.391 1.00 29.91 130 VAL B CA 1
ATOM 2651 C C . VAL B 1 129 ? 71.269 14.490 27.279 1.00 29.86 130 VAL B C 1
ATOM 2652 O O . VAL B 1 129 ? 70.969 13.569 26.513 1.00 29.86 130 VAL B O 1
ATOM 2656 N N . VAL B 1 130 ? 70.747 15.708 27.191 1.00 29.40 131 VAL B N 1
ATOM 2657 C CA . VAL B 1 130 ? 69.771 16.017 26.166 1.00 28.60 131 VAL B CA 1
ATOM 2658 C C . VAL B 1 130 ? 70.280 17.066 25.190 1.00 29.64 131 VAL B C 1
ATOM 2659 O O . VAL B 1 130 ? 70.919 18.045 25.579 1.00 30.33 131 VAL B O 1
ATOM 2663 N N . GLY B 1 131 ? 69.997 16.837 23.915 1.00 29.08 132 GLY B N 1
ATOM 2664 C CA . GLY B 1 131 ? 70.388 17.759 22.874 1.00 28.70 132 GLY B CA 1
ATOM 2665 C C . GLY B 1 131 ? 69.146 18.041 22.050 1.00 30.07 132 GLY B C 1
ATOM 2666 O O . GLY B 1 131 ? 68.453 17.111 21.631 1.00 29.91 132 GLY B O 1
ATOM 2667 N N . VAL B 1 132 ? 68.847 19.315 21.827 1.00 29.99 133 VAL B N 1
ATOM 2668 C CA . VAL B 1 132 ? 67.675 19.686 21.041 1.00 30.74 133 VAL B CA 1
ATOM 2669 C C . VAL B 1 132 ? 68.043 20.746 20.030 1.00 31.96 133 VAL B C 1
ATOM 2670 O O . VAL B 1 132 ? 69.085 21.397 20.160 1.00 31.49 133 VAL B O 1
ATOM 2674 N N . LEU B 1 133 ? 67.210 20.893 19.003 1.00 34.01 134 LEU B N 1
ATOM 2675 C CA . LEU B 1 133 ? 67.429 21.949 18.023 1.00 36.04 134 LEU B CA 1
ATOM 2676 C C . LEU B 1 133 ? 66.774 23.159 18.668 1.00 35.54 134 LEU B C 1
ATOM 2677 O O . LEU B 1 133 ? 65.560 23.313 18.571 1.00 35.65 134 LEU B O 1
ATOM 2682 N N . GLU B 1 134 ? 67.563 23.999 19.339 1.00 35.32 135 GLU B N 1
ATOM 2683 C CA . GLU B 1 134 ? 67.007 25.166 20.017 1.00 35.33 135 GLU B CA 1
ATOM 2684 C C . GLU B 1 134 ? 65.967 25.839 19.123 1.00 34.67 135 GLU B C 1
ATOM 2685 O O . GLU B 1 134 ? 66.248 26.213 17.981 1.00 34.75 135 GLU B O 1
ATOM 2691 N N . ALA B 1 135 ? 64.762 25.970 19.663 1.00 33.17 136 ALA B N 1
ATOM 2692 C CA . ALA B 1 135 ? 63.626 26.529 18.949 1.00 32.29 136 ALA B CA 1
ATOM 2693 C C . ALA B 1 135 ? 63.768 27.971 18.504 1.00 30.68 136 ALA B C 1
ATOM 2694 O O . ALA B 1 135 ? 63.098 28.396 17.574 1.00 30.64 136 ALA B O 1
ATOM 2696 N N . LEU B 1 136 ? 64.638 28.721 19.160 1.00 30.96 137 LEU B N 1
ATOM 2697 C CA . LEU B 1 136 ? 64.820 30.118 18.817 1.00 30.44 137 LEU B CA 1
ATOM 2698 C C . LEU B 1 136 ? 65.900 30.377 17.782 1.00 31.55 137 LEU B C 1
ATOM 2699 O O . LEU B 1 136 ? 66.119 31.525 17.400 1.00 32.79 137 LEU B O 1
ATOM 2704 N N . SER B 1 137 ? 66.567 29.328 17.311 1.00 31.08 138 SER B N 1
ATOM 2705 C CA . SER B 1 137 ? 67.626 29.520 16.320 1.00 32.90 138 SER B CA 1
ATOM 2706 C C . SER B 1 137 ? 67.096 29.584 14.891 1.00 31.54 138 SER B C 1
ATOM 2707 O O . SER B 1 137 ? 66.014 29.073 14.586 1.00 29.52 138 SER B O 1
ATOM 2710 N N . PRO B 1 138 ? 67.862 30.221 13.993 1.00 30.96 139 PRO B N 1
ATOM 2711 C CA . PRO B 1 138 ? 67.443 30.330 12.593 1.00 30.59 139 PRO B CA 1
ATOM 2712 C C . PRO B 1 138 ? 67.152 28.975 11.953 1.00 30.61 139 PRO B C 1
ATOM 2713 O O . PRO B 1 138 ? 66.371 28.895 11.006 1.00 29.63 139 PRO B O 1
ATOM 2717 N N . TRP B 1 139 ? 67.772 27.913 12.469 1.00 30.40 140 TRP B N 1
ATOM 2718 C CA . TRP B 1 139 ? 67.541 26.576 11.927 1.00 30.21 140 TRP B CA 1
ATOM 2719 C C . TRP B 1 139 ? 66.121 26.133 12.246 1.00 31.83 140 TRP B C 1
ATOM 2720 O O . TRP B 1 139 ? 65.468 25.441 11.447 1.00 31.46 140 TRP B O 1
ATOM 2731 N N . ALA B 1 140 ? 65.641 26.541 13.417 1.00 31.80 141 ALA B N 1
ATOM 2732 C CA . ALA B 1 140 ? 64.290 26.198 13.836 1.00 31.86 141 ALA B CA 1
ATOM 2733 C C . ALA B 1 140 ? 63.319 26.842 12.855 1.00 32.16 141 ALA B C 1
ATOM 2734 O O . ALA B 1 140 ? 62.290 26.261 12.503 1.00 31.59 141 ALA B O 1
ATOM 2736 N N . ALA B 1 141 ? 63.664 28.046 12.408 1.00 32.79 142 ALA B N 1
ATOM 2737 C CA . ALA B 1 141 ? 62.831 28.783 11.468 1.00 33.22 142 ALA B CA 1
ATOM 2738 C C . ALA B 1 141 ? 62.742 28.020 10.169 1.00 32.76 142 ALA B C 1
ATOM 2739 O O . ALA B 1 141 ? 61.681 27.961 9.551 1.00 35.24 142 ALA B O 1
ATOM 2741 N N . LEU B 1 142 ? 63.864 27.436 9.763 1.00 31.84 143 LEU B N 1
ATOM 2742 C CA . LEU B 1 142 ? 63.925 26.675 8.522 1.00 32.53 143 LEU B CA 1
ATOM 2743 C C . LEU B 1 142 ? 63.132 25.372 8.599 1.00 34.20 143 LEU B C 1
ATOM 2744 O O . LEU B 1 142 ? 62.407 25.013 7.666 1.00 35.68 143 LEU B O 1
ATOM 2749 N N . TYR B 1 143 ? 63.253 24.661 9.712 1.00 34.68 144 TYR B N 1
ATOM 2750 C CA . TYR B 1 143 ? 62.534 23.412 9.826 1.00 35.04 144 TYR B CA 1
ATOM 2751 C C . TYR B 1 143 ? 61.048 23.608 10.041 1.00 35.59 144 TYR B C 1
ATOM 2752 O O . TYR B 1 143 ? 60.249 22.831 9.524 1.00 35.60 144 TYR B O 1
ATOM 2761 N N . ARG B 1 144 ? 60.657 24.646 10.774 1.00 36.48 145 ARG B N 1
ATOM 2762 C CA . ARG B 1 144 ? 59.228 24.877 10.969 1.00 38.02 145 ARG B CA 1
ATOM 2763 C C . ARG B 1 144 ? 58.617 25.168 9.600 1.00 37.91 145 ARG B C 1
ATOM 2764 O O . ARG B 1 144 ? 57.505 24.728 9.302 1.00 38.14 145 ARG B O 1
ATOM 2772 N N . ARG B 1 145 ? 59.352 25.885 8.755 1.00 37.79 146 ARG B N 1
ATOM 2773 C CA . ARG B 1 145 ? 58.842 26.194 7.424 1.00 39.10 146 ARG B CA 1
ATOM 2774 C C . ARG B 1 145 ? 58.804 24.932 6.584 1.00 39.13 146 ARG B C 1
ATOM 2775 O O . ARG B 1 145 ? 57.815 24.665 5.902 1.00 39.58 146 ARG B O 1
ATOM 2783 N N . LEU B 1 146 ? 59.878 24.153 6.625 1.00 38.89 147 LEU B N 1
ATOM 2784 C CA . LEU B 1 146 ? 59.896 22.915 5.860 1.00 40.24 147 LEU B CA 1
ATOM 2785 C C . LEU B 1 146 ? 58.736 22.036 6.317 1.00 40.85 147 LEU B C 1
ATOM 2786 O O . LEU B 1 146 ? 58.035 21.446 5.494 1.00 41.21 147 LEU B O 1
ATOM 2791 N N . GLY B 1 147 ? 58.538 21.963 7.631 1.00 42.49 148 GLY B N 1
ATOM 2792 C CA . GLY B 1 147 ? 57.455 21.166 8.186 1.00 45.90 148 GLY B CA 1
ATOM 2793 C C . GLY B 1 147 ? 56.110 21.630 7.658 1.00 49.19 148 GLY B C 1
ATOM 2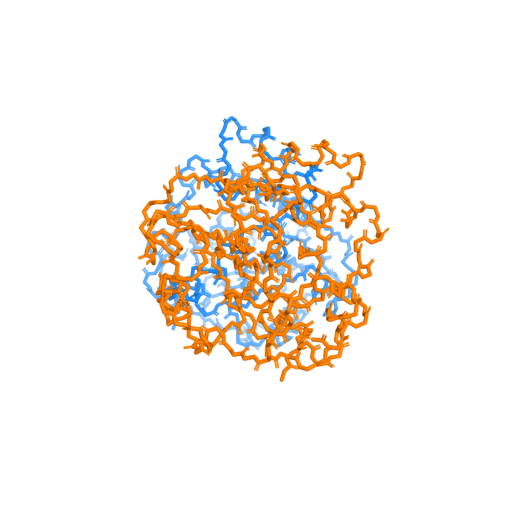794 O O . GLY B 1 147 ? 55.235 20.816 7.349 1.00 48.55 148 GLY B O 1
ATOM 2795 N N . GLU B 1 148 ? 55.949 22.948 7.560 1.00 52.09 149 GLU B N 1
ATOM 2796 C CA . GLU B 1 148 ? 54.725 23.555 7.045 1.00 54.03 149 GLU B CA 1
ATOM 2797 C C . GLU B 1 148 ? 54.503 23.123 5.602 1.00 54.78 149 GLU B C 1
ATOM 2798 O O . GLU B 1 148 ? 53.395 22.763 5.207 1.00 54.68 149 GLU B O 1
ATOM 2804 N N . LYS B 1 149 ? 55.572 23.172 4.817 1.00 54.86 150 LYS B N 1
ATOM 2805 C CA . LYS B 1 149 ? 55.493 22.801 3.420 1.00 56.50 150 LYS B CA 1
ATOM 2806 C C . LYS B 1 149 ? 55.444 21.296 3.210 1.00 57.84 150 LYS B C 1
ATOM 2807 O O . LYS B 1 149 ? 55.658 20.811 2.099 1.00 58.91 150 LYS B O 1
ATOM 2813 N N . GLY B 1 150 ? 55.160 20.557 4.279 1.00 58.62 151 GLY B N 1
ATOM 2814 C CA . GLY B 1 150 ? 55.071 19.110 4.171 1.00 58.47 151 GLY B CA 1
ATOM 2815 C C . GLY B 1 150 ? 56.309 18.311 4.547 1.00 58.46 151 GLY B C 1
ATOM 2816 O O . GLY B 1 150 ? 56.219 17.388 5.359 1.00 60.28 151 GLY B O 1
ATOM 2817 N N . VAL B 1 151 ? 57.455 18.658 3.961 1.00 56.63 152 VAL B N 1
ATOM 2818 C CA . VAL B 1 151 ? 58.728 17.970 4.208 1.00 55.73 152 VAL B CA 1
ATOM 2819 C C . VAL B 1 151 ? 58.861 17.181 5.520 1.00 54.60 152 VAL B C 1
ATOM 2820 O O . VAL B 1 151 ? 58.739 17.736 6.616 1.00 54.38 152 VAL B O 1
ATOM 2824 N N . LEU B 1 152 ? 59.124 15.883 5.394 1.00 53.38 153 LEU B N 1
ATOM 2825 C CA . LEU B 1 152 ? 59.296 15.013 6.554 1.00 52.00 153 LEU B CA 1
ATOM 2826 C C . LEU B 1 152 ? 60.743 15.071 7.028 1.00 50.64 153 LEU B C 1
ATOM 2827 O O . LEU B 1 152 ? 61.657 15.295 6.233 1.00 50.47 153 LEU B O 1
ATOM 2832 N N . PRO B 1 153 ? 60.977 14.844 8.329 1.00 49.13 154 PRO B N 1
ATOM 2833 C CA . PRO B 1 153 ? 60.002 14.538 9.381 1.00 47.78 154 PRO B CA 1
ATOM 2834 C C . PRO B 1 153 ? 59.519 15.789 10.111 1.00 46.30 154 PRO B C 1
ATOM 2835 O O . PRO B 1 153 ? 58.740 15.702 11.064 1.00 45.47 154 PRO B O 1
ATOM 2839 N N . TRP B 1 154 ? 59.992 16.943 9.657 1.00 44.47 155 TRP B N 1
ATOM 2840 C CA . TRP B 1 154 ? 59.667 18.222 10.270 1.00 43.68 155 TRP B CA 1
ATOM 2841 C C . TRP B 1 154 ? 58.191 18.523 10.446 1.00 44.26 155 TRP B C 1
ATOM 2842 O O . TRP B 1 154 ? 57.819 19.261 11.353 1.00 44.00 155 TRP B O 1
ATOM 2853 N N . ALA B 1 155 ? 57.348 17.953 9.595 1.00 45.22 156 ALA B N 1
ATOM 2854 C CA . ALA B 1 155 ? 55.910 18.181 9.713 1.00 47.07 156 ALA B CA 1
ATOM 2855 C C . ALA B 1 155 ? 55.386 17.678 11.064 1.00 48.24 156 ALA B C 1
ATOM 2856 O O . ALA B 1 155 ? 54.391 18.178 11.591 1.00 47.46 156 ALA B O 1
ATOM 2858 N N . GLN B 1 156 ? 56.082 16.696 11.628 1.00 50.12 157 GLN B N 1
ATOM 2859 C CA . GLN B 1 156 ? 55.686 16.081 12.891 1.00 50.78 157 GLN B CA 1
ATOM 2860 C C . GLN B 1 156 ? 56.487 16.561 14.095 1.00 49.03 157 GLN B C 1
ATOM 2861 O O . GLN B 1 156 ? 56.272 16.085 15.209 1.00 50.04 157 GLN B O 1
ATOM 2867 N N . ALA B 1 157 ? 57.400 17.501 13.889 1.00 45.79 158 ALA B N 1
ATOM 2868 C CA . ALA B 1 157 ? 58.238 17.960 14.986 1.00 43.00 158 ALA B CA 1
ATOM 2869 C C . ALA B 1 157 ? 57.686 19.053 15.880 1.00 42.32 158 ALA B C 1
ATOM 2870 O O . ALA B 1 157 ? 56.885 19.877 15.457 1.00 43.13 158 ALA B O 1
ATOM 2872 N N . ARG B 1 158 ? 58.120 19.030 17.134 1.00 41.71 159 ARG B N 1
ATOM 2873 C CA . ARG B 1 158 ? 57.767 20.048 18.113 1.00 42.37 159 ARG B CA 1
ATOM 2874 C C . ARG B 1 158 ? 59.154 20.644 18.369 1.00 42.15 159 ARG B C 1
ATOM 2875 O O . ARG B 1 158 ? 60.150 19.957 18.169 1.00 43.97 159 ARG B O 1
ATOM 2883 N N . PHE B 1 159 ? 59.248 21.900 18.790 1.00 40.35 160 PHE B N 1
ATOM 2884 C CA . PHE B 1 159 ? 60.565 22.484 19.036 1.00 37.14 160 PHE B CA 1
ATOM 2885 C C . PHE B 1 159 ? 60.702 22.996 20.453 1.00 36.30 160 PHE B C 1
ATOM 2886 O O . PHE B 1 159 ? 59.783 23.608 21.001 1.00 36.12 160 PHE B O 1
ATOM 2894 N N . LEU B 1 160 ? 61.866 22.751 21.038 1.00 33.97 161 LEU B N 1
ATOM 2895 C CA . LEU B 1 160 ? 62.128 23.135 22.412 1.00 32.17 161 LEU B CA 1
ATOM 2896 C C . LEU B 1 160 ? 63.240 24.145 22.588 1.00 31.28 161 LEU B C 1
ATOM 2897 O O . LEU B 1 160 ? 64.213 24.155 21.841 1.00 32.13 161 LEU B O 1
ATOM 2902 N N . ALA B 1 161 ? 63.089 24.996 23.591 1.00 29.61 162 ALA B N 1
ATOM 2903 C CA . ALA B 1 161 ? 64.103 25.985 23.896 1.00 30.40 162 ALA B CA 1
ATOM 2904 C C . ALA B 1 161 ? 64.746 25.472 25.173 1.00 30.55 162 ALA B C 1
ATOM 2905 O O . ALA B 1 161 ? 64.152 24.664 25.887 1.00 30.92 162 ALA B O 1
ATOM 2907 N N . ARG B 1 162 ? 65.949 25.931 25.475 1.00 30.00 163 ARG B N 1
ATOM 2908 C CA . ARG B 1 162 ? 66.600 25.454 26.670 1.00 32.04 163 ARG B CA 1
ATOM 2909 C C . ARG B 1 162 ? 65.727 25.723 27.887 1.00 33.66 163 ARG B C 1
ATOM 2910 O O . ARG B 1 162 ? 65.811 25.010 28.889 1.00 33.80 163 ARG B O 1
ATOM 2918 N N . GLU B 1 163 ? 64.876 26.741 27.798 1.00 34.47 164 GLU B N 1
ATOM 2919 C CA . GLU B 1 163 ? 63.993 27.074 28.913 1.00 34.15 164 GLU B CA 1
ATOM 2920 C C . GLU B 1 163 ? 62.987 25.953 29.138 1.00 35.06 164 GLU B C 1
ATOM 2921 O O . GLU B 1 163 ? 62.636 25.642 30.282 1.00 34.19 164 GLU B O 1
ATOM 2927 N N . ASP B 1 164 ? 62.514 25.356 28.047 1.00 32.82 165 ASP B N 1
ATOM 2928 C CA . ASP B 1 164 ? 61.558 24.271 28.157 1.00 33.24 165 ASP B CA 1
ATOM 2929 C C . ASP B 1 164 ? 62.200 23.117 28.930 1.00 34.22 165 ASP B C 1
ATOM 2930 O O . ASP B 1 164 ? 61.584 22.524 29.823 1.00 34.90 165 ASP B O 1
ATOM 2935 N N . LEU B 1 165 ? 63.446 22.805 28.594 1.00 33.49 166 LEU B N 1
ATOM 2936 C CA . LEU B 1 165 ? 64.150 21.729 29.267 1.00 33.89 166 LEU B CA 1
ATOM 2937 C C . LEU B 1 165 ? 64.369 22.054 30.733 1.00 34.14 166 LEU B C 1
ATOM 2938 O O . LEU B 1 165 ? 64.249 21.181 31.590 1.00 35.23 166 LEU B O 1
ATOM 2943 N N . LYS B 1 166 ? 64.686 23.307 31.033 1.00 34.58 167 LYS B N 1
ATOM 2944 C CA . LYS B 1 166 ? 64.906 23.672 32.422 1.00 35.88 167 LYS B CA 1
ATOM 2945 C C . LYS B 1 166 ? 63.616 23.519 33.219 1.00 35.04 167 LYS B C 1
ATOM 2946 O O . LYS B 1 166 ? 63.639 23.167 34.395 1.00 35.25 167 LYS B O 1
ATOM 2952 N N . ALA B 1 167 ? 62.486 23.770 32.574 1.00 33.52 168 ALA B N 1
ATOM 2953 C CA . ALA B 1 167 ? 61.205 23.648 33.252 1.00 33.02 168 ALA B CA 1
ATOM 2954 C C . ALA B 1 167 ? 60.877 22.184 33.511 1.00 33.13 168 ALA B C 1
ATOM 2955 O O . ALA B 1 167 ? 60.198 21.862 34.479 1.00 34.19 168 ALA B O 1
ATOM 2957 N N . LEU B 1 168 ? 61.366 21.307 32.642 1.00 32.64 169 LEU B N 1
ATOM 2958 C CA . LEU B 1 168 ? 61.112 19.874 32.752 1.00 33.12 169 LEU B CA 1
ATOM 2959 C C . LEU B 1 168 ? 62.073 19.127 33.665 1.00 34.25 169 LEU B C 1
ATOM 2960 O O . LEU B 1 168 ? 61.659 18.249 34.423 1.00 35.23 169 LEU B O 1
ATOM 2965 N N . LEU B 1 169 ? 63.353 19.478 33.593 1.00 33.93 170 LEU B N 1
ATOM 2966 C CA . LEU B 1 169 ? 64.372 18.788 34.367 1.00 33.79 170 LEU B CA 1
ATOM 2967 C C . LEU B 1 169 ? 65.019 19.614 35.460 1.00 34.33 170 LEU B C 1
ATOM 2968 O O . LEU B 1 169 ? 65.755 19.078 36.287 1.00 35.06 170 LEU B O 1
ATOM 2973 N N . GLY B 1 170 ? 64.742 20.912 35.470 1.00 34.26 171 GLY B N 1
ATOM 2974 C CA . GLY B 1 170 ? 65.346 21.779 36.463 1.00 33.74 171 GLY B CA 1
ATOM 2975 C C . GLY B 1 170 ? 66.660 22.286 35.899 1.00 35.56 171 GLY B C 1
ATOM 2976 O O . GLY B 1 170 ? 67.021 21.938 34.772 1.00 35.74 171 GLY B O 1
ATOM 2977 N N . PRO B 1 171 ? 67.414 23.089 36.657 1.00 35.18 172 PRO B N 1
ATOM 2978 C CA . PRO B 1 171 ? 68.693 23.621 36.176 1.00 35.28 172 PRO B CA 1
ATOM 2979 C C . PRO B 1 171 ? 69.715 22.525 35.924 1.00 35.35 172 PRO B C 1
ATOM 2980 O O . PRO B 1 171 ? 70.049 21.766 36.827 1.00 36.38 172 PRO B O 1
ATOM 2984 N N . PRO B 1 172 ? 70.235 22.436 34.693 1.00 35.94 173 PRO B N 1
ATOM 2985 C CA . PRO B 1 172 ? 71.227 21.410 34.354 1.00 35.90 173 PRO B CA 1
ATOM 2986 C C . PRO B 1 172 ? 72.489 21.553 35.188 1.00 36.42 173 PRO B C 1
ATOM 2987 O O . PRO B 1 172 ? 72.681 22.568 35.842 1.00 38.07 173 PRO B O 1
ATOM 2991 N N . GLU B 1 173 ? 73.334 20.527 35.174 1.00 37.35 174 GLU B N 1
ATOM 2992 C CA . GLU B 1 173 ? 74.587 20.542 35.919 1.00 37.21 174 GLU B CA 1
ATOM 2993 C C . GLU B 1 173 ? 75.648 21.190 35.045 1.00 36.31 174 GLU B C 1
ATOM 2994 O O . GLU B 1 173 ? 76.571 21.845 35.536 1.00 37.56 174 GLU B O 1
ATOM 3000 N N . ALA B 1 174 ? 75.508 20.994 33.741 1.00 33.55 175 ALA B N 1
ATOM 3001 C CA . ALA B 1 174 ? 76.438 21.556 32.777 1.00 32.10 175 ALA B CA 1
ATOM 3002 C C . ALA B 1 174 ? 75.697 21.750 31.456 1.00 31.45 175 ALA B C 1
ATOM 3003 O O . ALA B 1 174 ? 74.624 21.176 31.249 1.00 31.61 175 ALA B O 1
ATOM 3005 N N . GLU B 1 175 ? 76.266 22.550 30.561 1.00 30.49 176 GLU B N 1
ATOM 3006 C CA . GLU B 1 175 ? 75.616 22.817 29.285 1.00 29.70 176 GLU B CA 1
ATOM 3007 C C . GLU B 1 175 ? 76.584 22.855 28.133 1.00 29.17 176 GLU B C 1
ATOM 3008 O O . GLU B 1 175 ? 77.778 23.027 28.332 1.00 29.68 176 GLU B O 1
ATOM 3014 N N . GLY B 1 176 ? 76.050 22.709 26.925 1.00 29.99 177 GLY B N 1
ATOM 3015 C CA . GLY B 1 176 ? 76.859 22.748 25.718 1.00 28.91 177 GLY B CA 1
ATOM 3016 C C . GLY B 1 176 ? 76.078 23.478 24.643 1.00 29.49 177 GLY B C 1
ATOM 3017 O O . GLY B 1 176 ? 74.856 23.558 24.731 1.00 29.31 177 GLY B O 1
ATOM 3018 N N . GLU B 1 177 ? 76.767 24.009 23.637 1.00 29.99 178 GLU B N 1
ATOM 3019 C CA . GLU B 1 177 ? 76.122 24.747 22.546 1.00 30.61 178 GLU B CA 1
ATOM 3020 C C . GLU B 1 177 ? 76.913 24.613 21.257 1.00 30.58 178 GLU B C 1
ATOM 3021 O O . GLU B 1 177 ? 78.142 24.585 21.281 1.00 30.70 178 GLU B O 1
ATOM 3027 N N . ALA B 1 178 ? 76.224 24.574 20.122 1.00 29.37 179 ALA B N 1
ATOM 3028 C CA . ALA B 1 178 ? 76.942 24.467 18.864 1.00 29.24 179 ALA B CA 1
ATOM 3029 C C . ALA B 1 178 ? 76.175 24.973 17.655 1.00 28.73 179 ALA B C 1
ATOM 3030 O O . ALA B 1 178 ? 74.955 24.850 17.585 1.00 27.54 179 ALA B O 1
ATOM 3032 N N . VAL B 1 179 ? 76.929 25.526 16.705 1.00 27.52 180 VAL B N 1
ATOM 3033 C CA . VAL B 1 179 ? 76.401 26.033 15.447 1.00 27.53 180 VAL B CA 1
ATOM 3034 C C . VAL B 1 179 ? 75.599 27.330 15.561 1.00 29.06 180 VAL B C 1
ATOM 3035 O O . VAL B 1 179 ? 74.364 27.318 15.598 1.00 29.48 180 VAL B O 1
ATOM 3039 N N . PHE B 1 180 ? 76.306 28.454 15.618 1.00 29.21 181 PHE B N 1
ATOM 3040 C CA . PHE B 1 180 ? 75.633 29.734 15.697 1.00 30.19 181 PHE B CA 1
ATOM 3041 C C . PHE B 1 180 ? 75.446 30.333 14.307 1.00 30.59 181 PHE B C 1
ATOM 3042 O O . PHE B 1 180 ? 74.775 31.345 14.156 1.00 34.00 181 PHE B O 1
ATOM 3050 N N . LEU B 1 181 ? 76.034 29.718 13.288 1.00 29.61 182 LEU B N 1
ATOM 3051 C CA . LEU B 1 181 ? 75.858 30.232 11.939 1.00 28.62 182 LEU B CA 1
ATOM 3052 C C . LEU B 1 181 ? 74.471 29.827 11.471 1.00 28.00 182 LEU B C 1
ATOM 3053 O O . LEU B 1 181 ? 73.863 28.908 12.016 1.00 28.32 182 LEU B O 1
ATOM 3058 N N . ALA B 1 182 ? 73.977 30.506 10.449 1.00 27.97 183 ALA B N 1
ATOM 3059 C CA . ALA B 1 182 ? 72.657 30.226 9.929 1.00 28.37 183 ALA B CA 1
ATOM 3060 C C . ALA B 1 182 ? 72.722 29.241 8.787 1.00 28.83 183 ALA B C 1
ATOM 3061 O O . ALA B 1 182 ? 73.771 29.045 8.184 1.00 29.65 183 ALA B O 1
ATOM 3063 N N . PRO B 1 183 ? 71.588 28.606 8.473 1.00 30.47 184 PRO B N 1
ATOM 3064 C CA . PRO B 1 183 ? 71.501 27.629 7.386 1.00 30.50 184 PRO B CA 1
ATOM 3065 C C . PRO B 1 183 ? 72.131 28.116 6.085 1.00 31.43 184 PRO B C 1
ATOM 3066 O O . PRO B 1 183 ? 72.609 27.312 5.286 1.00 32.35 184 PRO B O 1
ATOM 3070 N N . GLU B 1 184 ? 72.144 29.428 5.870 1.00 32.54 185 GLU B N 1
ATOM 3071 C CA . GLU B 1 184 ? 72.699 29.959 4.628 1.00 33.94 185 GLU B CA 1
ATOM 3072 C C . GLU B 1 184 ? 74.039 30.639 4.778 1.00 34.76 185 GLU B C 1
ATOM 3073 O O . GLU B 1 184 ? 74.367 31.550 4.020 1.00 36.83 185 GLU B O 1
ATOM 3079 N N . ALA B 1 185 ? 74.818 30.189 5.751 1.00 35.46 186 ALA B N 1
ATOM 3080 C CA . ALA B 1 185 ? 76.134 30.756 5.968 1.00 36.70 186 ALA B CA 1
ATOM 3081 C C . ALA B 1 185 ? 77.017 30.447 4.760 1.00 38.51 186 ALA B C 1
ATOM 3082 O O . ALA B 1 185 ? 76.758 29.516 3.992 1.00 37.82 186 ALA B O 1
ATOM 3084 N N . HIS B 1 186 ? 78.057 31.249 4.595 1.00 41.49 187 HIS B N 1
ATOM 3085 C CA . HIS B 1 186 ? 79.003 31.075 3.511 1.00 43.46 187 HIS B CA 1
ATOM 3086 C C . HIS B 1 186 ? 80.380 30.891 4.119 1.00 43.16 187 HIS B C 1
ATOM 3087 O O . HIS B 1 186 ? 80.723 31.545 5.108 1.00 44.29 187 HIS B O 1
ATOM 3094 N N . PRO B 1 187 ? 81.186 29.986 3.544 1.00 42.02 188 PRO B N 1
ATOM 3095 C CA . PRO B 1 187 ? 82.542 29.719 4.039 1.00 41.31 188 PRO B CA 1
ATOM 3096 C C . PRO B 1 187 ? 83.445 30.940 3.890 1.00 40.72 188 PRO B C 1
ATOM 3097 O O . PRO B 1 187 ? 83.194 31.791 3.041 1.00 41.49 188 PRO B O 1
ATOM 3101 N N . PRO B 1 188 ? 84.495 31.057 4.725 1.00 41.14 189 PRO B N 1
ATOM 3102 C CA . PRO B 1 188 ? 84.925 30.157 5.806 1.00 42.03 189 PRO B CA 1
ATOM 3103 C C . PRO B 1 188 ? 83.911 30.079 6.947 1.00 42.36 189 PRO B C 1
ATOM 3104 O O . PRO B 1 188 ? 83.555 31.090 7.560 1.00 43.12 189 PRO B O 1
ATOM 3108 N N . TYR B 1 189 ? 83.464 28.862 7.229 1.00 41.42 190 TYR B N 1
ATOM 3109 C CA . TYR B 1 189 ? 82.460 28.619 8.249 1.00 40.81 190 TYR B CA 1
ATOM 3110 C C . TYR B 1 189 ? 82.779 28.987 9.689 1.00 41.96 190 TYR B C 1
ATOM 3111 O O . TYR B 1 189 ? 81.874 29.334 10.443 1.00 42.31 190 TYR B O 1
ATOM 3120 N N . GLU B 1 190 ? 84.039 28.921 10.096 1.00 43.19 191 GLU B N 1
ATOM 3121 C CA . GLU B 1 190 ? 84.331 29.286 11.470 1.00 45.54 191 GLU B CA 1
ATOM 3122 C C . GLU B 1 190 ? 83.998 30.762 11.706 1.00 45.02 191 GLU B C 1
ATOM 3123 O O . GLU B 1 190 ? 83.535 31.131 12.789 1.00 44.78 191 GLU B O 1
ATOM 3129 N N . GLU B 1 191 ? 84.240 31.603 10.698 1.00 44.35 192 GLU B N 1
ATOM 3130 C CA . GLU B 1 191 ? 83.947 33.039 10.795 1.00 43.65 192 GLU B CA 1
ATOM 3131 C C . GLU B 1 191 ? 82.436 33.217 10.893 1.00 40.44 192 GLU B C 1
ATOM 3132 O O . GLU B 1 191 ? 81.934 33.944 11.749 1.00 38.51 192 GLU B O 1
ATOM 3138 N N . ALA B 1 192 ? 81.719 32.549 9.997 1.00 37.15 193 ALA B N 1
ATOM 3139 C CA . ALA B 1 192 ? 80.270 32.613 9.990 1.00 36.91 193 ALA B CA 1
ATOM 3140 C C . ALA B 1 192 ? 79.740 32.255 11.382 1.00 36.92 193 ALA B C 1
ATOM 3141 O O . ALA B 1 192 ? 78.835 32.903 11.900 1.00 36.74 193 ALA B O 1
ATOM 3143 N N . ASP B 1 193 ? 80.326 31.235 11.997 1.00 37.41 194 ASP B N 1
ATOM 3144 C CA . ASP B 1 193 ? 79.896 30.809 13.320 1.00 37.13 194 ASP B CA 1
ATOM 3145 C C . ASP B 1 193 ? 80.134 31.899 14.369 1.00 35.72 194 ASP B C 1
ATOM 3146 O O . ASP B 1 193 ? 79.244 32.225 15.154 1.00 35.31 194 ASP B O 1
ATOM 3151 N N . LEU B 1 194 ? 81.335 32.460 14.392 1.00 34.24 195 LEU B N 1
ATOM 3152 C CA . LEU B 1 194 ? 81.635 33.513 15.353 1.00 33.44 195 LEU B CA 1
ATOM 3153 C C . LEU B 1 194 ? 80.705 34.708 15.121 1.00 32.60 195 LEU B C 1
ATOM 3154 O O . LEU B 1 194 ? 80.320 35.412 16.063 1.00 31.13 195 LEU B O 1
ATOM 3159 N N . ALA B 1 195 ? 80.342 34.926 13.860 1.00 30.57 196 ALA B N 1
ATOM 3160 C CA . ALA B 1 195 ? 79.454 36.023 13.505 1.00 29.93 196 ALA B CA 1
ATOM 3161 C C . ALA B 1 195 ? 78.089 35.794 14.134 1.00 28.73 196 ALA B C 1
ATOM 3162 O O . ALA B 1 195 ? 77.546 36.675 14.800 1.00 26.23 196 ALA B O 1
ATOM 3164 N N . GLY B 1 196 ? 77.545 34.603 13.900 1.00 28.55 197 GLY B N 1
ATOM 3165 C CA . GLY B 1 196 ? 76.251 34.243 14.447 1.00 30.12 197 GLY B CA 1
ATOM 3166 C C . GLY B 1 196 ? 76.188 34.435 15.952 1.00 31.28 197 GLY B C 1
ATOM 3167 O O . GLY B 1 196 ? 75.171 34.866 16.493 1.00 31.62 197 GLY B O 1
ATOM 3168 N N . ARG B 1 197 ? 77.272 34.112 16.643 1.00 31.44 198 ARG B N 1
ATOM 3169 C CA . ARG B 1 197 ? 77.272 34.279 18.079 1.00 32.94 198 ARG B CA 1
ATOM 3170 C C . ARG B 1 197 ? 77.138 35.777 18.387 1.00 31.49 198 ARG B C 1
ATOM 3171 O O . ARG B 1 197 ? 76.294 36.177 19.194 1.00 30.19 198 ARG B O 1
ATOM 3179 N N . ARG B 1 198 ? 77.954 36.604 17.733 1.00 29.79 199 ARG B N 1
ATOM 3180 C CA . ARG B 1 198 ? 77.905 38.048 17.946 1.00 28.83 199 ARG B CA 1
ATOM 3181 C C . ARG B 1 198 ? 76.564 38.646 17.500 1.00 29.71 199 ARG B C 1
ATOM 3182 O O . ARG B 1 198 ? 76.105 39.653 18.051 1.00 28.72 199 ARG B O 1
ATOM 3190 N N . ALA B 1 199 ? 75.948 38.029 16.494 1.00 28.41 200 ALA B N 1
ATOM 3191 C CA . ALA B 1 199 ? 74.667 38.490 15.978 1.00 28.68 200 ALA B CA 1
ATOM 3192 C C . ALA B 1 199 ? 73.577 38.349 17.034 1.00 29.19 200 ALA B C 1
ATOM 3193 O O . ALA B 1 199 ? 72.539 39.018 16.964 1.00 29.10 200 ALA B O 1
ATOM 3195 N N . GLY B 1 200 ? 73.818 37.483 18.013 1.00 28.20 201 GLY B N 1
ATOM 3196 C CA . GLY B 1 200 ? 72.832 37.259 19.053 1.00 28.43 201 GLY B CA 1
ATOM 3197 C C . GLY B 1 200 ? 72.068 35.981 18.769 1.00 28.83 201 GLY B C 1
ATOM 3198 O O . GLY B 1 200 ? 71.141 35.625 19.494 1.00 29.84 201 GLY B O 1
ATOM 3199 N N . ASN B 1 201 ? 72.457 35.290 17.702 1.00 29.06 202 ASN B N 1
ATOM 3200 C CA . ASN B 1 201 ? 71.821 34.030 17.321 1.00 29.77 202 ASN B CA 1
ATOM 3201 C C . ASN B 1 201 ? 71.828 33.031 18.465 1.00 29.63 202 ASN B C 1
ATOM 3202 O O . ASN B 1 201 ? 72.717 33.022 19.320 1.00 30.17 202 ASN B O 1
ATOM 3207 N N . ARG B 1 202 ? 70.828 32.172 18.455 1.00 29.10 203 ARG B N 1
ATOM 3208 C CA . ARG B 1 202 ? 70.702 31.123 19.444 1.00 29.25 203 ARG B CA 1
ATOM 3209 C C . ARG B 1 202 ? 71.348 29.915 18.738 1.00 28.72 203 ARG B C 1
ATOM 3210 O O . ARG B 1 202 ? 71.219 29.757 17.524 1.00 27.63 203 ARG B O 1
ATOM 3218 N N . PRO B 1 203 ? 72.044 29.046 19.480 1.00 29.15 204 PRO B N 1
ATOM 3219 C CA . PRO B 1 203 ? 72.677 27.898 18.817 1.00 29.77 204 PRO B CA 1
ATOM 3220 C C . PRO B 1 203 ? 71.692 26.933 18.170 1.00 29.41 204 PRO B C 1
ATOM 3221 O O . PRO B 1 203 ? 70.567 26.790 18.634 1.00 30.00 204 PRO B O 1
ATOM 3225 N N . ALA B 1 204 ? 72.111 26.285 17.088 1.00 28.94 205 ALA B N 1
ATOM 3226 C CA . ALA B 1 204 ? 71.256 25.313 16.421 1.00 28.51 205 ALA B CA 1
ATOM 3227 C C . ALA B 1 204 ? 71.086 24.123 17.380 1.00 29.08 205 ALA B C 1
ATOM 3228 O O . ALA B 1 204 ? 70.032 23.499 17.438 1.00 29.93 205 ALA B O 1
ATOM 3230 N N . LEU B 1 205 ? 72.130 23.820 18.142 1.00 29.33 206 LEU B N 1
ATOM 3231 C CA . LEU B 1 205 ? 72.075 22.720 19.091 1.00 29.76 206 LEU B CA 1
ATOM 3232 C C . LEU B 1 205 ? 72.349 23.153 20.520 1.00 29.48 206 LEU B C 1
ATOM 3233 O O . LEU B 1 205 ? 73.387 23.749 20.813 1.00 30.77 206 LEU B O 1
ATOM 3238 N N . TYR B 1 206 ? 71.410 22.852 21.409 1.00 28.91 207 TYR B N 1
ATOM 3239 C CA . TYR B 1 206 ? 71.585 23.155 22.819 1.00 27.27 207 TYR B CA 1
ATOM 3240 C C . TYR B 1 206 ? 71.742 21.818 23.552 1.00 27.72 207 TYR B C 1
ATOM 3241 O O . TYR B 1 206 ? 70.970 20.878 23.322 1.00 24.67 207 TYR B O 1
ATOM 3250 N N . LEU B 1 207 ? 72.743 21.743 24.427 1.00 28.71 208 LEU B N 1
ATOM 3251 C CA . LEU B 1 207 ? 73.020 20.533 25.199 1.00 28.86 208 LEU B CA 1
ATOM 3252 C C . LEU B 1 207 ? 73.009 20.786 26.695 1.00 29.58 208 LEU B C 1
ATOM 3253 O O . LEU B 1 207 ? 73.583 21.763 27.182 1.00 29.54 208 LEU B O 1
ATOM 3258 N N . GLY B 1 208 ? 72.355 19.886 27.420 1.00 29.15 209 GLY B N 1
ATOM 3259 C CA . GLY B 1 208 ? 72.290 19.996 28.864 1.00 29.20 209 GLY B CA 1
ATOM 3260 C C . GLY B 1 208 ? 72.541 18.649 29.519 1.00 29.70 209 GLY B C 1
ATOM 3261 O O . GLY B 1 208 ? 72.221 17.598 28.956 1.00 28.68 209 GLY B O 1
ATOM 3262 N N . ARG B 1 209 ? 73.125 18.675 30.709 1.00 30.48 210 ARG B N 1
ATOM 3263 C CA . ARG B 1 209 ? 73.405 17.449 31.437 1.00 31.54 210 ARG B CA 1
ATOM 3264 C C . ARG B 1 209 ? 72.791 17.555 32.827 1.00 33.10 210 ARG B C 1
ATOM 3265 O O . ARG B 1 209 ? 73.103 18.475 33.583 1.00 34.50 210 ARG B O 1
ATOM 3273 N N . TRP B 1 210 ? 71.914 16.616 33.156 1.00 33.34 211 TRP B N 1
ATOM 3274 C CA . TRP B 1 210 ? 71.263 16.601 34.455 1.00 33.84 211 TRP B CA 1
ATOM 3275 C C . TRP B 1 210 ? 71.655 15.349 35.226 1.00 35.60 211 TRP B C 1
ATOM 3276 O O . TRP B 1 210 ? 72.106 14.361 34.645 1.00 34.81 211 TRP B O 1
ATOM 3287 N N . ARG B 1 211 ? 71.478 15.389 36.539 1.00 38.26 212 ARG B N 1
ATOM 3288 C CA . ARG B 1 211 ? 71.820 14.245 37.366 1.00 40.81 212 ARG B CA 1
ATOM 3289 C C . ARG B 1 211 ? 70.750 13.924 38.394 1.00 43.17 212 ARG B C 1
ATOM 3290 O O . ARG B 1 211 ? 69.670 14.556 38.340 1.00 44.99 212 ARG B O 1
#

CATH classification: 3.40.50.150

Radius of gyration: 24.88 Å; Cα contacts (8 Å, |Δi|>4): 930; chains: 2; bounding box: 49×68×56 Å

Secondary structure (DSSP, 8-state):
-TTTTTTTTTTGGGGSHHHHHHHHHHHHHHHTTPPP-SEEEEET-TT-HHHHH---SEEEEE------HHHHHH-TTSEEE---TTS--S-SS-EEEEEEES-TTT-S-HHHHHHHHHHHEEEEEEEEEEEE-TTSHHHHHHHHHHHTT-TTGGG-----HHHHHHHH-S-SEEEEE--S-TT--SSHHHHHHHHHHTTPPPSEEEEEE-/-TTTTTTTTTTGGGGSHHHHHHHHHHHHHHHHH--S-SEEEEET-TT-TTGGG---SEEEEE------TTHHHH-TTSEEE---TTS-SS-SS-EEEEEEES-TTT-S-HHHHHHHHHHTEEEEEEEEEEEE-TTSHHHHHHHHHHHT--TTGGG-----HHHHHHHH-S-SEEEEE--S-TT--SSHHHHHHHHHHHTPPPSEEEEEE-

Nearest PDB structures (foldseek):
  2gs9-assembly1_B  TM=1.003E+00  e=1.384E-45  Thermus thermophilus HB8
  1vlm-assembly2_B  TM=8.443E-01  e=1.368E-16  Thermotoga maritima MSB8
  1vlm-assembly1_A  TM=8.359E-01  e=3.940E-16  Thermotoga maritima MSB8
  1xxl-assembly2_B  TM=6.578E-01  e=3.025E-10  Bacillus subtilis
  5fcd-assembly1_A  TM=6.418E-01  e=5.484E-10  Escherichia coli

B-factor: mean 39.26, std 9.34, range [18.96, 75.63]

Organism: Thermus thermophilus (strain ATCC 27634 / DSM 579 / HB8) (NCBI:txid300852)

InterPro domains:
  IPR013216 Methyltransferase type 11 [PF08241] (42-131)
  IPR029063 S-adenosyl-L-methionine-dependent methyltransferase superfamily [G3DSA:3.40.50.150] (11-212)
  IPR029063 S-adenosyl-L-methionine-dependent methyltransferase superfamily [SSF53335] (4-170)
  IPR050508 Methyltransferase Superfamily [PTHR42912] (7-135)

Solvent-accessible surface area: 17798 Å² total

Sequence (420 aa):
DPFASLAEAYEAWYGTPLGAYVIAEEERALKGLLPPGESLLEVGAGTGYWLRRLPYPQKVGVEPSEALAVGRRRAPEATWVRAWGEALPFPGESFDVVLLFTTLEFVEDVERVLLEARRVLRPGGALVVGVLEALSPWAALYRRLGEKGVLPWAQARFLAREDLKALLGPPEAEGEAVFLAPEAHPPYEEADLAGRRAGNRPALYLGRWRDPFASLAEAYEAWYGTPLGAYVIAEEERALKGLLPPGESLLEVGAGTGYWLRRLPYPQKVGVEPSEALAVGRRRAPEATWVRAWGEALPFPGESFDVVLLFTTLEFVEDVERVLLEARRVLRPGGALVVGVLEALSPWAALYRRLGEKGVLPWAQARFLAREDLKALLGPPEAEGEAVFLAPEAHPPYEEADLAGRRAGNRPALYLGRWR